Protein AF-A0A0N8QLZ0-F1 (afdb_monomer)

Solvent-accessible surface area (backbone atoms only — not comparable to full-atom values): 25576 Å² total; per-residue (Å²): 134,84,76,86,70,77,58,64,25,57,52,37,48,76,74,66,52,66,44,58,64,70,58,45,51,50,49,51,26,32,27,70,41,35,53,77,64,59,45,48,54,56,57,70,71,43,52,75,65,56,45,54,52,47,55,52,47,52,52,55,49,20,49,50,50,31,30,44,45,64,72,38,75,78,76,38,62,78,74,52,23,44,16,70,83,75,48,90,68,98,73,67,80,68,67,67,24,58,64,33,31,49,43,52,50,36,57,75,70,66,50,74,66,14,65,71,56,49,52,48,42,51,50,44,50,51,54,28,52,51,46,42,50,52,49,51,54,35,56,71,61,39,51,75,66,51,46,70,78,44,32,86,41,55,41,75,38,77,42,97,72,37,49,42,57,38,37,45,50,50,62,43,53,53,50,54,50,46,42,47,51,53,47,46,50,55,52,48,61,74,42,71,84,52,88,77,90,49,68,66,63,48,50,52,51,48,42,52,51,39,36,52,54,46,51,51,53,52,49,61,62,48,69,83,58,70,80,49,90,67,50,66,37,51,51,49,55,55,30,34,51,56,26,43,57,51,53,40,50,51,54,56,50,52,45,46,69,62,27,49,62,56,48,45,51,52,48,49,29,43,42,75,72,69,42,61,39,43,68,31,84,46,56,71,68,61,37,50,51,54,50,44,74,60,43,40,39,86,56,54,73,88,51,86,62,49,38,52,51,52,79,90,40,50,66,53,34,46,53,48,20,54,50,54,64,68,61,59,83,62,86,69,71,93,59,96,69,49,74,62,30,54,36,44,48,38,22,50,54,50,49,47,36,31,22,55,54,57,82,70,75,84,84,53,82,72,80,60,89,65,45,58,46,60,58,50,82,78,86,51,44,63,63,66,62,65,69,51,51,57,31,52,52,49,38,46,51,48,41,57,78,34,40,26,60,75,37,57,46,60,62,42,43,51,53,50,51,52,50,51,51,51,47,49,49,40,52,50,45,49,50,48,78,68,56,59,91,57,33,67,48,46,50,53,44,45,59,69,42,45,53,76,60,40,47,77,62,61,68,76,110

Foldseek 3Di:
DDDPPPQVLVVCVVVVDWADLVVLVVLLCQLLVHDPVSVVVVLVPDDPVRNVQQVVLSRLSRSLVSSLCVLPVCPDCQLSLGACNPDDDPPPPPPLALVLVLLVVCVVVVHQAAPVSVVSNVVLVSSQVSSLSSLVSLLVSWDPVCCVPQVQQSHWDDDPRTSHIAGNLLVLVVLLLVLLVLQLVVVCVVCVPPDPPDLLVVLLVSLVVSLVVSLVLLCVLCVPFDFDPTGSSQLSRLSSSLSSVVVNLSVLLVLCVQQLVLLLLVLVQCVVVVDFFQQLVDDLVVLLVVLLVQQQDPDTDPQPQFDGDDSVLQVLLLVVLVVLCPSDPDVDPPAPDDPSSSSSLLSSVQSSLLGNVDDFDVSSPQPDDDCRNVSHDCPGSNNDDPSVSSSSSSNSVLCRQLVRRPGRDSVSSVSVSVSVVSSSVSSSCSSCVSRSPGHSSSSVSSSVCSCVSVVVSVVVD

Mean predicted aligned error: 9.17 Å

pLDDT: mean 80.1, std 14.54, range [30.95, 97.25]

Structure (mmCIF, N/CA/C/O backbone):
data_AF-A0A0N8QLZ0-F1
#
_entry.id   AF-A0A0N8QLZ0-F1
#
loop_
_atom_site.group_PDB
_atom_site.id
_atom_site.type_symbol
_atom_site.label_atom_id
_atom_site.label_alt_id
_atom_site.label_comp_id
_atom_site.label_asym_id
_atom_site.label_entity_id
_atom_site.label_seq_id
_atom_site.pdbx_PDB_ins_code
_atom_site.Cartn_x
_atom_site.Cartn_y
_atom_site.Cartn_z
_atom_site.occupancy
_atom_site.B_iso_or_equiv
_atom_site.auth_seq_id
_atom_site.auth_comp_id
_atom_site.auth_asym_id
_atom_site.auth_atom_id
_atom_site.pdbx_PDB_model_num
ATOM 1 N N . MET A 1 1 ? 20.402 5.114 31.418 1.00 30.95 1 MET A N 1
ATOM 2 C CA . MET A 1 1 ? 20.083 6.365 32.129 1.00 30.95 1 MET A CA 1
ATOM 3 C C . MET A 1 1 ? 18.759 6.823 31.565 1.00 30.95 1 MET A C 1
ATOM 5 O O . MET A 1 1 ? 18.735 7.301 30.442 1.00 30.95 1 MET A O 1
ATOM 9 N N . GLU A 1 2 ? 17.670 6.519 32.267 1.00 33.88 2 GLU A N 1
ATOM 10 C CA . GLU A 1 2 ? 16.333 7.008 31.929 1.00 33.88 2 GLU A CA 1
ATOM 11 C C . GLU A 1 2 ? 16.275 8.480 32.340 1.00 33.88 2 GLU A C 1
ATOM 13 O O . GLU A 1 2 ? 16.304 8.802 33.528 1.00 33.88 2 GLU A O 1
ATOM 18 N N . GLU A 1 3 ? 16.287 9.384 31.364 1.00 37.25 3 GLU A N 1
ATOM 19 C CA . GLU A 1 3 ? 15.849 10.753 31.609 1.00 37.25 3 GLU A CA 1
ATOM 20 C C . GLU A 1 3 ? 14.355 10.698 31.938 1.00 37.25 3 GLU A C 1
ATOM 22 O O . GLU A 1 3 ? 13.544 10.296 31.105 1.00 37.25 3 GLU A O 1
ATOM 27 N N . ASN A 1 4 ? 14.008 11.091 33.167 1.00 38.47 4 ASN A N 1
ATOM 28 C CA . ASN A 1 4 ? 12.657 11.471 33.575 1.00 38.47 4 ASN A CA 1
ATOM 29 C C . ASN A 1 4 ? 12.226 12.669 32.714 1.00 38.47 4 ASN A C 1
ATOM 31 O O . ASN A 1 4 ? 12.375 13.830 33.096 1.00 38.47 4 ASN A O 1
ATOM 35 N N . MET A 1 5 ? 11.770 12.387 31.499 1.00 46.12 5 MET A N 1
ATOM 36 C CA . MET A 1 5 ? 11.190 13.377 30.614 1.00 46.12 5 MET A CA 1
ATOM 37 C C . MET A 1 5 ? 9.775 13.639 31.135 1.00 46.12 5 MET A C 1
ATOM 39 O O . MET A 1 5 ? 8.927 12.753 31.083 1.00 46.12 5 MET A O 1
ATOM 43 N N . ASN A 1 6 ? 9.549 14.819 31.716 1.00 62.66 6 ASN A N 1
ATOM 44 C CA . ASN A 1 6 ? 8.242 15.200 32.249 1.00 62.66 6 ASN A CA 1
ATOM 45 C C . ASN A 1 6 ? 7.188 15.113 31.132 1.00 62.66 6 ASN A C 1
ATOM 47 O O . ASN A 1 6 ? 7.396 15.679 30.052 1.00 62.66 6 ASN A O 1
ATOM 51 N N . ASP A 1 7 ? 6.099 14.374 31.359 1.00 81.69 7 ASP A N 1
ATOM 52 C CA . ASP A 1 7 ? 5.049 14.179 30.359 1.00 81.69 7 ASP A CA 1
ATOM 53 C C . ASP A 1 7 ? 4.218 15.459 30.237 1.00 81.69 7 ASP A C 1
ATOM 55 O O . ASP A 1 7 ? 3.250 15.680 30.962 1.00 81.69 7 ASP A O 1
ATOM 59 N N . LYS A 1 8 ? 4.607 16.311 29.286 1.00 82.69 8 LYS A N 1
ATOM 60 C CA . LYS A 1 8 ? 3.944 17.591 28.998 1.00 82.69 8 LYS A CA 1
ATOM 61 C C . LYS A 1 8 ? 2.459 17.449 28.666 1.00 82.69 8 LYS A C 1
ATOM 63 O O . LYS A 1 8 ? 1.714 18.417 28.810 1.00 82.69 8 LYS A O 1
ATOM 68 N N . GLY A 1 9 ? 2.033 16.285 28.177 1.00 82.44 9 GLY A N 1
ATOM 69 C CA . GLY A 1 9 ? 0.628 16.001 27.919 1.00 82.44 9 GLY A CA 1
ATOM 70 C C . GLY A 1 9 ? -0.143 15.835 29.215 1.00 82.44 9 GLY A C 1
ATOM 71 O O . GLY A 1 9 ? -1.183 16.470 29.390 1.00 82.44 9 GLY A O 1
ATOM 72 N N . GLN A 1 10 ? 0.414 15.055 30.140 1.00 85.88 10 GLN A N 1
ATOM 73 C CA . GLN A 1 10 ? -0.157 14.872 31.469 1.00 85.88 10 GLN A CA 1
ATOM 74 C C . GLN A 1 10 ? -0.162 16.180 32.270 1.00 85.88 10 GLN A C 1
ATOM 76 O O . GLN A 1 10 ? -1.192 16.536 32.831 1.00 85.88 10 GLN A O 1
ATOM 81 N N . GLU A 1 11 ? 0.927 16.957 32.230 1.00 87.25 11 GLU A N 1
ATOM 82 C CA . GLU A 1 11 ? 0.985 18.286 32.860 1.00 87.25 11 GLU A CA 1
ATOM 83 C C . GLU A 1 11 ? -0.162 19.192 32.388 1.00 87.25 11 GLU A C 1
ATOM 85 O O . GLU A 1 11 ? -0.809 19.862 33.190 1.00 87.25 11 GLU A O 1
ATOM 90 N N . ARG A 1 12 ? -0.467 19.194 31.083 1.00 85.44 12 ARG A N 1
ATOM 91 C CA . ARG A 1 12 ? -1.568 20.001 30.543 1.00 85.44 12 ARG A CA 1
ATOM 92 C C . ARG A 1 12 ? -2.939 19.537 31.002 1.00 85.44 12 ARG A C 1
ATOM 94 O O . ARG A 1 12 ? -3.814 20.382 31.194 1.00 85.44 12 ARG A O 1
ATOM 101 N N . LEU A 1 13 ? -3.142 18.231 31.141 1.00 87.81 13 LEU A N 1
ATOM 102 C CA . LEU A 1 13 ? -4.379 17.703 31.711 1.00 87.81 13 LEU A CA 1
ATOM 103 C C . LEU A 1 13 ? -4.525 18.131 33.173 1.00 87.81 13 LEU A C 1
ATOM 105 O O . LEU A 1 13 ? -5.597 18.593 33.560 1.00 87.81 13 LEU A O 1
ATOM 109 N N . ASP A 1 14 ? -3.441 18.065 33.944 1.00 88.00 14 ASP A N 1
ATOM 110 C CA . ASP A 1 14 ? -3.411 18.469 35.352 1.00 88.00 14 ASP A CA 1
ATOM 111 C C . ASP A 1 14 ? -3.658 19.985 35.519 1.00 88.00 14 ASP A C 1
ATOM 113 O O . ASP A 1 14 ? -4.310 20.419 36.470 1.00 88.00 14 ASP A O 1
ATOM 117 N N . GLU A 1 15 ? -3.216 20.798 34.553 1.00 87.44 15 GLU A N 1
ATOM 118 C CA . GLU A 1 15 ? -3.519 22.234 34.439 1.00 87.44 15 GLU A CA 1
ATOM 119 C C . GLU A 1 15 ? -4.960 22.530 33.958 1.00 87.44 15 GLU A C 1
ATOM 121 O O . GLU A 1 15 ? -5.374 23.691 33.891 1.00 87.44 15 GLU A O 1
ATOM 126 N N . GLY A 1 16 ? -5.746 21.500 33.627 1.00 83.25 16 GLY A N 1
ATOM 127 C CA . GLY A 1 16 ? -7.142 21.612 33.197 1.00 83.25 16 GLY A CA 1
ATOM 128 C C . GLY A 1 16 ? -7.333 21.943 31.713 1.00 83.25 16 GLY A C 1
ATOM 129 O O . GLY A 1 16 ? -8.437 22.318 31.302 1.00 83.25 16 GLY A O 1
ATOM 130 N N . PHE A 1 17 ? -6.292 21.824 30.883 1.00 84.88 17 PHE A N 1
ATOM 131 C CA . PHE A 1 17 ? -6.426 22.005 29.440 1.00 84.88 17 PHE A CA 1
ATOM 132 C C . PHE A 1 17 ? -7.094 20.790 28.793 1.00 84.88 17 PHE A C 1
ATOM 134 O O . PHE A 1 17 ? -6.655 19.654 28.936 1.00 84.88 17 PHE A O 1
ATOM 141 N N . LEU A 1 18 ? -8.122 21.050 27.985 1.00 85.12 18 LEU A N 1
ATOM 142 C CA . LEU A 1 18 ? -8.827 20.035 27.206 1.00 85.12 18 LEU A CA 1
ATOM 143 C C . LEU A 1 18 ? -8.917 20.437 25.736 1.00 85.12 18 LEU A C 1
ATOM 145 O O . LEU A 1 18 ? -9.176 21.598 25.396 1.00 85.12 18 LEU A O 1
ATOM 149 N N . ALA A 1 19 ? -8.728 19.463 24.847 1.00 80.81 19 ALA A N 1
ATOM 150 C CA . ALA A 1 19 ? -8.987 19.639 23.429 1.00 80.81 19 ALA A CA 1
ATOM 151 C C . ALA A 1 19 ? -10.445 20.071 23.201 1.00 80.81 19 ALA A C 1
ATOM 153 O O . ALA A 1 19 ? -11.361 19.672 23.918 1.00 80.81 19 ALA A O 1
ATOM 154 N N . ARG A 1 20 ? -10.688 20.892 22.172 1.00 84.12 20 ARG A N 1
ATOM 155 C CA . ARG A 1 20 ? -12.054 21.323 21.832 1.00 84.12 20 ARG A CA 1
ATOM 156 C C . ARG A 1 20 ? -12.889 20.120 21.398 1.00 84.12 20 ARG A C 1
ATOM 158 O O . ARG A 1 20 ? -12.479 19.404 20.484 1.00 84.12 20 ARG A O 1
ATOM 165 N N . ARG A 1 21 ? -14.088 19.975 21.972 1.00 85.81 21 ARG A N 1
ATOM 166 C CA . ARG A 1 21 ? -15.012 18.867 21.677 1.00 85.81 21 ARG A CA 1
ATOM 167 C C . ARG A 1 21 ? -15.271 18.701 20.179 1.00 85.81 21 ARG A C 1
ATOM 169 O O . ARG A 1 21 ? -15.162 17.592 19.678 1.00 85.81 21 ARG A O 1
ATOM 176 N N . ASP A 1 22 ? -15.498 19.791 19.447 1.00 85.88 22 ASP A N 1
ATOM 177 C CA . ASP A 1 22 ? -15.741 19.734 17.997 1.00 85.88 22 ASP A CA 1
ATOM 178 C C . ASP A 1 22 ? -14.578 19.110 17.213 1.00 85.88 22 ASP A C 1
ATOM 180 O O . ASP A 1 22 ? -14.805 18.376 16.256 1.00 85.88 22 ASP A O 1
ATOM 184 N N . ARG A 1 23 ? -13.327 19.352 17.635 1.00 82.94 23 ARG A N 1
ATOM 185 C CA . ARG A 1 23 ? -12.144 18.752 16.997 1.00 82.94 23 ARG A CA 1
ATOM 186 C C . ARG A 1 23 ? -12.020 17.268 17.324 1.00 82.94 23 ARG A C 1
ATOM 188 O O . ARG A 1 23 ? -11.665 16.488 16.449 1.00 82.94 23 ARG A O 1
ATOM 195 N N . ALA A 1 24 ? -12.327 16.880 18.560 1.00 87.12 24 ALA A N 1
ATOM 196 C CA . ALA A 1 24 ? -12.354 15.477 18.960 1.00 87.12 24 ALA A CA 1
ATOM 197 C C . ALA A 1 24 ? -13.446 14.708 18.196 1.00 87.12 24 ALA A C 1
ATOM 199 O O . ALA A 1 24 ? -13.185 13.636 17.662 1.00 87.12 24 ALA A O 1
ATOM 200 N N . LEU A 1 25 ? -14.639 15.293 18.056 1.00 89.69 25 LEU A N 1
ATOM 201 C CA . LEU A 1 25 ? -15.732 14.724 17.264 1.00 89.69 25 LEU A CA 1
ATOM 202 C C . LEU A 1 25 ? -15.373 14.610 15.782 1.00 89.69 25 LEU A C 1
ATOM 204 O O . LEU A 1 25 ? -15.618 13.567 15.183 1.00 89.69 25 LEU A O 1
ATOM 208 N N . GLN A 1 26 ? -14.753 15.643 15.206 1.00 86.94 26 GLN A N 1
ATOM 209 C CA . GLN A 1 26 ? -14.239 15.586 13.839 1.00 86.94 26 GLN A CA 1
ATOM 210 C C . GLN A 1 26 ? -13.210 14.458 13.680 1.00 86.94 26 GLN A C 1
ATOM 212 O O . GLN A 1 26 ? -13.296 13.684 12.738 1.00 86.94 26 GLN A O 1
ATOM 217 N N . SER A 1 27 ? -12.282 14.318 14.625 1.00 86.50 27 SER A N 1
ATOM 218 C CA . SER A 1 27 ? -11.284 13.244 14.628 1.00 86.50 27 SER A CA 1
ATOM 219 C C . SER A 1 27 ? -11.927 11.852 14.696 1.00 86.50 27 SER A C 1
ATOM 221 O O . SER A 1 27 ? -11.569 10.964 13.928 1.00 86.50 27 SER A O 1
ATOM 223 N N . ILE A 1 28 ? -12.933 11.661 15.556 1.00 90.81 28 ILE A N 1
ATOM 224 C CA . ILE A 1 28 ? -13.701 10.407 15.642 1.00 90.81 28 ILE A CA 1
ATOM 225 C C . ILE A 1 28 ? -14.379 10.096 14.303 1.00 90.81 28 ILE A C 1
ATOM 227 O O . ILE A 1 28 ? -14.259 8.982 13.797 1.00 90.81 28 ILE A O 1
ATOM 231 N N . GLN A 1 29 ? -15.064 11.082 13.718 1.00 90.00 29 GLN A N 1
ATOM 232 C CA . GLN A 1 29 ? -15.710 10.967 12.407 1.00 90.00 29 GLN A CA 1
ATOM 233 C C . GLN A 1 29 ? -14.703 10.575 11.324 1.00 90.00 29 GLN A C 1
ATOM 235 O O . GLN A 1 29 ? -14.935 9.644 10.554 1.00 90.00 29 GLN A O 1
ATOM 240 N N . GLU A 1 30 ? -13.548 11.237 11.321 1.00 86.62 30 GLU A N 1
ATOM 241 C CA . GLU A 1 30 ? -12.467 10.996 10.380 1.00 86.62 30 GLU A CA 1
ATOM 242 C C . GLU A 1 30 ? -11.894 9.581 10.491 1.00 86.62 30 GLU A C 1
ATOM 244 O O . GLU A 1 30 ? -11.731 8.915 9.472 1.00 86.62 30 GLU A O 1
ATOM 249 N N . ILE A 1 31 ? -11.631 9.088 11.703 1.00 87.81 31 ILE A N 1
ATOM 250 C CA . ILE A 1 31 ? -11.098 7.736 11.933 1.00 87.81 31 ILE A CA 1
ATOM 251 C C . ILE A 1 31 ? -12.133 6.668 11.567 1.00 87.81 31 ILE A C 1
ATOM 253 O O . ILE A 1 31 ? -11.809 5.687 10.899 1.00 87.81 31 ILE A O 1
ATOM 257 N N . LEU A 1 32 ? -13.388 6.848 11.979 1.00 89.75 32 LEU A N 1
ATOM 258 C CA . LEU A 1 32 ? -14.450 5.872 11.722 1.00 89.75 32 LEU A CA 1
ATOM 259 C C . LEU A 1 32 ? -14.971 5.926 10.274 1.00 89.75 32 LEU A C 1
ATOM 261 O O . LEU A 1 32 ? -15.675 5.015 9.832 1.00 89.75 32 LEU A O 1
ATOM 265 N N . GLY A 1 33 ? -14.608 6.963 9.515 1.00 87.56 33 GLY A N 1
ATOM 266 C CA . GLY A 1 33 ? -15.082 7.171 8.148 1.00 87.56 33 GLY A CA 1
ATOM 267 C C . GLY A 1 33 ? -16.573 7.461 8.096 1.00 87.56 33 GLY A C 1
ATOM 268 O O . GLY A 1 33 ? -17.276 6.911 7.247 1.00 87.56 33 GLY A O 1
ATOM 269 N N . LEU A 1 34 ? -17.038 8.275 9.041 1.00 89.12 34 LEU A N 1
ATOM 270 C CA . LEU A 1 34 ? -18.410 8.744 9.148 1.00 89.12 34 LEU A CA 1
ATOM 271 C C . LEU A 1 34 ? -18.442 10.206 8.713 1.00 89.12 34 LEU A C 1
ATOM 273 O O . LEU A 1 34 ? -17.704 11.030 9.249 1.00 89.12 34 LEU A O 1
ATOM 277 N N . ASP A 1 35 ? -19.306 10.541 7.759 1.00 88.25 35 ASP A N 1
ATOM 278 C CA . ASP A 1 35 ? -19.654 11.942 7.547 1.00 88.25 35 ASP A CA 1
ATOM 279 C C . ASP A 1 35 ? -20.556 12.452 8.689 1.00 88.25 35 ASP A C 1
ATOM 281 O O . ASP A 1 35 ? -20.936 11.711 9.603 1.00 88.25 35 ASP A O 1
ATOM 285 N N . LYS A 1 36 ? -20.898 13.745 8.661 1.00 87.50 36 LYS A N 1
ATOM 286 C CA . LYS A 1 36 ? -21.717 14.356 9.718 1.00 87.50 36 LYS A CA 1
ATOM 287 C C . LYS A 1 36 ? -23.089 13.694 9.865 1.00 87.50 36 LYS A C 1
ATOM 289 O O . LYS A 1 36 ? -23.561 13.578 10.992 1.00 87.50 36 LYS A O 1
ATOM 294 N N . GLN A 1 37 ? -23.715 13.287 8.759 1.00 91.38 37 GLN A N 1
ATOM 295 C CA . GLN A 1 37 ? -25.036 12.666 8.787 1.00 91.38 37 GLN A CA 1
ATOM 296 C C . GLN A 1 37 ? -24.934 11.233 9.305 1.00 91.38 37 GLN A C 1
ATOM 298 O O . GLN A 1 37 ? -25.636 10.885 10.241 1.00 91.38 37 GLN A O 1
ATOM 303 N N . ALA A 1 38 ? -23.990 10.444 8.790 1.00 90.25 38 ALA A N 1
ATOM 304 C CA . ALA A 1 38 ? -23.744 9.077 9.234 1.00 90.25 38 ALA A CA 1
ATOM 305 C C . ALA A 1 38 ? -23.359 9.007 10.719 1.00 90.25 38 ALA A C 1
ATOM 307 O O . ALA A 1 38 ? -23.742 8.073 11.422 1.00 90.25 38 ALA A O 1
ATOM 308 N N . TYR A 1 39 ? -22.613 10.000 11.216 1.00 91.50 39 TYR A N 1
ATOM 309 C CA . TYR A 1 39 ? -22.344 10.120 12.643 1.00 91.50 39 TYR A CA 1
ATOM 310 C C . TYR A 1 39 ? -23.632 10.401 13.413 1.00 91.50 39 TYR A C 1
ATOM 312 O O . TYR A 1 39 ? -23.888 9.719 14.394 1.00 91.50 39 TYR A O 1
ATOM 320 N N . GLN A 1 40 ? -24.462 11.348 12.967 1.00 92.81 40 GLN A N 1
ATOM 321 C CA . GLN A 1 40 ? -25.735 11.636 13.628 1.00 92.81 40 GLN A CA 1
ATOM 322 C C . GLN A 1 40 ? -26.670 10.417 13.639 1.00 92.81 40 GLN A C 1
ATOM 324 O O . GLN A 1 40 ? -27.182 10.074 14.698 1.00 92.81 40 GLN A O 1
ATOM 329 N N . ASP A 1 41 ? -26.795 9.704 12.521 1.00 92.56 41 ASP A N 1
ATOM 330 C CA . ASP A 1 41 ? -27.596 8.480 12.420 1.00 92.56 41 ASP A CA 1
ATOM 331 C C . ASP A 1 41 ? -27.090 7.396 13.389 1.00 92.56 41 ASP A C 1
ATOM 333 O O . ASP A 1 41 ? -27.881 6.695 14.022 1.00 92.56 41 ASP A O 1
ATOM 337 N N . TRP A 1 42 ? -25.765 7.275 13.552 1.00 91.06 42 TRP A N 1
ATOM 338 C CA . TRP A 1 42 ? -25.171 6.361 14.530 1.00 91.06 42 TRP A CA 1
ATOM 339 C C . TRP A 1 42 ? -25.554 6.732 15.964 1.00 91.06 42 TRP A C 1
ATOM 341 O O . TRP A 1 42 ? -25.849 5.850 16.768 1.00 91.06 42 TRP A O 1
ATOM 351 N N . LEU A 1 43 ? -25.575 8.027 16.282 1.00 92.00 43 LEU A N 1
ATOM 352 C CA . LEU A 1 43 ? -25.974 8.516 17.598 1.00 92.00 43 LEU A CA 1
ATOM 353 C C . LEU A 1 43 ? -27.471 8.335 17.860 1.00 92.00 43 LEU A C 1
ATOM 355 O O . LEU A 1 43 ? -27.846 7.974 18.972 1.00 92.00 43 LEU A O 1
ATOM 359 N N . ASP A 1 44 ? -28.306 8.569 16.850 1.00 92.31 44 ASP A N 1
ATOM 360 C CA . ASP A 1 44 ? -29.762 8.435 16.940 1.00 92.31 44 ASP A CA 1
ATOM 361 C C . ASP A 1 44 ? -30.194 6.967 17.078 1.00 92.31 44 ASP A C 1
ATOM 363 O O . ASP A 1 44 ? -31.256 6.674 17.626 1.00 92.31 44 ASP A O 1
ATOM 367 N N . GLY A 1 45 ? -29.351 6.035 16.621 1.00 89.19 45 GLY A N 1
ATOM 368 C CA . GLY A 1 45 ? -29.528 4.598 16.820 1.00 89.19 45 GLY A CA 1
ATOM 369 C C . GLY A 1 45 ? -29.170 4.090 18.222 1.00 89.19 45 GLY A C 1
ATOM 370 O O . GLY A 1 45 ? -29.461 2.933 18.521 1.00 89.19 45 GLY A O 1
ATOM 371 N N . MET A 1 46 ? -28.545 4.909 19.077 1.00 92.12 46 MET A N 1
ATOM 372 C CA . MET A 1 46 ? -28.175 4.519 20.443 1.00 92.12 46 MET A CA 1
ATOM 373 C C . MET A 1 46 ? -29.354 4.651 21.409 1.00 92.12 46 MET A C 1
ATOM 375 O O . MET A 1 46 ? -30.134 5.604 21.366 1.00 92.12 46 MET A O 1
ATOM 379 N N . THR A 1 47 ? -29.433 3.739 22.372 1.00 91.56 47 THR A N 1
ATOM 380 C CA . THR A 1 47 ? -30.278 3.915 23.558 1.00 91.56 47 THR A CA 1
ATOM 381 C C . THR A 1 47 ? -29.768 5.069 24.430 1.00 91.56 47 THR A C 1
ATOM 383 O O . THR A 1 47 ? -28.623 5.509 24.320 1.00 91.56 47 THR A O 1
ATOM 386 N N . SER A 1 48 ? -30.598 5.572 25.350 1.00 89.12 48 SER A N 1
ATOM 387 C CA . SER A 1 48 ? -30.192 6.661 26.254 1.00 89.12 48 SER A CA 1
ATOM 388 C C . SER A 1 48 ? -28.999 6.298 27.149 1.00 89.12 48 SER A C 1
ATOM 390 O O . SER A 1 48 ? -28.187 7.166 27.465 1.00 89.12 48 SER A O 1
ATOM 392 N N . GLU A 1 49 ? -28.879 5.029 27.540 1.00 87.94 49 GLU A N 1
ATOM 393 C CA . GLU A 1 49 ? -27.753 4.532 28.333 1.00 87.94 49 GLU A CA 1
ATOM 394 C C . GLU A 1 49 ? -26.465 4.506 27.501 1.00 87.94 49 GLU A C 1
ATOM 396 O O . GLU A 1 49 ? -25.476 5.128 27.885 1.00 87.94 49 GLU A O 1
ATOM 401 N N . GLU A 1 50 ? -26.509 3.909 26.306 1.00 87.62 50 GLU A N 1
ATOM 402 C CA . GLU A 1 50 ? -25.381 3.898 25.362 1.00 87.62 50 GLU A CA 1
ATOM 403 C C . GLU A 1 50 ? -24.938 5.313 24.991 1.00 87.62 50 GLU A C 1
ATOM 405 O O . GLU A 1 50 ? -23.742 5.593 24.912 1.00 87.62 50 GLU A O 1
ATOM 410 N N . ARG A 1 51 ? -25.897 6.229 24.826 1.00 89.19 51 ARG A N 1
ATOM 411 C CA . ARG A 1 51 ? -25.635 7.639 24.554 1.00 89.19 51 ARG A CA 1
ATOM 412 C C . ARG A 1 51 ? -24.857 8.300 25.688 1.00 89.19 51 ARG A C 1
ATOM 414 O O . ARG A 1 51 ? -23.881 9.001 25.426 1.00 89.19 51 ARG A O 1
ATOM 421 N N . SER A 1 52 ? -25.263 8.059 26.935 1.00 88.75 52 SER A N 1
ATOM 422 C CA . SER A 1 52 ? -24.569 8.602 28.105 1.00 88.75 52 SER A CA 1
ATOM 423 C C . SER A 1 52 ? -23.160 8.026 28.246 1.00 88.75 52 SER A C 1
ATOM 425 O O . SER A 1 52 ? -22.232 8.760 28.589 1.00 88.75 52 SER A O 1
ATOM 427 N N . THR A 1 53 ? -22.982 6.730 27.984 1.00 90.75 53 THR A N 1
ATOM 428 C CA . THR A 1 53 ? -21.659 6.095 27.995 1.00 90.75 53 THR A CA 1
ATOM 429 C C . THR A 1 53 ? -20.774 6.663 26.890 1.00 90.75 53 THR A C 1
ATOM 431 O O . THR A 1 53 ? -19.624 7.013 27.150 1.00 90.75 53 THR A O 1
ATOM 434 N N . HIS A 1 54 ? -21.313 6.831 25.681 1.00 92.00 54 HIS A N 1
ATOM 435 C CA . HIS A 1 54 ? -20.599 7.417 24.547 1.00 92.00 54 HIS A CA 1
ATOM 436 C C . HIS A 1 54 ? -20.141 8.849 24.834 1.00 92.00 54 HIS A C 1
ATOM 438 O O . HIS A 1 54 ? -18.994 9.187 24.566 1.00 92.00 54 HIS A O 1
ATOM 444 N N . ASP A 1 55 ? -20.987 9.692 25.432 1.00 92.38 55 ASP A N 1
ATOM 445 C CA . ASP A 1 55 ? -20.602 11.060 25.803 1.00 92.38 55 ASP A CA 1
ATOM 446 C C . ASP A 1 55 ? -19.445 11.091 26.816 1.00 92.38 55 ASP A C 1
ATOM 448 O O . ASP A 1 55 ? -18.540 11.923 26.698 1.00 92.38 55 ASP A O 1
ATOM 452 N N . HIS A 1 56 ? -19.430 10.162 27.777 1.00 93.69 56 HIS A N 1
ATOM 453 C CA . HIS A 1 56 ? -18.309 10.005 28.704 1.00 93.69 56 HIS A CA 1
ATOM 454 C C . HIS A 1 56 ? -17.034 9.526 27.988 1.00 93.69 56 HIS A C 1
ATOM 456 O O . HIS A 1 56 ? -15.945 10.045 28.230 1.00 93.69 56 HIS A O 1
ATOM 462 N N . GLU A 1 57 ? -17.161 8.575 27.063 1.00 95.44 57 GLU A N 1
ATOM 463 C CA . GLU A 1 57 ? -16.055 8.082 26.237 1.00 95.44 57 GLU A CA 1
ATOM 464 C C . GLU A 1 57 ? -15.475 9.161 25.312 1.00 95.44 57 GLU A C 1
ATOM 466 O O . GLU A 1 57 ? -14.258 9.247 25.167 1.00 95.44 57 GLU A O 1
ATOM 471 N N . VAL A 1 58 ? -16.313 10.040 24.755 1.00 94.81 58 VAL A N 1
ATOM 472 C CA . VAL A 1 58 ? -15.866 11.227 24.010 1.00 94.81 58 VAL A CA 1
ATOM 473 C C . VAL A 1 58 ? -15.068 12.166 24.916 1.00 94.81 58 VAL A C 1
ATOM 475 O O . VAL A 1 58 ? -14.054 12.704 24.477 1.00 94.81 58 VAL A O 1
ATOM 478 N N . GLY A 1 59 ? -15.485 12.342 26.175 1.00 93.69 59 GLY A N 1
ATOM 479 C CA . GLY A 1 59 ? -14.735 13.115 27.170 1.00 93.69 59 GLY A CA 1
ATOM 480 C C . GLY A 1 59 ? -13.320 12.571 27.388 1.00 93.69 59 GLY A C 1
ATOM 481 O O . GLY A 1 59 ? -12.355 13.322 27.270 1.00 93.69 59 GLY A O 1
ATOM 482 N N . ARG A 1 60 ? -13.183 11.254 27.584 1.00 93.88 60 ARG A N 1
ATOM 483 C CA . ARG A 1 60 ? -11.868 10.591 27.700 1.00 93.88 60 ARG A CA 1
ATOM 484 C C . ARG A 1 60 ? -11.039 10.736 26.422 1.00 93.88 60 ARG A C 1
ATOM 486 O O . ARG A 1 60 ? -9.845 11.025 26.468 1.00 93.88 60 ARG A O 1
ATOM 493 N N . TYR A 1 61 ? -11.667 10.635 25.254 1.00 93.44 61 TYR A N 1
ATOM 494 C CA . TYR A 1 61 ? -10.964 10.853 23.992 1.00 93.44 61 TYR A CA 1
ATOM 495 C C . TYR A 1 61 ? -10.456 12.301 23.835 1.00 93.44 61 TYR A C 1
ATOM 497 O O . TYR A 1 61 ? -9.386 12.519 23.268 1.00 93.44 61 TYR A O 1
ATOM 505 N N . MET A 1 62 ? -11.165 13.300 24.378 1.00 92.19 62 MET A N 1
ATOM 506 C CA . MET A 1 62 ? -10.681 14.688 24.406 1.00 92.19 62 MET A CA 1
ATOM 507 C C . MET A 1 62 ? -9.400 14.843 25.238 1.00 92.19 62 MET A C 1
ATOM 509 O O . MET A 1 62 ? -8.536 15.627 24.846 1.00 92.19 62 MET A O 1
ATOM 513 N N . GLU A 1 63 ? -9.252 14.098 26.338 1.00 92.38 63 GLU A N 1
ATOM 514 C CA . GLU A 1 63 ? -8.024 14.076 27.149 1.00 92.38 63 GLU A CA 1
ATOM 515 C C . GLU A 1 63 ? -6.844 13.529 26.335 1.00 92.38 63 GLU A C 1
ATOM 517 O O . GLU A 1 63 ? -5.790 14.161 26.250 1.00 92.38 63 GLU A O 1
ATOM 522 N N . LEU A 1 64 ? -7.059 12.419 25.624 1.00 91.12 64 LEU A N 1
ATOM 523 C CA . LEU A 1 64 ? -6.067 11.848 24.713 1.00 91.12 64 LEU A CA 1
ATOM 524 C C . LEU A 1 64 ? -5.685 12.836 23.606 1.00 91.12 64 LEU A C 1
ATOM 526 O O . LEU A 1 64 ? -4.502 13.019 23.324 1.00 91.12 64 LEU A O 1
ATOM 530 N N . CYS A 1 65 ? -6.656 13.526 23.000 1.00 87.81 65 CYS A N 1
ATOM 531 C CA . CYS A 1 65 ? -6.360 14.574 22.022 1.00 87.81 65 CYS A CA 1
ATOM 532 C C . CYS A 1 65 ? -5.487 15.695 22.613 1.00 87.81 65 CYS A C 1
ATOM 534 O O . CYS A 1 65 ? -4.659 16.251 21.890 1.00 87.81 65 CYS A O 1
ATOM 536 N N . THR A 1 66 ? -5.641 16.035 23.899 1.00 87.75 66 THR A N 1
ATOM 537 C CA . THR A 1 66 ? -4.764 17.000 24.581 1.00 87.75 66 THR A CA 1
ATOM 538 C C . THR A 1 66 ? -3.338 16.470 24.699 1.00 87.75 66 THR A C 1
ATOM 540 O O . THR A 1 66 ? -2.413 17.170 24.278 1.00 87.75 66 THR A O 1
ATOM 543 N N . ILE A 1 67 ? -3.164 15.245 25.214 1.00 87.69 67 ILE A N 1
ATOM 544 C CA . ILE A 1 67 ? -1.849 14.591 25.363 1.00 87.69 67 ILE A CA 1
ATOM 545 C C . ILE A 1 67 ? -1.127 14.571 24.020 1.00 87.69 67 ILE A C 1
ATOM 547 O O . ILE A 1 67 ? 0.038 14.945 23.872 1.00 87.69 67 ILE A O 1
ATOM 551 N N . MET A 1 68 ? -1.849 14.180 22.985 1.00 85.06 68 MET A N 1
ATOM 552 C CA . MET A 1 68 ? -1.233 14.021 21.691 1.00 85.06 68 MET A CA 1
ATOM 553 C C . MET A 1 68 ? -0.955 15.339 20.967 1.00 85.06 68 MET A C 1
ATOM 555 O O . MET A 1 68 ? -0.014 15.410 20.178 1.00 85.06 68 MET A O 1
ATOM 559 N N . TYR A 1 69 ? -1.716 16.401 21.248 1.00 79.75 69 TYR A N 1
ATOM 560 C CA . TYR A 1 69 ? -1.412 17.739 20.739 1.00 79.75 69 TYR A CA 1
ATOM 561 C C . TYR A 1 69 ? -0.067 18.260 21.266 1.00 79.75 69 TYR A C 1
ATOM 563 O O . TYR A 1 69 ? 0.628 18.995 20.561 1.00 79.75 69 TYR A O 1
ATOM 571 N N . THR A 1 70 ? 0.317 17.878 22.489 1.00 78.88 70 THR A N 1
ATOM 572 C CA . THR A 1 70 ? 1.637 18.210 23.043 1.00 78.88 70 THR A CA 1
ATOM 573 C C . THR A 1 70 ? 2.754 17.331 22.492 1.00 78.88 70 THR A C 1
ATOM 575 O O . THR A 1 70 ? 3.862 17.832 22.310 1.00 78.88 70 THR A O 1
ATOM 578 N N . GLU A 1 71 ? 2.458 16.068 22.177 1.00 76.81 71 GLU A N 1
ATOM 579 C CA . GLU A 1 71 ? 3.427 15.116 21.617 1.00 76.81 71 GLU A CA 1
ATOM 580 C C . GLU A 1 71 ? 3.745 15.419 20.145 1.00 76.81 71 GLU A C 1
ATOM 582 O O . GLU A 1 71 ? 4.898 15.408 19.716 1.00 76.81 71 GLU A O 1
ATOM 587 N N . HIS A 1 72 ? 2.721 15.739 19.349 1.00 72.62 72 HIS A N 1
ATOM 588 C CA . HIS A 1 72 ? 2.882 16.045 17.935 1.00 72.62 72 HIS A CA 1
ATOM 589 C C . HIS A 1 72 ? 1.875 17.111 17.485 1.00 72.62 72 HIS A C 1
ATOM 591 O O . HIS A 1 72 ? 0.743 16.815 17.102 1.00 72.62 72 HIS A O 1
ATOM 597 N N . ILE A 1 73 ? 2.322 18.375 17.472 1.00 63.03 73 ILE A N 1
ATOM 598 C CA . ILE A 1 73 ? 1.501 19.564 17.154 1.00 63.03 73 ILE A CA 1
ATOM 599 C C . ILE A 1 73 ? 0.762 19.414 15.819 1.00 63.03 73 ILE A C 1
ATOM 601 O O . ILE A 1 73 ? -0.395 19.814 15.683 1.00 63.03 73 ILE A O 1
ATOM 605 N N . GLN A 1 74 ? 1.425 18.822 14.822 1.00 60.19 74 GLN A N 1
ATOM 606 C CA . GLN A 1 74 ? 0.788 18.436 13.568 1.00 60.19 74 GLN A CA 1
ATOM 607 C C . GLN A 1 74 ? 0.090 17.090 13.757 1.00 60.19 74 GLN A C 1
ATOM 609 O O . GLN A 1 74 ? 0.531 16.066 13.235 1.00 60.19 74 GLN A O 1
ATOM 614 N N . TRP A 1 75 ? -0.997 17.106 14.524 1.00 57.16 75 TRP A N 1
ATOM 615 C CA . TRP A 1 75 ? -2.008 16.053 14.596 1.00 57.16 75 TRP A CA 1
ATOM 616 C C . TRP A 1 75 ? -2.716 15.975 13.234 1.00 57.16 75 TRP A C 1
ATOM 618 O O . TRP A 1 75 ? -3.833 16.445 13.036 1.00 57.16 75 TRP A O 1
ATOM 628 N N . SER A 1 76 ? -1.958 15.550 12.227 1.00 51.56 76 SER A N 1
ATOM 629 C CA . SER A 1 76 ? -2.373 15.491 10.834 1.00 51.56 76 SER A CA 1
ATOM 630 C C . SER A 1 76 ? -3.096 14.176 10.560 1.00 51.56 76 SER A C 1
ATOM 632 O O . SER A 1 76 ? -3.020 13.224 11.345 1.00 51.56 76 SER A O 1
ATOM 634 N N . SER A 1 77 ? -3.731 14.089 9.393 1.00 50.78 77 SER A N 1
ATOM 635 C CA . SER A 1 77 ? -4.336 12.858 8.875 1.00 50.78 77 SER A CA 1
ATOM 636 C C . SER A 1 77 ? -3.397 11.638 8.894 1.00 50.78 77 SER A C 1
ATOM 638 O O . SER A 1 77 ? -3.868 10.505 8.965 1.00 50.78 77 SER A O 1
ATOM 640 N N . GLN A 1 78 ? -2.074 11.856 8.911 1.00 49.41 78 GLN A N 1
ATOM 641 C CA . GLN A 1 78 ? -1.048 10.809 8.969 1.00 49.41 78 GLN A CA 1
ATOM 642 C C . GLN A 1 78 ? -1.000 10.058 10.307 1.00 49.41 78 GLN A C 1
ATOM 644 O O . GLN A 1 78 ? -0.715 8.861 10.322 1.00 49.41 78 GLN A O 1
ATOM 649 N N . LEU A 1 79 ? -1.278 10.743 11.423 1.00 51.41 79 LEU A N 1
ATOM 650 C CA . LEU A 1 79 ? -1.396 10.123 12.750 1.00 51.41 79 LEU A CA 1
ATOM 651 C C . LEU A 1 79 ? -2.804 9.574 12.975 1.00 51.41 79 LEU A C 1
ATOM 653 O O . LEU A 1 79 ? -2.964 8.504 13.555 1.00 51.41 79 LEU A O 1
ATOM 657 N N . LEU A 1 80 ? -3.804 10.296 12.466 1.00 56.59 80 LEU A N 1
ATOM 658 C CA . LEU A 1 80 ? -5.213 9.951 12.606 1.00 56.59 80 LEU A CA 1
ATOM 659 C C . LEU A 1 80 ? -5.594 8.705 11.817 1.00 56.59 80 LEU A C 1
ATOM 661 O O . LEU A 1 80 ? -6.481 7.975 12.235 1.00 56.59 80 LEU A O 1
ATOM 665 N N . LEU A 1 81 ? -4.912 8.422 10.703 1.00 66.44 81 LEU A N 1
ATOM 666 C CA . LEU A 1 81 ? -5.298 7.349 9.784 1.00 66.44 81 LEU A CA 1
ATOM 667 C C . LEU A 1 81 ? -6.747 7.549 9.381 1.00 66.44 81 LEU A C 1
ATOM 669 O O . LEU A 1 81 ? -7.574 6.653 9.529 1.00 66.44 81 LEU A O 1
ATOM 673 N N . THR A 1 82 ? -7.044 8.762 8.922 1.00 74.75 82 THR A N 1
ATOM 674 C CA . THR A 1 82 ? -8.357 9.134 8.415 1.00 74.75 82 THR A CA 1
ATOM 675 C C . THR A 1 82 ? -8.843 8.062 7.452 1.00 74.75 82 THR A C 1
ATOM 677 O O . THR A 1 82 ? -8.079 7.560 6.622 1.00 74.75 82 THR A O 1
ATOM 680 N N . ALA A 1 83 ? -10.103 7.680 7.572 1.00 74.75 83 ALA A N 1
ATOM 681 C CA . ALA A 1 83 ? -10.682 6.712 6.676 1.00 74.75 83 ALA A CA 1
ATOM 682 C C . ALA A 1 83 ? -10.699 7.293 5.244 1.00 74.75 83 ALA A C 1
ATOM 684 O O . ALA A 1 83 ? -10.963 8.487 5.056 1.00 74.75 83 ALA A O 1
ATOM 685 N N . PRO A 1 84 ? -10.410 6.487 4.213 1.00 70.81 84 PRO A N 1
ATOM 686 C CA . PRO A 1 84 ? -10.408 6.951 2.825 1.00 70.81 84 PRO A CA 1
ATOM 687 C C . PRO A 1 84 ? -11.745 7.544 2.366 1.00 70.81 84 PRO A C 1
ATOM 689 O O . PRO A 1 84 ? -11.780 8.336 1.433 1.00 70.81 84 PRO A O 1
ATOM 692 N N . GLU A 1 85 ? -12.847 7.197 3.029 1.00 72.88 85 GLU A N 1
ATOM 693 C CA . GLU A 1 85 ? -14.195 7.668 2.714 1.00 72.88 85 GLU A CA 1
ATOM 694 C C . GLU A 1 85 ? -14.379 9.178 2.938 1.00 72.88 85 GLU A C 1
ATOM 696 O O . GLU A 1 85 ? -15.237 9.790 2.309 1.00 72.88 85 GLU A O 1
ATOM 701 N N . VAL A 1 86 ? -13.568 9.787 3.807 1.00 69.44 86 VAL A N 1
ATOM 702 C CA . VAL A 1 86 ? -13.678 11.211 4.179 1.00 69.44 86 VAL A CA 1
ATOM 703 C C . VAL A 1 86 ? -12.433 12.023 3.819 1.00 69.44 86 VAL A C 1
ATOM 705 O O . VAL A 1 86 ? -12.405 13.239 3.990 1.00 69.44 86 VAL A O 1
ATOM 708 N N . SER A 1 87 ? -11.416 11.373 3.250 1.00 63.88 87 SER A N 1
ATOM 709 C CA . SER A 1 87 ? -10.221 12.022 2.718 1.00 63.88 87 SER A CA 1
ATOM 710 C C . SER A 1 87 ? -10.054 11.641 1.245 1.00 63.88 87 SER A C 1
ATOM 712 O O . SER A 1 87 ? -9.652 10.523 0.923 1.00 63.88 87 SER A O 1
ATOM 714 N N . SER A 1 88 ? -10.300 12.594 0.344 1.00 52.38 88 SER A N 1
ATOM 715 C CA . SER A 1 88 ? -9.911 12.459 -1.059 1.00 52.38 88 SER A CA 1
ATOM 716 C C . SER A 1 88 ? -8.471 12.937 -1.221 1.00 52.38 88 SER A C 1
ATOM 718 O O . SER A 1 88 ? -8.170 14.118 -1.061 1.00 52.38 88 SER A O 1
ATOM 720 N N . GLY A 1 89 ? -7.541 12.034 -1.527 1.00 50.56 89 GLY A N 1
ATOM 721 C CA . GLY A 1 89 ? -6.238 12.499 -1.982 1.00 50.56 89 GLY A CA 1
ATOM 722 C C . GLY A 1 89 ? -5.094 11.505 -1.930 1.00 50.56 89 GLY A C 1
ATOM 723 O O . GLY A 1 89 ? -4.755 10.952 -0.890 1.00 50.56 89 GLY A O 1
ATOM 724 N N . ASN A 1 90 ? -4.357 11.492 -3.038 1.00 46.09 90 ASN A N 1
ATOM 725 C CA . ASN A 1 90 ? -2.980 11.007 -3.159 1.00 46.09 90 ASN A CA 1
ATOM 726 C C . ASN A 1 90 ? -1.964 11.946 -2.459 1.00 46.09 90 ASN A C 1
ATOM 728 O O . ASN A 1 90 ? -0.756 11.828 -2.663 1.00 46.09 90 ASN A O 1
ATOM 732 N N . GLY A 1 91 ? -2.442 12.941 -1.699 1.00 46.19 91 GLY A N 1
ATOM 733 C CA . GLY A 1 91 ? -1.668 14.062 -1.155 1.00 46.19 91 GLY A CA 1
ATOM 734 C C . GLY A 1 91 ? -1.257 13.922 0.309 1.00 46.19 91 GLY A C 1
ATOM 735 O O . GLY A 1 91 ? -0.516 14.768 0.803 1.00 46.19 91 GLY A O 1
ATOM 736 N N . GLN A 1 92 ? -1.684 12.869 1.010 1.00 50.97 92 GLN A N 1
ATOM 737 C CA . GLN A 1 92 ? -1.137 12.596 2.335 1.00 50.97 92 GLN A CA 1
ATOM 738 C C . GLN A 1 92 ? 0.317 12.147 2.155 1.00 50.97 92 GLN A C 1
ATOM 740 O O . GLN A 1 92 ? 0.585 11.151 1.478 1.00 50.97 92 GLN A O 1
ATOM 745 N N . SER A 1 93 ? 1.271 12.919 2.689 1.00 48.41 93 SER A N 1
ATOM 746 C CA . SER A 1 93 ? 2.672 12.483 2.738 1.00 48.41 93 SER A CA 1
ATOM 747 C C . SER A 1 93 ? 2.686 11.139 3.475 1.00 48.41 93 SER A C 1
ATOM 749 O O . SER A 1 93 ? 2.240 11.031 4.611 1.00 48.41 93 SER A O 1
ATOM 751 N N . SER A 1 94 ? 3.039 10.064 2.785 1.00 50.84 94 SER A N 1
ATOM 752 C CA . SER A 1 94 ? 2.955 8.730 3.362 1.00 50.84 94 SER A CA 1
ATOM 753 C C . SER A 1 94 ? 4.377 8.189 3.463 1.00 50.84 94 SER A C 1
ATOM 755 O O . SER A 1 94 ? 4.873 7.400 2.669 1.00 50.84 94 SER A O 1
ATOM 757 N N . TYR A 1 95 ? 5.064 8.625 4.519 1.00 52.00 95 TYR A N 1
ATOM 758 C CA . TYR A 1 95 ? 6.150 7.830 5.097 1.00 52.00 95 TYR A CA 1
ATOM 759 C C . TYR A 1 95 ? 5.609 6.603 5.875 1.00 52.00 95 TYR A C 1
ATOM 761 O O . TYR A 1 95 ? 6.335 5.936 6.604 1.00 52.00 95 TYR A O 1
ATOM 769 N N . ILE A 1 96 ? 4.313 6.319 5.712 1.00 52.16 96 ILE A N 1
ATOM 770 C CA . ILE A 1 96 ? 3.472 5.377 6.456 1.00 52.16 96 ILE A CA 1
ATOM 771 C C . ILE A 1 96 ? 3.645 3.931 5.949 1.00 52.16 96 ILE A C 1
ATOM 773 O O . ILE A 1 96 ? 3.286 2.990 6.651 1.00 52.16 96 ILE A O 1
ATOM 777 N N . GLY A 1 97 ? 4.213 3.742 4.752 1.00 54.19 97 GLY A N 1
ATOM 778 C CA . GLY A 1 97 ? 4.309 2.444 4.076 1.00 54.19 97 GLY A CA 1
ATOM 779 C C . GLY A 1 97 ? 5.669 1.721 4.157 1.00 54.19 97 GLY A C 1
ATOM 780 O O . GLY A 1 97 ? 6.516 2.050 4.995 1.00 54.19 97 GLY A O 1
ATOM 781 N N . PRO A 1 98 ? 5.925 0.767 3.228 1.00 52.97 98 PRO A N 1
ATOM 782 C CA . PRO A 1 98 ? 7.166 -0.023 3.127 1.00 52.97 98 PRO A CA 1
ATOM 783 C C . PRO A 1 98 ? 8.450 0.816 3.099 1.00 52.97 98 PRO A C 1
ATOM 785 O O . PRO A 1 98 ? 9.532 0.318 3.385 1.00 52.97 98 PRO A O 1
ATOM 788 N N . LEU A 1 99 ? 8.321 2.098 2.754 1.00 63.16 99 LEU A N 1
ATOM 789 C CA . LEU A 1 99 ? 9.376 3.099 2.724 1.00 63.16 99 LEU A CA 1
ATOM 790 C C . LEU A 1 99 ? 10.073 3.278 4.081 1.00 63.16 99 LEU A C 1
ATOM 792 O O . LEU A 1 99 ? 11.299 3.319 4.137 1.00 63.16 99 LEU A O 1
ATOM 796 N N . GLY A 1 100 ? 9.307 3.363 5.173 1.00 64.62 100 GLY A N 1
ATOM 797 C CA . GLY A 1 100 ? 9.879 3.587 6.499 1.00 64.62 100 GLY A CA 1
ATOM 798 C C . GLY A 1 100 ? 10.584 2.354 7.052 1.00 64.62 100 GLY A C 1
ATOM 799 O O . GLY A 1 100 ? 11.690 2.471 7.577 1.00 64.62 100 GLY A O 1
ATOM 800 N N . LYS A 1 101 ? 10.006 1.160 6.852 1.00 64.12 101 LYS A N 1
ATOM 801 C CA . LYS A 1 101 ? 10.647 -0.098 7.255 1.00 64.12 101 LYS A CA 1
ATOM 802 C C . LYS A 1 101 ? 11.924 -0.321 6.452 1.00 64.12 101 LYS A C 1
ATOM 804 O O . LYS A 1 101 ? 12.949 -0.683 7.017 1.00 64.12 101 LYS A O 1
ATOM 809 N N . PHE A 1 102 ? 11.871 -0.035 5.154 1.00 68.12 102 PHE A N 1
ATOM 810 C CA . PHE A 1 102 ? 13.032 -0.083 4.277 1.00 68.12 102 PHE A CA 1
ATOM 811 C C . PHE A 1 102 ? 14.151 0.859 4.752 1.00 68.12 102 PHE A C 1
ATOM 813 O O . PHE A 1 102 ? 15.306 0.449 4.807 1.00 68.12 102 PHE A O 1
ATOM 820 N N . LEU A 1 103 ? 13.828 2.100 5.141 1.00 68.38 103 LEU A N 1
ATOM 821 C CA . LEU A 1 103 ? 14.813 3.047 5.683 1.00 68.38 103 LEU A CA 1
ATOM 822 C C . LEU A 1 103 ? 15.429 2.557 6.992 1.00 68.38 103 LEU A C 1
ATOM 824 O O . LEU A 1 103 ? 16.649 2.564 7.132 1.00 68.38 103 LEU A O 1
ATOM 828 N N . GLN A 1 104 ? 14.601 2.114 7.935 1.00 69.19 104 GLN A N 1
ATOM 829 C CA . GLN A 1 104 ? 15.070 1.612 9.227 1.00 69.19 104 GLN A CA 1
ATOM 830 C C . GLN A 1 104 ? 15.947 0.364 9.065 1.00 69.19 104 GLN A C 1
ATOM 832 O O . GLN A 1 104 ? 17.016 0.287 9.671 1.00 69.19 104 GLN A O 1
ATOM 837 N N . GLY A 1 105 ? 15.540 -0.578 8.206 1.00 71.69 105 GLY A N 1
ATOM 838 C CA . GLY A 1 105 ? 16.330 -1.759 7.858 1.00 71.69 105 GLY A CA 1
ATOM 839 C C . GLY A 1 105 ? 17.672 -1.382 7.235 1.00 71.69 105 GLY A C 1
ATOM 840 O O . GLY A 1 105 ? 18.717 -1.831 7.688 1.00 71.69 105 GLY A O 1
ATOM 841 N N . ALA A 1 106 ? 17.671 -0.456 6.280 1.00 70.56 106 ALA A N 1
ATOM 842 C CA . ALA A 1 106 ? 18.896 0.012 5.650 1.00 70.56 106 ALA A CA 1
ATOM 843 C C . ALA A 1 106 ? 19.861 0.725 6.611 1.00 70.56 106 ALA A C 1
ATOM 845 O O . ALA A 1 106 ? 21.073 0.543 6.495 1.00 70.56 106 ALA A O 1
ATOM 846 N N . ILE A 1 107 ? 19.352 1.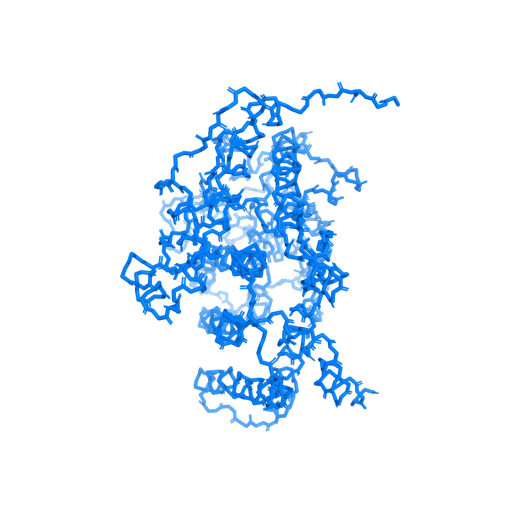511 7.569 1.00 73.94 107 ILE A N 1
ATOM 847 C CA . ILE A 1 107 ? 20.175 2.108 8.634 1.00 73.94 107 ILE A CA 1
ATOM 848 C C . ILE A 1 107 ? 20.801 1.006 9.490 1.00 73.94 107 ILE A C 1
ATOM 850 O O . ILE A 1 107 ? 22.005 1.043 9.743 1.00 73.94 107 ILE A O 1
ATOM 854 N N . LYS A 1 108 ? 19.998 0.018 9.905 1.00 77.25 108 LYS A N 1
ATOM 855 C CA . LYS A 1 108 ? 20.451 -1.122 10.712 1.00 77.25 108 LYS A CA 1
ATOM 856 C C . LYS A 1 108 ? 21.528 -1.942 9.997 1.00 77.25 108 LYS A C 1
ATOM 858 O O . LYS A 1 108 ? 22.502 -2.340 10.628 1.00 77.25 108 LYS A O 1
ATOM 863 N N . ASP A 1 109 ? 21.388 -2.122 8.688 1.00 75.31 109 ASP A N 1
ATOM 864 C CA . ASP A 1 109 ? 22.333 -2.853 7.839 1.00 75.31 109 ASP A CA 1
ATOM 865 C C . ASP A 1 109 ? 23.575 -2.024 7.458 1.00 75.31 109 ASP A C 1
ATOM 867 O O . ASP A 1 109 ? 24.404 -2.467 6.660 1.00 75.31 109 ASP A O 1
ATOM 871 N N . GLY A 1 110 ? 23.713 -0.799 7.981 1.00 72.06 110 GLY A N 1
ATOM 872 C CA . GLY A 1 110 ? 24.859 0.070 7.715 1.00 72.06 110 GLY A CA 1
ATOM 873 C C . GLY A 1 110 ? 24.935 0.567 6.270 1.00 72.06 110 GLY A C 1
ATOM 874 O O . GLY A 1 110 ? 26.017 0.926 5.797 1.00 72.06 110 GLY A O 1
ATOM 875 N N . LYS A 1 111 ? 23.810 0.593 5.541 1.00 72.25 111 LYS A N 1
ATOM 876 C CA . LYS A 1 111 ? 23.783 1.070 4.154 1.00 72.25 111 LYS A CA 1
ATOM 877 C C . LYS A 1 111 ? 24.185 2.553 4.102 1.00 72.25 111 LYS A C 1
ATOM 879 O O . LYS A 1 111 ? 23.803 3.335 4.980 1.00 72.25 111 LYS A O 1
ATOM 884 N N . PRO A 1 112 ? 24.932 2.981 3.066 1.00 66.81 112 PRO A N 1
ATOM 885 C CA . PRO A 1 112 ? 25.328 4.375 2.904 1.00 66.81 112 PRO A CA 1
ATOM 886 C C . PRO A 1 112 ? 24.106 5.217 2.514 1.00 66.81 112 PRO A C 1
ATOM 888 O O . PRO A 1 112 ? 23.786 5.368 1.338 1.00 66.81 112 PRO A O 1
ATOM 891 N N . LEU A 1 113 ? 23.398 5.725 3.523 1.00 63.91 113 LEU A N 1
ATOM 892 C CA . LEU A 1 113 ? 22.217 6.569 3.371 1.00 63.91 113 LEU A CA 1
ATOM 893 C C . LEU A 1 113 ? 22.563 8.050 3.434 1.00 63.91 113 LEU A C 1
ATOM 895 O O . LEU A 1 113 ? 23.359 8.480 4.274 1.00 63.91 113 LEU A O 1
ATOM 899 N N . ALA A 1 114 ? 21.872 8.811 2.591 1.00 62.19 114 ALA A N 1
ATOM 900 C CA . ALA A 1 114 ? 21.884 10.257 2.604 1.00 62.19 114 ALA A CA 1
ATOM 901 C C . ALA A 1 114 ? 21.489 10.865 3.946 1.00 62.19 114 ALA A C 1
ATOM 903 O O . ALA A 1 114 ? 20.583 10.335 4.588 1.00 62.19 114 ALA A O 1
ATOM 904 N N . GLN A 1 115 ? 22.046 12.028 4.307 1.00 66.56 115 GLN A N 1
ATOM 905 C CA . GLN A 1 115 ? 21.613 12.736 5.517 1.00 66.56 115 GLN A CA 1
ATOM 906 C C . GLN A 1 115 ? 20.108 13.009 5.506 1.00 66.56 115 GLN A C 1
ATOM 908 O O . GLN A 1 115 ? 19.432 12.693 6.467 1.00 66.56 115 GLN A O 1
ATOM 913 N N . HIS A 1 116 ? 19.541 13.447 4.386 1.00 61.88 116 HIS A N 1
ATOM 914 C CA . HIS A 1 116 ? 18.098 13.666 4.301 1.00 61.88 116 HIS A CA 1
ATOM 915 C C . HIS A 1 116 ? 17.245 12.397 4.410 1.00 61.88 116 HIS A C 1
ATOM 917 O O . HIS A 1 116 ? 16.095 12.466 4.830 1.00 61.88 116 HIS A O 1
ATOM 923 N N . LEU A 1 117 ? 17.780 11.236 4.012 1.00 65.19 117 LEU A N 1
ATOM 924 C CA . LEU A 1 117 ? 17.105 9.951 4.205 1.00 65.19 117 LEU A CA 1
ATOM 925 C C . LEU A 1 117 ? 17.206 9.497 5.662 1.00 65.19 117 LEU A C 1
ATOM 927 O O . LEU A 1 117 ? 16.279 8.864 6.156 1.00 65.19 117 LEU A O 1
ATOM 931 N N . ARG A 1 118 ? 18.298 9.847 6.354 1.00 69.25 118 ARG A N 1
ATOM 932 C CA . ARG A 1 118 ? 18.424 9.692 7.810 1.00 69.25 118 ARG A CA 1
ATOM 933 C C . ARG A 1 118 ? 17.460 10.630 8.532 1.00 69.25 118 ARG A C 1
ATOM 935 O O . ARG A 1 118 ? 16.700 10.154 9.358 1.00 69.25 118 ARG A O 1
ATOM 942 N N . ASP A 1 119 ? 17.379 11.897 8.131 1.00 69.12 119 ASP A N 1
ATOM 943 C CA . ASP A 1 119 ? 16.419 12.867 8.669 1.00 69.12 119 ASP A CA 1
ATOM 944 C C . ASP A 1 119 ? 14.972 12.400 8.436 1.00 69.12 119 ASP A C 1
ATOM 946 O O . ASP A 1 119 ? 14.131 12.505 9.326 1.00 69.12 119 ASP A O 1
ATOM 950 N N . ALA A 1 120 ? 14.671 11.839 7.259 1.00 68.62 120 ALA A N 1
ATOM 951 C CA . ALA A 1 120 ? 13.374 11.227 6.978 1.00 68.62 120 ALA A CA 1
ATOM 952 C C . ALA A 1 120 ? 13.122 10.001 7.871 1.00 68.62 120 ALA A C 1
ATOM 954 O O . ALA A 1 120 ? 12.025 9.850 8.403 1.00 68.62 120 ALA A O 1
ATOM 955 N N . ALA A 1 121 ? 14.121 9.142 8.086 1.00 71.31 121 ALA A N 1
ATOM 956 C CA . ALA A 1 121 ? 14.009 8.021 9.015 1.00 71.31 121 ALA A CA 1
ATOM 957 C C . ALA A 1 121 ? 13.795 8.486 10.467 1.00 71.31 121 ALA A C 1
ATOM 959 O O . ALA A 1 121 ? 12.995 7.887 11.185 1.00 71.31 121 ALA A O 1
ATOM 960 N N . ASP A 1 122 ? 14.429 9.583 10.881 1.00 73.56 122 ASP A N 1
ATOM 961 C CA . ASP A 1 122 ? 14.235 10.201 12.192 1.00 73.56 122 ASP A CA 1
ATOM 962 C C . ASP A 1 122 ? 12.827 10.792 12.326 1.00 73.56 122 ASP A C 1
ATOM 964 O O . ASP A 1 122 ? 12.182 10.635 13.362 1.00 73.56 122 ASP A O 1
ATOM 968 N N . GLN A 1 123 ? 12.303 11.430 11.274 1.00 73.38 123 GLN A N 1
ATOM 969 C CA . GLN A 1 123 ? 10.911 11.889 11.229 1.00 73.38 123 GLN A CA 1
ATOM 970 C C . GLN A 1 123 ? 9.930 10.717 11.345 1.00 73.38 123 GLN A C 1
ATOM 972 O O . GLN A 1 123 ? 8.975 10.795 12.114 1.00 73.38 123 GLN A O 1
ATOM 977 N N . ILE A 1 124 ? 10.191 9.608 10.649 1.00 72.50 124 ILE A N 1
ATOM 978 C CA . ILE A 1 124 ? 9.404 8.371 10.763 1.00 72.50 124 ILE A CA 1
ATOM 979 C C . ILE A 1 124 ? 9.473 7.817 12.181 1.00 72.50 124 ILE A C 1
ATOM 981 O O . ILE A 1 124 ? 8.451 7.437 12.737 1.00 72.50 124 ILE A O 1
ATOM 985 N N . SER A 1 125 ? 10.656 7.814 12.792 1.00 75.38 125 SER A N 1
ATOM 986 C CA . SER A 1 125 ? 10.845 7.368 14.172 1.00 75.38 125 SER A CA 1
ATOM 987 C C . SER A 1 125 ? 10.047 8.222 15.167 1.00 75.38 125 SER A C 1
ATOM 989 O O . SER A 1 125 ? 9.370 7.688 16.045 1.00 75.38 125 SER A O 1
ATOM 991 N N . LYS A 1 126 ? 10.023 9.549 14.988 1.00 77.06 126 LYS A N 1
ATOM 992 C CA . LYS A 1 126 ? 9.191 10.456 15.798 1.00 77.06 126 LYS A CA 1
ATOM 993 C C . LYS A 1 126 ? 7.696 10.195 15.602 1.00 77.06 126 LYS A C 1
ATOM 995 O O . LYS A 1 126 ? 6.961 10.091 16.581 1.00 77.06 126 LYS A O 1
ATOM 1000 N N . LEU A 1 127 ? 7.251 10.025 14.355 1.00 75.88 127 LEU A N 1
ATOM 1001 C CA . LEU A 1 127 ? 5.865 9.659 14.041 1.00 75.88 127 LEU A CA 1
ATOM 1002 C C . LEU A 1 127 ? 5.484 8.298 14.641 1.00 75.88 127 LEU A C 1
ATOM 1004 O O . LEU A 1 127 ? 4.369 8.134 15.133 1.00 75.88 127 LEU A O 1
ATOM 1008 N N . ASN A 1 128 ? 6.411 7.338 14.652 1.00 78.56 128 ASN A N 1
ATOM 1009 C CA . ASN A 1 128 ? 6.233 6.047 15.309 1.00 78.56 128 ASN A CA 1
ATOM 1010 C C . ASN A 1 128 ? 6.043 6.200 16.812 1.00 78.56 128 ASN A C 1
ATOM 1012 O O . ASN A 1 128 ? 5.125 5.591 17.355 1.00 78.56 128 ASN A O 1
ATOM 1016 N N . GLY A 1 129 ? 6.879 7.006 17.470 1.00 81.56 129 GLY A N 1
ATOM 1017 C CA . GLY A 1 129 ? 6.749 7.308 18.895 1.00 81.56 129 GLY A CA 1
ATOM 1018 C C . GLY A 1 129 ? 5.371 7.881 19.219 1.00 81.56 129 GLY A C 1
ATOM 1019 O O . GLY A 1 129 ? 4.640 7.306 20.025 1.00 81.56 129 GLY A O 1
ATOM 1020 N N . ALA A 1 130 ? 4.962 8.923 18.490 1.00 81.56 130 ALA A N 1
ATOM 1021 C CA . ALA A 1 130 ? 3.651 9.547 18.657 1.00 81.56 130 ALA A CA 1
ATOM 1022 C C . ALA A 1 130 ? 2.497 8.558 18.409 1.00 81.56 130 ALA A C 1
ATOM 1024 O O . ALA A 1 130 ? 1.547 8.483 19.185 1.00 81.56 130 ALA A O 1
ATOM 1025 N N . ARG A 1 131 ? 2.573 7.733 17.361 1.00 83.06 131 ARG A N 1
ATOM 1026 C CA . ARG A 1 131 ? 1.537 6.733 17.077 1.00 83.06 131 ARG A CA 1
ATOM 1027 C C . ARG A 1 131 ? 1.489 5.619 18.123 1.00 83.06 131 ARG A C 1
ATOM 1029 O O . ARG A 1 131 ? 0.405 5.145 18.450 1.00 83.06 131 ARG A O 1
ATOM 1036 N N . ARG A 1 132 ? 2.639 5.185 18.644 1.00 87.00 132 ARG A N 1
ATOM 1037 C CA . ARG A 1 132 ? 2.689 4.209 19.739 1.00 87.00 132 ARG A CA 1
ATOM 1038 C C . ARG A 1 132 ? 2.010 4.791 20.972 1.00 87.00 132 ARG A C 1
ATOM 1040 O O . ARG A 1 132 ? 1.130 4.136 21.516 1.00 87.00 132 ARG A O 1
ATOM 1047 N N . ARG A 1 133 ? 2.339 6.037 21.339 1.00 87.44 133 ARG A N 1
ATOM 1048 C CA . ARG A 1 133 ? 1.683 6.754 22.441 1.00 87.44 133 ARG A CA 1
ATOM 1049 C C . ARG A 1 133 ? 0.171 6.815 22.238 1.00 87.44 133 ARG A C 1
ATOM 1051 O O . ARG A 1 133 ? -0.560 6.409 23.126 1.00 87.44 133 ARG A O 1
ATOM 1058 N N . PHE A 1 134 ? -0.292 7.189 21.046 1.00 88.69 134 PHE A N 1
ATOM 1059 C CA . PHE A 1 134 ? -1.717 7.193 20.700 1.00 88.69 134 PHE A CA 1
ATOM 1060 C C . PHE A 1 134 ? -2.409 5.839 20.941 1.00 88.69 134 PHE A C 1
ATOM 1062 O O . PHE A 1 134 ? -3.492 5.796 21.518 1.00 88.69 134 PHE A O 1
ATOM 1069 N N . LEU A 1 135 ? -1.792 4.732 20.511 1.00 90.62 135 LEU A N 1
ATOM 1070 C CA . LEU A 1 135 ? -2.349 3.389 20.707 1.00 90.62 135 LEU A CA 1
ATOM 1071 C C . LEU A 1 135 ? -2.355 2.967 22.181 1.00 90.62 135 LEU A C 1
ATOM 1073 O O . LEU A 1 135 ? -3.313 2.331 22.612 1.00 90.62 135 LEU A O 1
ATOM 1077 N N . VAL A 1 136 ? -1.317 3.329 22.939 1.00 92.31 136 VAL A N 1
ATOM 1078 C CA . VAL A 1 136 ? -1.236 3.083 24.387 1.00 92.31 136 VAL A CA 1
ATOM 1079 C C . VAL A 1 136 ? -2.322 3.866 25.126 1.00 92.31 136 VAL A C 1
ATOM 1081 O O . VAL A 1 136 ? -3.071 3.273 25.893 1.00 92.31 136 VAL A O 1
ATOM 1084 N N . GLU A 1 137 ? -2.497 5.152 24.821 1.00 92.38 137 GLU A N 1
ATOM 1085 C CA . GLU A 1 137 ? -3.555 5.975 25.421 1.00 92.38 137 GLU A CA 1
ATOM 1086 C C . GLU A 1 137 ? -4.955 5.432 25.104 1.00 92.38 137 GLU A C 1
ATOM 1088 O O . GLU A 1 137 ? -5.806 5.334 25.986 1.00 92.38 137 GLU A O 1
ATOM 1093 N N . LEU A 1 138 ? -5.207 5.009 23.860 1.00 92.94 138 LEU A N 1
ATOM 1094 C CA . LEU A 1 138 ? -6.472 4.350 23.518 1.00 92.94 138 LEU A CA 1
ATOM 1095 C C . LEU A 1 138 ? -6.663 3.042 24.296 1.00 92.94 138 LEU A C 1
ATOM 1097 O O . LEU A 1 138 ? -7.759 2.774 24.789 1.00 92.94 138 LEU A O 1
ATOM 1101 N N . PHE A 1 139 ? -5.608 2.236 24.434 1.00 95.19 139 PHE A N 1
ATOM 1102 C CA . PHE A 1 139 ? -5.647 0.998 25.211 1.00 95.19 139 PHE A CA 1
ATOM 1103 C C . PHE A 1 139 ? -5.988 1.263 26.688 1.00 95.19 139 PHE A C 1
ATOM 1105 O O . PHE A 1 139 ? -6.777 0.531 27.303 1.00 95.19 139 PHE A O 1
ATOM 1112 N N . ASP A 1 140 ? -5.451 2.344 27.250 1.00 94.88 140 ASP A N 1
ATOM 1113 C CA . ASP A 1 140 ? -5.700 2.769 28.626 1.00 94.88 140 ASP A CA 1
ATOM 1114 C C . ASP A 1 140 ? -7.130 3.295 28.844 1.00 94.88 140 ASP A C 1
ATOM 1116 O O . ASP A 1 140 ? -7.660 3.212 29.958 1.00 94.88 140 ASP A O 1
ATOM 1120 N N . GLN A 1 141 ? -7.822 3.682 27.771 1.00 95.38 141 GLN A N 1
ATOM 1121 C CA . GLN A 1 141 ? -9.234 4.074 27.789 1.00 95.38 141 GLN A CA 1
ATOM 1122 C C . GLN A 1 141 ? -10.228 2.924 27.561 1.00 95.38 141 GLN A C 1
ATOM 1124 O O . GLN A 1 141 ? -11.436 3.127 27.735 1.00 95.38 141 GLN A O 1
ATOM 1129 N N . LEU A 1 142 ? -9.767 1.715 27.226 1.00 95.69 142 LEU A N 1
ATOM 1130 C CA . LEU A 1 142 ? -10.638 0.536 27.127 1.00 95.69 142 LEU A CA 1
ATOM 1131 C C . LEU A 1 142 ? -11.411 0.292 28.427 1.00 95.69 142 LEU A C 1
ATOM 1133 O O . LEU A 1 142 ? -10.919 0.565 29.528 1.00 95.69 142 LEU A O 1
ATOM 1137 N N . ARG A 1 143 ? -12.619 -0.266 28.310 1.00 94.69 143 ARG A N 1
ATOM 1138 C CA . ARG A 1 143 ? -13.383 -0.681 29.489 1.00 94.69 143 ARG A CA 1
ATOM 1139 C C . ARG A 1 143 ? -12.685 -1.864 30.186 1.00 94.69 143 ARG A C 1
ATOM 1141 O O . ARG A 1 143 ? -11.977 -2.635 29.526 1.00 94.69 143 ARG A O 1
ATOM 1148 N N . PRO A 1 144 ? -12.852 -2.046 31.510 1.00 94.69 144 PRO A N 1
ATOM 1149 C CA . PRO A 1 144 ? -12.156 -3.099 32.255 1.00 94.69 144 PRO A CA 1
ATOM 1150 C C . PRO A 1 144 ? -12.378 -4.518 31.710 1.00 94.69 144 PRO A C 1
ATOM 1152 O O . PRO A 1 144 ? -11.458 -5.336 31.713 1.00 94.69 144 PRO A O 1
ATOM 1155 N N . GLU A 1 145 ? -13.588 -4.818 31.248 1.00 94.62 145 GLU A N 1
ATOM 1156 C CA . GLU A 1 145 ? -13.957 -6.08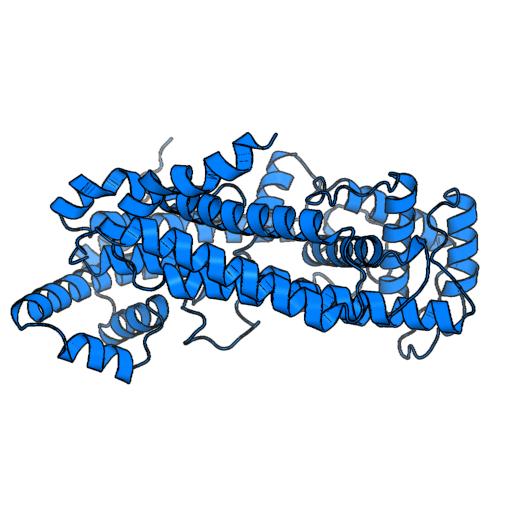1 30.611 1.00 94.62 145 GLU A CA 1
ATOM 1157 C C . GLU A 1 145 ? -13.280 -6.259 29.248 1.00 94.62 145 GLU A C 1
ATOM 1159 O O . GLU A 1 145 ? -12.726 -7.321 28.976 1.00 94.62 145 GLU A O 1
ATOM 1164 N N . GLU A 1 146 ? -13.198 -5.204 28.435 1.00 95.56 146 GLU A N 1
ATOM 1165 C CA . GLU A 1 146 ? -12.536 -5.261 27.129 1.00 95.56 146 GLU A CA 1
ATOM 1166 C C . GLU A 1 146 ? -11.038 -5.522 27.281 1.00 95.56 146 GLU A C 1
ATOM 1168 O O . GLU A 1 146 ? -10.465 -6.370 26.593 1.00 95.56 146 GLU A O 1
ATOM 1173 N N . ARG A 1 147 ? -10.399 -4.830 28.232 1.00 94.88 147 ARG A N 1
ATOM 1174 C CA . ARG A 1 147 ? -8.980 -5.033 28.537 1.00 94.88 147 ARG A CA 1
ATOM 1175 C C . ARG A 1 147 ? -8.715 -6.452 29.035 1.00 94.88 147 ARG A C 1
ATOM 1177 O O . ARG A 1 147 ? -7.697 -7.038 28.675 1.00 94.88 147 ARG A O 1
ATOM 1184 N N . ARG A 1 148 ? -9.619 -7.014 29.839 1.00 95.06 148 ARG A N 1
ATOM 1185 C CA . ARG A 1 148 ? -9.503 -8.385 30.350 1.00 95.06 148 ARG A CA 1
ATOM 1186 C C . ARG A 1 148 ? -9.655 -9.425 29.242 1.00 95.06 148 ARG A C 1
ATOM 1188 O O . ARG A 1 148 ? -8.859 -10.356 29.179 1.00 95.06 148 ARG A O 1
ATOM 1195 N N . ASP A 1 149 ? -10.642 -9.254 28.369 1.00 94.00 149 ASP A N 1
ATOM 1196 C CA . ASP A 1 149 ? -11.046 -10.294 27.420 1.00 94.00 149 ASP A CA 1
ATOM 1197 C C . ASP A 1 149 ? -10.316 -10.214 26.071 1.00 94.00 149 ASP A C 1
ATOM 1199 O O . ASP A 1 149 ? -10.187 -11.235 25.377 1.00 94.00 149 ASP A O 1
ATOM 1203 N N . TYR A 1 150 ? -9.838 -9.020 25.702 1.00 95.12 150 TYR A N 1
ATOM 1204 C CA . TYR A 1 150 ? -9.219 -8.718 24.406 1.00 95.12 150 TYR A CA 1
ATOM 1205 C C . TYR A 1 150 ? -7.872 -8.000 24.515 1.00 95.12 150 TYR A C 1
ATOM 1207 O O . TYR A 1 150 ? -7.223 -7.792 23.489 1.00 95.12 150 TYR A O 1
ATOM 1215 N N . GLY A 1 151 ? -7.413 -7.643 25.719 1.00 92.56 151 GLY A N 1
ATOM 1216 C CA . GLY A 1 151 ? -6.202 -6.840 25.902 1.00 92.56 151 GLY A CA 1
ATOM 1217 C C . GLY A 1 151 ? -4.982 -7.415 25.184 1.00 92.56 151 GLY A C 1
ATOM 1218 O O . GLY A 1 151 ? -4.259 -6.690 24.511 1.00 92.56 151 GLY A O 1
ATOM 1219 N N . ASP A 1 152 ? -4.791 -8.732 25.214 1.00 91.56 152 ASP A N 1
ATOM 1220 C CA . ASP A 1 152 ? -3.664 -9.381 24.534 1.00 91.56 152 ASP A CA 1
ATOM 1221 C C . ASP A 1 152 ? -3.686 -9.263 23.005 1.00 91.56 152 ASP A C 1
ATOM 1223 O O . ASP A 1 152 ? -2.638 -9.416 22.385 1.00 91.56 152 ASP A O 1
ATOM 1227 N N . LEU A 1 153 ? -4.840 -8.968 22.405 1.00 91.31 153 LEU A N 1
ATOM 1228 C CA . LEU A 1 153 ? -5.009 -8.722 20.970 1.00 91.31 153 LEU A CA 1
ATOM 1229 C C . LEU A 1 153 ? -4.907 -7.226 20.623 1.00 91.31 153 LEU A C 1
ATOM 1231 O O . LEU A 1 153 ? -4.551 -6.871 19.500 1.00 91.31 153 LEU A O 1
ATOM 1235 N N . LEU A 1 154 ? -5.209 -6.356 21.587 1.00 92.19 154 LEU A N 1
ATOM 1236 C CA . LEU A 1 154 ? -5.255 -4.902 21.416 1.00 92.19 154 LEU A CA 1
ATOM 1237 C C . LEU A 1 154 ? -3.972 -4.183 21.833 1.00 92.19 154 LEU A C 1
ATOM 1239 O O . LEU A 1 154 ? -3.806 -3.018 21.488 1.00 92.19 154 LEU A O 1
ATOM 1243 N N . ARG A 1 155 ? -3.062 -4.851 22.550 1.00 89.25 155 ARG A N 1
ATOM 1244 C CA . ARG A 1 155 ? -1.749 -4.279 22.879 1.00 89.25 155 ARG A CA 1
ATOM 1245 C C . ARG A 1 155 ? -1.015 -3.840 21.621 1.00 89.25 155 ARG A C 1
ATOM 1247 O O . ARG A 1 155 ? -1.092 -4.511 20.586 1.00 89.25 155 ARG A O 1
ATOM 1254 N N . ASP A 1 156 ? -0.274 -2.749 21.753 1.00 87.12 156 ASP A N 1
ATOM 1255 C CA . ASP A 1 156 ? 0.581 -2.260 20.693 1.00 87.12 156 ASP A CA 1
ATOM 1256 C C . ASP A 1 156 ? 1.695 -3.273 20.363 1.00 87.12 156 ASP A C 1
ATOM 1258 O O . ASP A 1 156 ? 2.127 -4.091 21.182 1.00 87.12 156 ASP A O 1
ATOM 1262 N N . CYS A 1 157 ? 2.124 -3.266 19.109 1.00 82.81 157 CYS A N 1
ATOM 1263 C CA . CYS A 1 157 ? 3.167 -4.110 18.558 1.00 82.81 157 CYS A CA 1
ATOM 1264 C C . CYS A 1 157 ? 3.819 -3.424 17.351 1.00 82.81 157 CYS A C 1
ATOM 1266 O O . CYS A 1 157 ? 3.292 -2.466 16.782 1.00 82.81 157 CYS A O 1
ATOM 1268 N N . GLU A 1 158 ? 4.972 -3.928 16.925 1.00 75.19 158 GLU A N 1
ATOM 1269 C CA . GLU A 1 158 ? 5.555 -3.568 15.632 1.00 75.19 158 GLU A CA 1
ATOM 1270 C C . GLU A 1 158 ? 5.031 -4.524 14.564 1.00 75.19 158 GLU A C 1
ATOM 1272 O O . GLU A 1 158 ? 5.003 -5.736 14.767 1.00 75.19 158 GLU A O 1
ATOM 1277 N N . ALA A 1 159 ? 4.574 -3.983 13.435 1.00 65.06 159 ALA A N 1
ATOM 1278 C CA . ALA A 1 159 ? 4.074 -4.812 12.348 1.00 65.06 159 ALA A CA 1
ATOM 1279 C C . ALA A 1 159 ? 5.232 -5.449 11.566 1.00 65.06 159 ALA A C 1
ATOM 1281 O O . ALA A 1 159 ? 6.173 -4.751 11.186 1.00 65.06 159 ALA A O 1
ATOM 1282 N N . MET A 1 160 ? 5.067 -6.735 11.225 1.00 59.88 160 MET A N 1
ATOM 1283 C CA . MET A 1 160 ? 5.834 -7.526 10.250 1.00 59.88 160 MET A CA 1
ATOM 1284 C C . MET A 1 160 ? 6.635 -6.686 9.251 1.00 59.88 160 MET A C 1
ATOM 1286 O O . MET A 1 160 ? 7.865 -6.707 9.196 1.00 59.88 160 MET A O 1
ATOM 1290 N N . LEU A 1 161 ? 5.898 -5.968 8.406 1.00 56.16 161 LEU A N 1
ATOM 1291 C CA . LEU A 1 161 ? 6.375 -5.413 7.141 1.00 56.16 161 LEU A CA 1
ATOM 1292 C C . LEU A 1 161 ? 6.252 -3.892 7.036 1.00 56.16 161 LEU A C 1
ATOM 1294 O O . LEU A 1 161 ? 6.477 -3.334 5.964 1.00 56.16 161 LEU A O 1
ATOM 1298 N N . SER A 1 162 ? 5.958 -3.203 8.135 1.00 63.06 162 SER A N 1
ATOM 1299 C CA . SER A 1 162 ? 5.712 -1.767 8.093 1.00 63.06 162 SER A CA 1
ATOM 1300 C C . SER A 1 162 ? 6.416 -1.025 9.221 1.00 63.06 162 SER A C 1
ATOM 1302 O O . SER A 1 162 ? 6.696 -1.580 10.278 1.00 63.06 162 SER A O 1
ATOM 1304 N N . ALA A 1 163 ? 6.744 0.238 8.955 1.00 60.19 163 ALA A N 1
ATOM 1305 C CA . ALA A 1 163 ? 7.527 1.067 9.863 1.00 60.19 163 ALA A CA 1
ATOM 1306 C C . ALA A 1 163 ? 6.741 1.448 11.116 1.00 60.19 163 ALA A C 1
ATOM 1308 O O . ALA A 1 163 ? 7.343 1.817 12.113 1.00 60.19 163 ALA A O 1
ATOM 1309 N N . LEU A 1 164 ? 5.407 1.417 11.050 1.00 70.44 164 LEU A N 1
ATOM 1310 C CA . LEU A 1 164 ? 4.557 1.995 12.082 1.00 70.44 164 LEU A CA 1
ATOM 1311 C C . LEU A 1 164 ? 4.171 0.970 13.168 1.00 70.44 164 LEU A C 1
ATOM 1313 O O . LEU A 1 164 ? 3.971 -0.214 12.872 1.00 70.44 164 LEU A O 1
ATOM 1317 N N . PRO A 1 165 ? 3.955 1.395 14.420 1.00 75.38 165 PRO A N 1
ATOM 1318 C CA . PRO A 1 165 ? 3.333 0.543 15.431 1.00 75.38 165 PRO A CA 1
ATOM 1319 C C . PRO A 1 165 ? 1.857 0.266 15.095 1.00 75.38 165 PRO A C 1
ATOM 1321 O O . PRO A 1 165 ? 1.150 1.115 14.536 1.00 75.38 165 PRO A O 1
ATOM 1324 N N . ASN A 1 166 ? 1.392 -0.943 15.395 1.00 84.44 166 ASN A N 1
ATOM 1325 C CA . ASN A 1 166 ? -0.010 -1.353 15.306 1.00 84.44 166 ASN A CA 1
ATOM 1326 C C . ASN A 1 166 ? -0.474 -2.026 16.591 1.00 84.44 166 ASN A C 1
ATOM 1328 O O . ASN A 1 166 ? 0.261 -2.039 17.561 1.00 84.44 166 ASN A O 1
ATOM 1332 N N . ILE A 1 167 ? -1.675 -2.590 16.578 1.00 90.56 167 ILE A N 1
ATOM 1333 C CA . ILE A 1 167 ? -2.152 -3.543 17.578 1.00 90.56 167 ILE A CA 1
ATOM 1334 C C . ILE A 1 167 ? -1.916 -4.981 17.099 1.00 90.56 167 ILE A C 1
ATOM 1336 O O . ILE A 1 167 ? -1.888 -5.235 15.892 1.00 90.56 167 ILE A O 1
ATOM 1340 N N . LYS A 1 168 ? -1.806 -5.940 18.024 1.00 90.31 168 LYS A N 1
ATOM 1341 C CA . LYS A 1 168 ? -1.542 -7.360 17.704 1.00 90.31 168 LYS A CA 1
ATOM 1342 C C . LYS A 1 168 ? -2.582 -8.025 16.793 1.00 90.31 168 LYS A C 1
ATOM 1344 O O . LYS A 1 168 ? -2.262 -9.000 16.116 1.00 90.31 168 LYS A O 1
ATOM 1349 N N . LEU A 1 169 ? -3.810 -7.504 16.711 1.00 90.12 169 LEU A N 1
ATOM 1350 C CA . LEU A 1 169 ? -4.797 -7.950 15.714 1.00 90.12 169 LEU A CA 1
ATOM 1351 C C . LEU A 1 169 ? -4.324 -7.784 14.263 1.00 90.12 169 LEU A C 1
ATOM 1353 O O . LEU A 1 169 ? -4.865 -8.451 13.379 1.00 90.12 169 LEU A O 1
ATOM 1357 N N . TRP A 1 170 ? -3.298 -6.971 14.009 1.00 87.31 170 TRP A N 1
ATOM 1358 C CA . TRP A 1 170 ? -2.695 -6.840 12.688 1.00 87.31 170 TRP A CA 1
ATOM 1359 C C . TRP A 1 170 ? -2.251 -8.186 12.110 1.00 87.31 170 TRP A C 1
ATOM 1361 O O . TRP A 1 170 ? -2.526 -8.461 10.945 1.00 87.31 170 TRP A O 1
ATOM 1371 N N . ASP A 1 171 ? -1.682 -9.070 12.932 1.00 85.31 171 ASP A N 1
ATOM 1372 C CA . ASP A 1 171 ? -1.269 -10.412 12.502 1.00 85.31 171 ASP A CA 1
ATOM 1373 C C . ASP A 1 171 ? -2.456 -11.224 11.967 1.00 85.31 171 ASP A C 1
ATOM 1375 O O . ASP A 1 171 ? -2.324 -12.044 11.059 1.00 85.31 171 ASP A O 1
ATOM 1379 N N . THR A 1 172 ? -3.648 -11.003 12.526 1.00 87.12 172 THR A N 1
ATOM 1380 C CA . THR A 1 172 ? -4.874 -11.663 12.064 1.00 87.12 172 THR A CA 1
ATOM 1381 C C . THR A 1 172 ? -5.301 -11.118 10.710 1.00 87.12 172 THR A C 1
ATOM 1383 O O . THR A 1 172 ? -5.663 -11.897 9.828 1.00 87.12 172 THR A O 1
ATOM 1386 N N . LEU A 1 173 ? -5.209 -9.800 10.518 1.00 86.62 173 LEU A N 1
ATOM 1387 C CA . LEU A 1 173 ? -5.464 -9.158 9.233 1.00 86.62 173 LEU A CA 1
ATOM 1388 C C . LEU A 1 173 ? -4.483 -9.670 8.164 1.00 86.62 173 LEU A C 1
ATOM 1390 O O . LEU A 1 173 ? -4.924 -10.085 7.093 1.00 86.62 173 LEU A O 1
ATOM 1394 N N . GLU A 1 174 ? -3.181 -9.733 8.462 1.00 83.81 174 GLU A N 1
ATOM 1395 C CA . GLU A 1 174 ? -2.167 -10.284 7.550 1.00 83.81 174 GLU A CA 1
ATOM 1396 C C . GLU A 1 174 ? -2.446 -11.747 7.189 1.00 83.81 174 GLU A C 1
ATOM 1398 O O . GLU A 1 174 ? -2.384 -12.115 6.017 1.00 83.81 174 GLU A O 1
ATOM 1403 N N . ARG A 1 175 ? -2.823 -12.587 8.163 1.00 84.88 175 ARG A N 1
ATOM 1404 C CA . ARG A 1 175 ? -3.206 -13.985 7.898 1.00 84.88 175 ARG A CA 1
ATOM 1405 C C . ARG A 1 175 ? -4.434 -14.085 6.999 1.00 84.88 175 ARG A C 1
ATOM 1407 O O . ARG A 1 175 ? -4.458 -14.921 6.103 1.00 84.88 175 ARG A O 1
ATOM 1414 N N . LEU A 1 176 ? -5.443 -13.242 7.205 1.00 84.81 176 LEU A N 1
ATOM 1415 C CA . LEU A 1 176 ? -6.645 -13.216 6.366 1.00 84.81 176 LEU A CA 1
ATOM 1416 C C . LEU A 1 176 ? -6.342 -12.737 4.941 1.00 84.81 176 LEU A C 1
ATOM 1418 O O . LEU A 1 176 ? -6.906 -13.268 3.984 1.00 84.81 176 LEU A O 1
ATOM 1422 N N . ASP A 1 177 ? -5.427 -11.782 4.784 1.00 85.56 177 ASP A N 1
ATOM 1423 C CA . ASP A 1 177 ? -4.916 -11.378 3.475 1.00 85.56 177 ASP A CA 1
ATOM 1424 C C . ASP A 1 177 ? -4.113 -12.500 2.793 1.00 85.56 177 ASP A C 1
ATOM 1426 O O . ASP A 1 177 ? -4.271 -12.735 1.594 1.00 85.56 177 ASP A O 1
ATOM 1430 N N . LEU A 1 178 ? -3.301 -13.248 3.546 1.00 83.50 178 LEU A N 1
ATOM 1431 C CA . LEU A 1 178 ? -2.604 -14.432 3.034 1.00 83.50 178 LEU A CA 1
ATOM 1432 C C . LEU A 1 178 ? -3.584 -15.508 2.552 1.00 83.50 178 LEU A C 1
ATOM 1434 O O . LEU A 1 178 ? -3.392 -16.040 1.465 1.00 83.50 178 LEU A O 1
ATOM 1438 N N . CYS A 1 179 ? -4.678 -15.769 3.275 1.00 81.94 179 CYS A N 1
ATOM 1439 C CA . CYS A 1 179 ? -5.742 -16.660 2.792 1.00 81.94 179 CYS A CA 1
ATOM 1440 C C . CY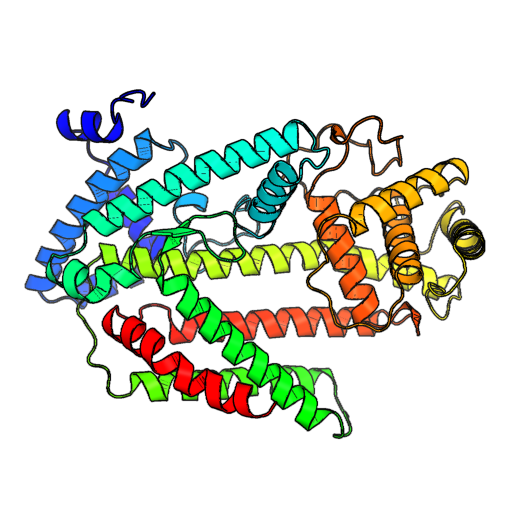S A 1 179 ? -6.288 -16.216 1.432 1.00 81.94 179 CYS A C 1
ATOM 1442 O O . CYS A 1 179 ? -6.555 -17.032 0.551 1.00 81.94 179 CYS A O 1
ATOM 1444 N N . TRP A 1 180 ? -6.498 -14.909 1.261 1.00 87.69 180 TRP A N 1
ATOM 1445 C CA . TRP A 1 180 ? -6.977 -14.366 -0.003 1.00 87.69 180 TRP A CA 1
ATOM 1446 C C . TRP A 1 180 ? -5.951 -14.621 -1.120 1.00 87.69 180 TRP A C 1
ATOM 1448 O O . TRP A 1 180 ? -6.333 -15.076 -2.198 1.00 87.69 180 TRP A O 1
ATOM 1458 N N . LYS A 1 181 ? -4.655 -14.397 -0.851 1.00 85.00 181 LYS A N 1
ATOM 1459 C CA . LYS A 1 181 ? -3.554 -14.655 -1.799 1.00 85.00 181 LYS A CA 1
ATOM 1460 C C . LYS A 1 181 ? -3.446 -16.128 -2.187 1.00 85.00 181 LYS A C 1
ATOM 1462 O O . LYS A 1 181 ? -3.439 -16.414 -3.377 1.00 85.00 181 LYS A O 1
ATOM 1467 N N . PHE A 1 182 ? -3.457 -17.046 -1.221 1.00 83.56 182 PHE A N 1
ATOM 1468 C CA . PHE A 1 182 ? -3.401 -18.482 -1.510 1.00 83.56 182 PHE A CA 1
ATOM 1469 C C . PHE A 1 182 ? -4.587 -18.936 -2.359 1.00 83.56 182 PHE A C 1
ATOM 1471 O O . PHE A 1 182 ? -4.411 -19.654 -3.333 1.00 83.56 182 PHE A O 1
ATOM 1478 N N . ARG A 1 183 ? -5.802 -18.443 -2.085 1.00 84.88 183 ARG A N 1
ATOM 1479 C CA . ARG A 1 183 ? -6.956 -18.708 -2.966 1.00 84.88 183 ARG A CA 1
ATOM 1480 C C . ARG A 1 183 ? -6.773 -18.172 -4.377 1.00 84.88 183 ARG A C 1
ATOM 1482 O O . ARG A 1 183 ? -7.287 -18.764 -5.321 1.00 84.88 183 ARG A O 1
ATOM 1489 N N . TYR A 1 184 ? -6.145 -17.011 -4.516 1.00 87.31 184 TYR A N 1
ATOM 1490 C CA . TYR A 1 184 ? -5.852 -16.449 -5.826 1.00 87.31 184 TYR A CA 1
ATOM 1491 C C . TYR A 1 184 ? -4.859 -17.331 -6.590 1.00 87.31 184 TYR A C 1
ATOM 1493 O O . TYR A 1 184 ? -5.087 -17.595 -7.767 1.00 87.31 184 TYR A O 1
ATOM 1501 N N . GLU A 1 185 ? -3.825 -17.838 -5.919 1.00 83.75 185 GLU A N 1
ATOM 1502 C CA . GLU A 1 185 ? -2.851 -18.785 -6.478 1.00 83.75 185 GLU A CA 1
ATOM 1503 C C . GLU A 1 185 ? -3.497 -20.122 -6.862 1.00 83.75 185 GLU A C 1
ATOM 1505 O O . GLU A 1 185 ? -3.403 -20.505 -8.023 1.00 83.75 185 GLU A O 1
ATOM 1510 N N . GLU A 1 186 ? -4.276 -20.749 -5.976 1.00 81.31 186 GLU A N 1
ATOM 1511 C CA . GLU A 1 186 ? -5.027 -21.981 -6.278 1.00 81.31 186 GLU A CA 1
ATOM 1512 C C . GLU A 1 186 ? -5.915 -21.827 -7.523 1.00 81.31 186 GLU A C 1
ATOM 1514 O O . GLU A 1 186 ? -6.003 -22.714 -8.371 1.00 81.31 186 GLU A O 1
ATOM 1519 N N . ILE A 1 187 ? -6.621 -20.695 -7.644 1.00 83.31 187 ILE A N 1
ATOM 1520 C CA . ILE A 1 187 ? -7.461 -20.452 -8.818 1.00 83.31 187 ILE A CA 1
ATOM 1521 C C . ILE A 1 187 ? -6.602 -20.209 -10.066 1.00 83.31 187 ILE A C 1
ATOM 1523 O O . ILE A 1 187 ? -7.012 -20.639 -11.140 1.00 83.31 187 ILE A O 1
ATOM 1527 N N . ASN A 1 188 ? -5.435 -19.566 -9.956 1.00 82.88 188 ASN A N 1
ATOM 1528 C CA . ASN A 1 188 ? -4.518 -19.431 -11.092 1.00 82.88 188 ASN A CA 1
ATOM 1529 C C . ASN A 1 188 ? -4.045 -20.801 -11.595 1.00 82.88 188 ASN A C 1
ATOM 1531 O O . ASN A 1 188 ? -4.103 -21.035 -12.797 1.00 82.88 188 ASN A O 1
ATOM 1535 N N . GLU A 1 189 ? -3.637 -21.701 -10.698 1.00 81.88 189 GLU A N 1
ATOM 1536 C CA . GLU A 1 189 ? -3.183 -23.057 -11.048 1.00 81.88 189 GLU A CA 1
ATOM 1537 C C . GLU A 1 189 ? -4.291 -23.860 -11.739 1.00 81.88 189 GLU A C 1
ATOM 1539 O O . GLU A 1 189 ? -4.092 -24.431 -12.808 1.00 81.88 189 GLU A O 1
ATOM 1544 N N . LEU A 1 190 ? -5.515 -23.822 -11.197 1.00 79.50 190 LEU A N 1
ATOM 1545 C CA . LEU A 1 190 ? -6.675 -24.476 -11.818 1.00 79.50 190 LEU A CA 1
ATOM 1546 C C . LEU A 1 190 ? -6.991 -23.946 -13.224 1.00 79.50 190 LEU A C 1
ATOM 1548 O O . LEU A 1 190 ? -7.668 -24.620 -14.003 1.00 79.50 190 LEU A O 1
ATOM 1552 N N . MET A 1 191 ? -6.550 -22.729 -13.535 1.00 78.81 191 MET A N 1
ATOM 1553 C CA . MET A 1 191 ? -6.803 -22.064 -14.807 1.00 78.81 191 MET A CA 1
ATOM 1554 C C . MET A 1 191 ? -5.642 -22.182 -15.795 1.00 78.81 191 MET A C 1
ATOM 1556 O O . MET A 1 191 ? -5.833 -21.853 -16.962 1.00 78.81 191 MET A O 1
ATOM 1560 N N . GLU A 1 192 ? -4.480 -22.695 -15.385 1.00 78.12 192 GLU A N 1
ATOM 1561 C CA . GLU A 1 192 ? -3.272 -22.757 -16.218 1.00 78.12 192 GLU A CA 1
ATOM 1562 C C . GLU A 1 192 ? -3.485 -23.539 -17.527 1.00 78.12 192 GLU A C 1
ATOM 1564 O O . GLU A 1 192 ? -2.899 -23.226 -18.563 1.00 78.12 192 GLU A O 1
ATOM 1569 N N . HIS A 1 193 ? -4.380 -24.528 -17.509 1.00 75.56 193 HIS A N 1
ATOM 1570 C CA . HIS A 1 193 ? -4.693 -25.372 -18.667 1.00 75.56 193 HIS A CA 1
ATOM 1571 C C . HIS A 1 193 ? -5.989 -24.984 -19.392 1.00 75.56 193 HIS A C 1
ATOM 1573 O O . HIS A 1 193 ? -6.390 -25.660 -20.343 1.00 75.56 193 HIS A O 1
ATOM 1579 N N . VAL A 1 194 ? -6.670 -23.922 -18.955 1.00 76.06 194 VAL A N 1
ATOM 1580 C CA . VAL A 1 194 ? -7.921 -23.468 -19.567 1.00 76.06 194 VAL A CA 1
ATOM 1581 C C . VAL A 1 194 ? -7.596 -22.481 -20.693 1.00 76.06 194 VAL A C 1
ATOM 1583 O O . VAL A 1 194 ? -6.908 -21.490 -20.453 1.00 76.06 194 VAL A O 1
ATOM 1586 N N . PRO A 1 195 ? -8.079 -22.703 -21.932 1.00 75.00 195 PRO A N 1
ATOM 1587 C CA . PRO A 1 195 ? -7.869 -21.754 -23.018 1.00 75.00 195 PRO A CA 1
ATOM 1588 C C . PRO A 1 195 ? -8.441 -20.374 -22.681 1.00 75.00 195 PRO A C 1
ATOM 1590 O O . PRO A 1 195 ? -9.643 -20.225 -22.451 1.00 75.00 195 PRO A O 1
ATOM 1593 N N . VAL A 1 196 ? -7.575 -19.362 -22.694 1.00 75.12 196 VAL A N 1
ATOM 1594 C CA . VAL A 1 196 ? -7.957 -17.981 -22.395 1.00 75.12 196 VAL A CA 1
ATOM 1595 C C . VAL A 1 196 ? -8.419 -17.281 -23.670 1.00 75.12 196 VAL A C 1
ATOM 1597 O O . VAL A 1 196 ? -7.602 -16.911 -24.515 1.00 75.12 196 VAL A O 1
ATOM 1600 N N . PHE A 1 197 ? -9.730 -17.086 -23.805 1.00 73.38 197 PHE A N 1
ATOM 1601 C CA . PHE A 1 197 ? -10.320 -16.351 -24.932 1.00 73.38 197 PHE A CA 1
ATOM 1602 C C . PHE A 1 197 ? -10.299 -14.831 -24.716 1.00 73.38 197 PHE A C 1
ATOM 1604 O O . PHE A 1 197 ? -10.062 -14.082 -25.659 1.00 73.38 197 PHE A O 1
ATOM 1611 N N . ASP A 1 198 ? -10.502 -14.381 -23.473 1.00 81.44 198 ASP A N 1
ATOM 1612 C CA . ASP A 1 198 ? -10.425 -12.975 -23.065 1.00 81.44 198 ASP A CA 1
ATOM 1613 C C . ASP A 1 198 ? -9.705 -12.870 -21.714 1.00 81.44 198 ASP A C 1
ATOM 1615 O O . ASP A 1 198 ? -10.268 -13.161 -20.656 1.00 81.44 198 ASP A O 1
ATOM 1619 N N . ARG A 1 199 ? -8.441 -12.433 -21.760 1.00 75.12 199 ARG A N 1
ATOM 1620 C CA . ARG A 1 199 ? -7.573 -12.306 -20.578 1.00 75.12 199 ARG A CA 1
ATOM 1621 C C . ARG A 1 199 ? -8.108 -11.308 -19.557 1.00 75.12 199 ARG A C 1
ATOM 1623 O O . ARG A 1 199 ? -7.911 -11.505 -18.361 1.00 75.12 199 ARG A O 1
ATOM 1630 N N . MET A 1 200 ? -8.769 -10.242 -20.006 1.00 76.62 200 MET A N 1
ATOM 1631 C CA . MET A 1 200 ? -9.269 -9.197 -19.114 1.00 76.62 200 MET A CA 1
ATOM 1632 C C . MET A 1 200 ? -10.543 -9.640 -18.404 1.00 76.62 200 MET A C 1
ATOM 1634 O O . MET A 1 200 ? -10.664 -9.462 -17.190 1.00 76.62 200 MET A O 1
ATOM 1638 N N . ALA A 1 201 ? -11.487 -10.227 -19.143 1.00 82.56 201 ALA A N 1
ATOM 1639 C CA . ALA A 1 201 ? -12.706 -10.771 -18.554 1.00 82.56 201 ALA A CA 1
ATOM 1640 C C . ALA A 1 201 ? -12.384 -11.896 -17.563 1.00 82.56 201 ALA A C 1
ATOM 1642 O O . ALA A 1 201 ? -12.948 -11.946 -16.468 1.00 82.56 201 ALA A O 1
ATOM 1643 N N . GLU A 1 202 ? -11.428 -12.753 -17.918 1.00 84.25 202 GLU A N 1
ATOM 1644 C CA . GLU A 1 202 ? -10.952 -13.825 -17.059 1.00 84.25 202 GLU A CA 1
ATOM 1645 C C . GLU A 1 202 ? -10.313 -13.299 -15.766 1.00 84.25 202 GLU A C 1
ATOM 1647 O O . GLU A 1 202 ? -10.675 -13.761 -14.681 1.00 84.25 202 GLU A O 1
ATOM 1652 N N . ALA A 1 203 ? -9.414 -12.312 -15.854 1.00 82.50 203 ALA A N 1
ATOM 1653 C CA . ALA A 1 203 ? -8.785 -11.706 -14.681 1.00 82.50 203 ALA A CA 1
ATOM 1654 C C . ALA A 1 203 ? -9.828 -11.102 -13.723 1.00 82.50 203 ALA A C 1
ATOM 1656 O O . ALA A 1 203 ? -9.817 -11.400 -12.528 1.00 82.50 203 ALA A O 1
ATOM 1657 N N . LYS A 1 204 ? -10.795 -10.336 -14.248 1.00 84.44 204 LYS A N 1
ATOM 1658 C CA . LYS A 1 204 ? -11.893 -9.761 -13.448 1.00 84.44 204 LYS A CA 1
ATOM 1659 C C . LYS A 1 204 ? -12.746 -10.836 -12.781 1.00 84.44 204 LYS A C 1
ATOM 1661 O O . LYS A 1 204 ? -13.017 -10.770 -11.581 1.00 84.44 204 LYS A O 1
ATOM 1666 N N . TRP A 1 205 ? -13.153 -11.855 -13.542 1.00 87.69 205 TRP A N 1
ATOM 1667 C CA . TRP A 1 205 ? -13.913 -12.982 -13.002 1.00 87.69 205 TRP A CA 1
ATOM 1668 C C . TRP A 1 205 ? -13.145 -13.678 -11.877 1.00 87.69 205 TRP A C 1
ATOM 1670 O O . TRP A 1 205 ? -13.722 -13.992 -10.833 1.00 87.69 205 TRP A O 1
ATOM 1680 N N . ARG A 1 206 ? -11.833 -13.866 -12.056 1.00 88.00 206 ARG A N 1
ATOM 1681 C CA . ARG A 1 206 ? -10.946 -14.473 -11.066 1.00 88.00 206 ARG A CA 1
ATOM 1682 C C . ARG A 1 206 ? -10.913 -13.665 -9.773 1.00 88.00 206 ARG A C 1
ATOM 1684 O O . ARG A 1 206 ? -11.173 -14.226 -8.708 1.00 88.00 206 ARG A O 1
ATOM 1691 N N . HIS A 1 207 ? -10.654 -12.359 -9.851 1.00 89.88 207 HIS A N 1
ATOM 1692 C CA . HIS A 1 207 ? -10.604 -11.485 -8.675 1.00 89.88 207 HIS A CA 1
ATOM 1693 C C . HIS A 1 207 ? -11.927 -11.486 -7.898 1.00 89.88 207 HIS A C 1
ATOM 1695 O O . HIS A 1 207 ? -11.932 -11.654 -6.672 1.00 89.88 207 HIS A O 1
ATOM 1701 N N . GLN A 1 208 ? -13.053 -11.392 -8.610 1.00 89.75 208 GLN A N 1
ATOM 1702 C CA . GLN A 1 208 ? -14.386 -11.472 -8.018 1.00 89.75 208 GLN A CA 1
ATOM 1703 C C . GLN A 1 208 ? -14.619 -12.833 -7.346 1.00 89.75 208 GLN A C 1
ATOM 1705 O O . GLN A 1 208 ? -15.041 -12.899 -6.191 1.00 89.75 208 GLN A O 1
ATOM 1710 N N . ARG A 1 209 ? -14.276 -13.936 -8.022 1.00 88.69 209 ARG A N 1
ATOM 1711 C CA . ARG A 1 209 ? -14.462 -15.301 -7.511 1.00 88.69 209 ARG A CA 1
ATOM 1712 C C . ARG A 1 209 ? -13.661 -15.562 -6.236 1.00 88.69 209 ARG A C 1
ATOM 1714 O O . ARG A 1 209 ? -14.200 -16.173 -5.308 1.00 88.69 209 ARG A O 1
ATOM 1721 N N . VAL A 1 210 ? -12.403 -15.119 -6.181 1.00 89.94 210 VAL A N 1
ATOM 1722 C CA . VAL A 1 210 ? -11.565 -15.199 -4.970 1.00 89.94 210 VAL A CA 1
ATOM 1723 C C . VAL A 1 210 ? -12.206 -14.404 -3.839 1.00 89.94 210 VAL A C 1
ATOM 1725 O O . VAL A 1 210 ? -12.342 -14.911 -2.725 1.00 89.94 210 VAL A O 1
ATOM 1728 N N . THR A 1 211 ? -12.650 -13.184 -4.136 1.00 89.62 211 THR A N 1
ATOM 1729 C CA . THR A 1 211 ? -13.277 -12.284 -3.163 1.00 89.62 211 THR A CA 1
ATOM 1730 C C . THR A 1 211 ? -14.551 -12.887 -2.580 1.00 89.62 211 THR A C 1
ATOM 1732 O O . THR A 1 211 ? -14.693 -12.951 -1.361 1.00 89.62 211 THR A O 1
ATOM 1735 N N . ASP A 1 212 ? -15.433 -13.441 -3.411 1.00 89.69 212 ASP A N 1
ATOM 1736 C CA . ASP A 1 212 ? -16.676 -14.075 -2.964 1.00 89.69 212 ASP A CA 1
ATOM 1737 C C . ASP A 1 212 ? -16.436 -15.319 -2.109 1.00 89.69 212 ASP A C 1
ATOM 1739 O O . ASP A 1 212 ? -17.074 -15.501 -1.065 1.00 89.69 212 ASP A O 1
ATOM 1743 N N . LYS A 1 213 ? -15.490 -16.178 -2.514 1.00 87.25 213 LYS A N 1
ATOM 1744 C CA . LYS A 1 213 ? -15.089 -17.338 -1.705 1.00 87.25 213 LYS A CA 1
ATOM 1745 C C . LYS A 1 213 ? -14.521 -16.894 -0.357 1.00 87.25 213 LYS A C 1
ATOM 1747 O O . LYS A 1 213 ? -14.847 -17.501 0.666 1.00 87.25 213 LYS A O 1
ATOM 1752 N N . SER A 1 214 ? -13.726 -15.827 -0.343 1.00 88.81 214 SER A N 1
ATOM 1753 C CA . SER A 1 214 ? -13.152 -15.274 0.883 1.00 88.81 214 SER A CA 1
ATOM 1754 C C . SER A 1 214 ? -14.188 -14.661 1.809 1.00 88.81 214 SER A C 1
ATOM 1756 O O . SER A 1 214 ? -14.207 -15.005 2.991 1.00 88.81 214 SER A O 1
ATOM 1758 N N . ASN A 1 215 ? -15.132 -13.896 1.267 1.00 89.69 215 ASN A N 1
ATOM 1759 C CA . ASN A 1 215 ? -16.295 -13.396 1.998 1.00 89.69 215 ASN A CA 1
ATOM 1760 C C . ASN A 1 215 ? -17.085 -14.544 2.637 1.00 89.69 215 ASN A C 1
ATOM 1762 O O . ASN A 1 215 ? -17.439 -14.492 3.813 1.00 89.69 215 ASN A O 1
ATOM 1766 N N . LYS A 1 216 ? -17.348 -15.616 1.880 1.00 88.75 216 LYS A N 1
ATOM 1767 C CA . LYS A 1 216 ? -18.096 -16.775 2.385 1.00 88.75 216 LYS A CA 1
ATOM 1768 C C . LYS A 1 216 ? -17.379 -17.455 3.553 1.00 88.75 216 LYS A C 1
ATOM 1770 O O . LYS A 1 216 ? -18.032 -17.852 4.514 1.00 88.75 216 LYS A O 1
ATOM 1775 N N . ALA A 1 217 ? -16.056 -17.578 3.479 1.00 86.56 217 ALA A N 1
ATOM 1776 C CA . ALA A 1 217 ? -15.257 -18.179 4.540 1.00 86.56 217 ALA A CA 1
ATOM 1777 C C . ALA A 1 217 ? -15.263 -17.333 5.823 1.00 86.56 217 ALA A C 1
ATOM 1779 O O . ALA A 1 217 ? -15.461 -17.878 6.906 1.00 86.56 217 ALA A O 1
ATOM 1780 N N . VAL A 1 218 ? -15.126 -16.010 5.698 1.00 89.38 218 VAL A N 1
ATOM 1781 C CA . VAL A 1 218 ? -15.229 -15.086 6.836 1.00 89.38 218 VAL A CA 1
ATOM 1782 C C . VAL A 1 218 ? -16.615 -15.167 7.475 1.00 89.38 218 VAL A C 1
ATOM 1784 O O . VAL A 1 218 ? -16.722 -15.409 8.675 1.00 89.38 218 VAL A O 1
ATOM 1787 N N . ARG A 1 219 ? -17.688 -15.080 6.677 1.00 90.00 219 ARG A N 1
ATOM 1788 C CA . ARG A 1 219 ? -19.069 -15.215 7.179 1.00 90.00 219 ARG A CA 1
ATOM 1789 C C . ARG A 1 219 ? -19.308 -16.541 7.893 1.00 90.00 219 ARG A C 1
ATOM 1791 O O . ARG A 1 219 ? -20.068 -16.582 8.849 1.00 90.00 219 ARG A O 1
ATOM 1798 N N . HIS A 1 220 ? -18.679 -17.623 7.437 1.00 89.62 220 HIS A N 1
ATOM 1799 C CA . HIS A 1 220 ? -18.794 -18.918 8.100 1.00 89.62 220 HIS A CA 1
ATOM 1800 C C . HIS A 1 220 ? -18.183 -18.905 9.508 1.00 89.62 220 HIS A C 1
ATOM 1802 O O . HIS A 1 220 ? -18.801 -19.443 10.420 1.00 89.62 220 HIS A O 1
ATOM 1808 N N . ILE A 1 221 ? -17.026 -18.258 9.700 1.00 89.56 221 ILE A N 1
ATOM 1809 C CA . ILE A 1 221 ? -16.432 -18.073 11.035 1.00 89.56 221 ILE A CA 1
ATOM 1810 C C . ILE A 1 221 ? -17.342 -17.213 11.917 1.00 89.56 221 ILE A C 1
ATOM 1812 O O . ILE A 1 221 ? -17.536 -17.528 13.087 1.00 89.56 221 ILE A O 1
ATOM 1816 N N . LEU A 1 222 ? -17.900 -16.140 11.354 1.00 91.69 222 LEU A N 1
ATOM 1817 C CA . LEU A 1 222 ? -18.670 -15.152 12.108 1.00 91.69 222 LEU A CA 1
ATOM 1818 C C . LEU A 1 222 ? -20.125 -15.559 12.387 1.00 91.69 222 LEU A C 1
ATOM 1820 O O . LEU A 1 222 ? -20.781 -14.911 13.194 1.00 91.69 222 LEU A O 1
ATOM 1824 N N . LYS A 1 223 ? -20.636 -16.624 11.752 1.00 88.75 223 LYS A N 1
ATOM 1825 C CA . LYS A 1 223 ? -22.062 -17.002 11.754 1.00 88.75 223 LYS A CA 1
ATOM 1826 C C . LYS A 1 223 ? -22.685 -17.114 13.151 1.00 88.75 223 LYS A C 1
ATOM 1828 O O . LYS A 1 223 ? -23.863 -16.814 13.309 1.00 88.75 223 LYS A O 1
ATOM 1833 N N . GLU A 1 224 ? -21.922 -17.595 14.124 1.00 88.25 224 GLU A N 1
ATOM 1834 C CA . GLU A 1 224 ? -22.401 -17.889 15.484 1.00 88.25 224 GLU A CA 1
ATOM 1835 C C . GLU A 1 224 ? -21.792 -16.948 16.534 1.00 88.25 224 GLU A C 1
ATOM 1837 O O . GLU A 1 224 ? -21.905 -17.190 17.733 1.00 88.25 224 GLU A O 1
ATOM 1842 N N . VAL A 1 225 ? -21.125 -15.876 16.096 1.00 92.38 225 VAL A N 1
ATOM 1843 C CA . VAL A 1 225 ? -20.501 -14.915 17.004 1.00 92.38 225 VAL A CA 1
ATOM 1844 C C . VAL A 1 225 ? -21.554 -13.935 17.501 1.00 92.38 225 VAL A C 1
ATOM 1846 O O . VAL A 1 225 ? -22.198 -13.250 16.711 1.00 92.38 225 VAL A O 1
ATOM 1849 N N . ILE A 1 226 ? -21.704 -13.856 18.820 1.00 91.62 226 ILE A N 1
ATOM 1850 C CA . ILE A 1 226 ? -22.502 -12.816 19.469 1.00 91.62 226 ILE A CA 1
ATOM 1851 C C . ILE A 1 226 ? -21.669 -11.536 19.481 1.00 91.62 226 ILE A C 1
ATOM 1853 O O . ILE A 1 226 ? -20.569 -11.530 20.032 1.00 91.62 226 ILE A O 1
ATOM 1857 N N . GLU A 1 227 ? -22.191 -10.479 18.864 1.00 90.62 227 GLU A N 1
ATOM 1858 C CA . GLU A 1 227 ? -21.507 -9.191 18.757 1.00 90.62 227 GLU A CA 1
ATOM 1859 C C . GLU A 1 227 ? -21.367 -8.514 20.125 1.00 90.62 227 GLU A C 1
ATOM 1861 O O . GLU A 1 227 ? -22.297 -8.489 20.932 1.00 90.62 227 GLU A O 1
ATOM 1866 N N . SER A 1 228 ? -20.184 -7.957 20.381 1.00 89.06 228 SER A N 1
ATOM 1867 C CA . SER A 1 228 ? -19.887 -7.206 21.598 1.00 89.06 228 SER A CA 1
ATOM 1868 C C . SER A 1 228 ? -20.247 -5.730 21.425 1.00 89.06 228 SER A C 1
ATOM 1870 O O . SER A 1 228 ? -20.078 -5.159 20.348 1.00 89.06 228 S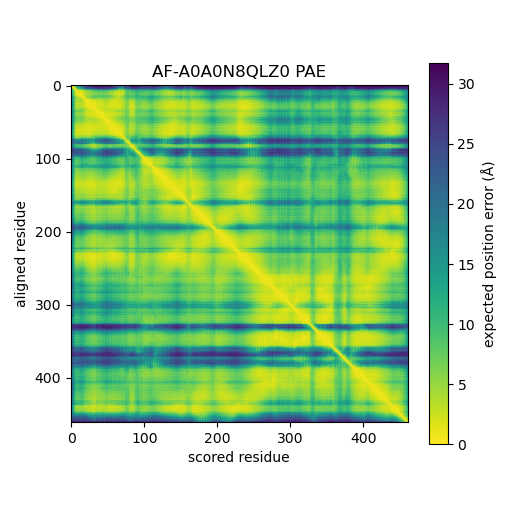ER A O 1
ATOM 1872 N N . SER A 1 229 ? -20.721 -5.094 22.501 1.00 89.81 229 SER A N 1
ATOM 1873 C CA . SER A 1 229 ? -20.918 -3.640 22.533 1.00 89.81 229 SER A CA 1
ATOM 1874 C C . SER A 1 229 ? -19.602 -2.946 22.874 1.00 89.81 229 SER A C 1
ATOM 1876 O O . SER A 1 229 ? -19.297 -2.680 24.038 1.00 89.81 229 SER A O 1
ATOM 1878 N N . ASP A 1 230 ? -18.806 -2.699 21.840 1.00 93.62 230 ASP A N 1
ATOM 1879 C CA . ASP A 1 230 ? -17.469 -2.130 21.984 1.00 93.62 230 ASP A CA 1
ATOM 1880 C C . ASP A 1 230 ? -17.503 -0.633 22.333 1.00 93.62 230 ASP A C 1
ATOM 1882 O O . ASP A 1 230 ? -18.305 0.143 21.789 1.00 93.62 230 ASP A O 1
ATOM 1886 N N . SER A 1 231 ? -16.572 -0.220 23.189 1.00 94.75 231 SER A N 1
ATOM 1887 C CA . SER A 1 231 ? -16.282 1.170 23.521 1.00 94.75 231 SER A CA 1
ATOM 1888 C C . SER A 1 231 ? -15.769 1.954 22.317 1.00 94.75 231 SER A C 1
ATOM 1890 O O . SER A 1 231 ? -15.240 1.405 21.343 1.00 94.75 231 SER A O 1
ATOM 1892 N N . LEU A 1 232 ? -15.879 3.280 22.392 1.00 94.88 232 LEU A N 1
ATOM 1893 C CA . LEU A 1 232 ? -15.285 4.179 21.410 1.00 94.88 232 LEU A CA 1
ATOM 1894 C C . LEU A 1 232 ? -13.781 3.919 21.242 1.00 94.88 232 LEU A C 1
ATOM 1896 O O . LEU A 1 232 ? -13.300 3.879 20.113 1.00 94.88 232 LEU A O 1
ATOM 1900 N N . ALA A 1 233 ? -13.049 3.692 22.337 1.00 94.88 233 ALA A N 1
ATOM 1901 C CA . ALA A 1 233 ? -11.615 3.417 22.292 1.00 94.88 233 ALA A CA 1
ATOM 1902 C C . ALA A 1 233 ? -11.309 2.160 21.462 1.00 94.88 233 ALA A C 1
ATOM 1904 O O . ALA A 1 233 ? -10.499 2.217 20.535 1.00 94.88 233 ALA A O 1
ATOM 1905 N N . ALA A 1 234 ? -12.023 1.059 21.715 1.00 95.19 234 ALA A N 1
ATOM 1906 C CA . ALA A 1 234 ? -11.894 -0.171 20.939 1.00 95.19 234 ALA A CA 1
ATOM 1907 C C . ALA A 1 234 ? -12.207 0.050 19.450 1.00 95.19 234 ALA A C 1
ATOM 1909 O O . ALA A 1 234 ? -11.417 -0.335 18.584 1.00 95.19 234 ALA A O 1
ATOM 1910 N N . LYS A 1 235 ? -13.314 0.737 19.141 1.00 93.81 235 LYS A N 1
ATOM 1911 C CA . LYS A 1 235 ? -13.709 1.063 17.759 1.00 93.81 235 LYS A CA 1
ATOM 1912 C C . LYS A 1 235 ? -12.640 1.878 17.033 1.00 93.81 235 LYS A C 1
ATOM 1914 O O . LYS A 1 235 ? -12.316 1.569 15.887 1.00 93.81 235 LYS A O 1
ATOM 1919 N N . LEU A 1 236 ? -12.061 2.878 17.698 1.00 92.50 236 LEU A N 1
ATOM 1920 C CA . LEU A 1 236 ? -10.987 3.700 17.140 1.00 92.50 236 LEU A CA 1
ATOM 1921 C C . LEU A 1 236 ? -9.710 2.883 16.908 1.00 92.50 236 LEU A C 1
ATOM 1923 O O . LEU A 1 236 ? -9.134 2.988 15.830 1.00 92.50 236 LEU A O 1
ATOM 1927 N N . MET A 1 237 ? -9.300 2.016 17.843 1.00 92.38 237 MET A N 1
ATOM 1928 C CA . MET A 1 237 ? -8.127 1.143 17.659 1.00 92.38 237 MET A CA 1
ATOM 1929 C C . MET A 1 237 ? -8.285 0.220 16.443 1.00 92.38 237 MET A C 1
ATOM 1931 O O . MET A 1 237 ? -7.382 0.128 15.604 1.00 92.38 237 MET A O 1
ATOM 1935 N N . LEU A 1 238 ? -9.446 -0.430 16.312 1.00 92.31 238 LEU A N 1
ATOM 1936 C CA . LEU A 1 238 ? -9.756 -1.309 15.182 1.00 92.31 238 LEU A CA 1
ATOM 1937 C C . LEU A 1 238 ? -9.797 -0.538 13.855 1.00 92.31 238 LEU A C 1
ATOM 1939 O O . LEU A 1 238 ? -9.195 -0.967 12.867 1.00 92.31 238 LEU A O 1
ATOM 1943 N N . ALA A 1 239 ? -10.459 0.621 13.828 1.00 90.00 239 ALA A N 1
ATOM 1944 C CA . ALA A 1 239 ? -10.540 1.464 12.640 1.00 90.00 239 ALA A CA 1
ATOM 1945 C C . ALA A 1 239 ? -9.159 1.985 12.218 1.00 90.00 239 ALA A C 1
ATOM 1947 O O . ALA A 1 239 ? -8.793 1.869 11.050 1.00 90.00 239 ALA A O 1
ATOM 1948 N N . SER A 1 240 ? -8.342 2.464 13.159 1.00 87.12 240 SER A N 1
ATOM 1949 C CA . SER A 1 240 ? -6.960 2.883 12.909 1.00 87.12 240 SER A CA 1
ATOM 1950 C C . SER A 1 240 ? -6.113 1.755 12.306 1.00 87.12 240 SER A C 1
ATOM 1952 O O . SER A 1 240 ? -5.350 1.991 11.363 1.00 87.12 240 SER A O 1
ATOM 1954 N N . MET A 1 241 ? -6.260 0.516 12.786 1.00 87.75 241 MET A N 1
ATOM 1955 C CA . MET A 1 241 ? -5.586 -0.650 12.206 1.00 87.75 241 MET A CA 1
ATOM 1956 C C . MET A 1 241 ? -5.998 -0.873 10.739 1.00 87.75 241 MET A C 1
ATOM 1958 O O . MET A 1 241 ? -5.134 -0.971 9.865 1.00 87.75 241 MET A O 1
ATOM 1962 N N . VAL A 1 242 ? -7.302 -0.905 10.447 1.00 86.81 242 VAL A N 1
ATOM 1963 C CA . VAL A 1 242 ? -7.836 -1.135 9.087 1.00 86.81 242 VAL A CA 1
ATOM 1964 C C . VAL A 1 242 ? -7.525 0.033 8.139 1.00 86.81 242 VAL A C 1
ATOM 1966 O O . VAL A 1 242 ? -7.230 -0.171 6.957 1.00 86.81 242 VAL A O 1
ATOM 1969 N N . ASN A 1 243 ? -7.555 1.270 8.633 1.00 83.19 243 ASN A N 1
ATOM 1970 C CA . ASN A 1 243 ? -7.210 2.459 7.859 1.00 83.19 243 ASN A CA 1
ATOM 1971 C C . ASN A 1 243 ? -5.735 2.475 7.489 1.00 83.19 243 ASN A C 1
ATOM 1973 O O . ASN A 1 243 ? -5.416 2.723 6.329 1.00 83.19 243 ASN A O 1
ATOM 1977 N N . ARG A 1 244 ? -4.838 2.121 8.414 1.00 80.69 244 ARG A N 1
ATOM 1978 C CA . ARG A 1 244 ? -3.422 1.946 8.077 1.00 80.69 244 ARG A CA 1
ATOM 1979 C C . ARG A 1 244 ? -3.231 0.961 6.931 1.00 80.69 244 ARG A C 1
ATOM 1981 O O . ARG A 1 244 ? -2.534 1.299 5.981 1.00 80.69 244 ARG A O 1
ATOM 1988 N N . TYR A 1 245 ? -3.849 -0.218 7.014 1.00 80.31 245 TYR A N 1
ATOM 1989 C CA . TYR A 1 245 ? -3.730 -1.226 5.960 1.00 80.31 245 TYR A CA 1
ATOM 1990 C C . TYR A 1 245 ? -4.125 -0.656 4.594 1.00 80.31 245 TYR A C 1
ATOM 1992 O O . TYR A 1 245 ? -3.425 -0.837 3.605 1.00 80.31 245 TYR A O 1
ATOM 2000 N N . HIS A 1 246 ? -5.213 0.113 4.547 1.00 79.88 246 HIS A N 1
ATOM 2001 C CA . HIS A 1 246 ? -5.644 0.774 3.322 1.00 79.88 246 HIS A CA 1
ATOM 2002 C C . HIS A 1 246 ? -4.620 1.781 2.780 1.00 79.88 246 HIS A C 1
ATOM 2004 O O . HIS A 1 246 ? -4.302 1.757 1.591 1.00 79.88 246 HIS A O 1
ATOM 2010 N N . TRP A 1 247 ? -4.079 2.644 3.641 1.00 76.56 247 TRP A N 1
ATOM 2011 C CA . TRP A 1 247 ? -3.087 3.642 3.239 1.00 76.56 247 TRP A CA 1
ATOM 2012 C C . TRP A 1 247 ? -1.799 3.009 2.703 1.00 76.56 247 TRP A C 1
ATOM 2014 O O . TRP A 1 247 ? -1.233 3.506 1.730 1.00 76.56 247 TRP A O 1
ATOM 2024 N N . GLU A 1 248 ? -1.369 1.880 3.272 1.00 75.56 248 GLU A N 1
ATOM 2025 C CA . GLU A 1 248 ? -0.225 1.118 2.760 1.00 75.56 248 GLU A CA 1
ATOM 2026 C C . GLU A 1 248 ? -0.469 0.608 1.326 1.00 75.56 248 GLU A C 1
ATOM 2028 O O . GLU A 1 248 ? 0.442 0.648 0.496 1.00 75.56 248 GLU A O 1
ATOM 2033 N N . PHE A 1 249 ? -1.700 0.201 0.992 1.00 75.81 249 PHE A N 1
ATOM 2034 C CA . PHE A 1 249 ? -2.072 -0.204 -0.370 1.00 75.81 249 PHE A CA 1
ATOM 2035 C C . PHE A 1 249 ? -2.128 0.962 -1.355 1.00 75.81 249 PHE A C 1
ATOM 2037 O O . PHE A 1 249 ? -1.650 0.820 -2.484 1.00 75.81 249 PHE A O 1
ATOM 2044 N N . LEU A 1 250 ? -2.685 2.104 -0.946 1.00 75.56 250 LEU A N 1
ATOM 2045 C CA . LEU A 1 250 ? -2.743 3.295 -1.798 1.00 75.56 250 LEU A CA 1
ATOM 2046 C C . LEU A 1 250 ? -1.345 3.805 -2.160 1.00 75.56 250 LEU A C 1
ATOM 2048 O O . LEU A 1 250 ? -1.117 4.243 -3.286 1.00 75.56 250 LEU A O 1
ATOM 2052 N N . GLU A 1 251 ? -0.382 3.707 -1.242 1.00 73.00 251 GLU A N 1
ATOM 2053 C CA . GLU A 1 251 ? 1.000 4.093 -1.527 1.00 73.00 251 GLU A CA 1
ATOM 2054 C C . GLU A 1 251 ? 1.626 3.197 -2.613 1.00 73.00 251 GLU A C 1
ATOM 2056 O O . GLU A 1 251 ? 2.322 3.697 -3.500 1.00 73.00 251 GLU A O 1
ATOM 2061 N N . LEU A 1 252 ? 1.329 1.890 -2.609 1.00 73.44 252 LEU A N 1
ATOM 2062 C CA . LEU A 1 252 ? 1.762 0.971 -3.669 1.00 73.44 252 LEU A CA 1
ATOM 2063 C C . LEU A 1 252 ? 1.125 1.302 -5.024 1.00 73.44 252 LEU A C 1
ATOM 2065 O O . LEU A 1 252 ? 1.812 1.261 -6.047 1.00 73.44 252 LEU A O 1
ATOM 2069 N N . GLU A 1 253 ? -0.169 1.626 -5.043 1.00 76.00 253 GLU A N 1
ATOM 2070 C CA . GLU A 1 253 ? -0.872 2.032 -6.264 1.00 76.00 253 GLU A CA 1
ATOM 2071 C C . GLU A 1 253 ? -0.283 3.313 -6.852 1.00 76.00 253 GLU A C 1
ATOM 2073 O O . GLU A 1 253 ? 0.020 3.377 -8.041 1.00 76.00 253 GLU A O 1
ATOM 2078 N N . ARG A 1 254 ? -0.012 4.300 -6.004 1.00 75.94 254 ARG A N 1
ATOM 2079 C CA . ARG A 1 254 ? 0.585 5.566 -6.416 1.00 75.94 254 ARG A CA 1
ATOM 2080 C C . ARG A 1 254 ? 1.954 5.384 -7.077 1.00 75.94 254 ARG A C 1
ATOM 2082 O O . ARG A 1 254 ? 2.244 6.053 -8.066 1.00 75.94 254 ARG A O 1
ATOM 2089 N N . PHE A 1 255 ? 2.803 4.484 -6.573 1.00 74.50 255 PHE A N 1
ATOM 2090 C CA . PHE A 1 255 ? 4.077 4.175 -7.238 1.00 74.50 255 PHE A CA 1
ATOM 2091 C C . PHE A 1 255 ? 3.874 3.556 -8.624 1.00 74.50 255 PHE A C 1
ATOM 2093 O O . PHE A 1 255 ? 4.645 3.849 -9.538 1.00 74.50 255 PHE A O 1
ATOM 2100 N N . GLU A 1 256 ? 2.848 2.721 -8.798 1.00 78.19 256 GLU A N 1
ATOM 2101 C CA . GLU A 1 256 ? 2.497 2.156 -10.102 1.00 78.19 256 GLU A CA 1
ATOM 2102 C C . GLU A 1 256 ? 2.006 3.232 -11.079 1.00 78.19 256 GLU A C 1
ATOM 2104 O O . GLU A 1 256 ? 2.478 3.269 -12.216 1.00 78.19 256 GLU A O 1
ATOM 2109 N N . ASP A 1 257 ? 1.159 4.153 -10.618 1.00 79.50 257 ASP A N 1
ATOM 2110 C CA . ASP A 1 257 ? 0.622 5.258 -11.422 1.00 79.50 257 ASP A CA 1
ATOM 2111 C C . ASP A 1 257 ? 1.708 6.195 -11.962 1.00 79.50 257 ASP A C 1
ATOM 2113 O O . ASP A 1 257 ? 1.550 6.780 -13.032 1.00 79.50 257 ASP A O 1
ATOM 2117 N N . ILE A 1 258 ? 2.830 6.323 -11.249 1.00 76.94 258 ILE A N 1
ATOM 2118 C CA . ILE A 1 258 ? 3.984 7.111 -11.699 1.00 76.94 258 ILE A CA 1
ATOM 2119 C C . ILE A 1 258 ? 4.887 6.265 -12.617 1.00 76.94 258 ILE A C 1
ATOM 2121 O O . ILE A 1 258 ? 5.345 6.748 -13.653 1.00 76.94 258 ILE A O 1
ATOM 2125 N N . ALA A 1 259 ? 5.147 5.001 -12.265 1.00 82.06 259 ALA A N 1
ATOM 2126 C CA . ALA A 1 259 ? 6.103 4.128 -12.956 1.00 82.06 259 ALA A CA 1
ATOM 2127 C C . ALA A 1 259 ? 5.636 3.631 -14.330 1.00 82.06 259 ALA A C 1
ATOM 2129 O O . ALA A 1 259 ? 6.434 3.571 -15.273 1.00 82.06 259 ALA A O 1
ATOM 2130 N N . VAL A 1 260 ? 4.360 3.262 -14.454 1.00 88.38 260 VAL A N 1
ATOM 2131 C CA . VAL A 1 260 ? 3.825 2.590 -15.646 1.00 88.38 260 VAL A CA 1
ATOM 2132 C C . VAL A 1 260 ? 3.736 3.511 -16.864 1.00 88.38 260 VAL A C 1
ATOM 2134 O O . VAL A 1 260 ? 4.159 3.082 -17.939 1.00 88.38 260 VAL A O 1
ATOM 2137 N N . PRO A 1 261 ? 3.258 4.769 -16.763 1.00 89.06 261 PRO A N 1
ATOM 2138 C CA . PRO A 1 261 ? 3.215 5.661 -17.922 1.00 89.06 261 PRO A CA 1
ATOM 2139 C C . PRO A 1 261 ? 4.595 5.906 -18.537 1.00 89.06 261 PRO A C 1
ATOM 2141 O O . PRO A 1 261 ? 4.729 5.894 -19.759 1.00 89.06 261 PRO A O 1
ATOM 2144 N N . SER A 1 262 ? 5.622 6.075 -17.699 1.00 87.69 262 SER A N 1
ATOM 2145 C CA . SER A 1 262 ? 7.018 6.184 -18.137 1.00 87.69 262 SER A CA 1
ATOM 2146 C C . SER A 1 262 ? 7.476 4.931 -18.888 1.00 87.69 262 SER A C 1
ATOM 2148 O O . SER A 1 262 ? 7.964 5.025 -20.015 1.00 87.69 262 SER A O 1
ATOM 2150 N N . LEU A 1 263 ? 7.243 3.752 -18.303 1.00 91.06 263 LEU A N 1
ATOM 2151 C CA . LEU A 1 263 ? 7.617 2.474 -18.905 1.00 91.06 263 LEU A CA 1
ATOM 2152 C C . LEU A 1 263 ? 6.918 2.252 -20.257 1.00 91.06 263 LEU A C 1
ATOM 2154 O O . LEU A 1 263 ? 7.542 1.795 -21.211 1.00 91.06 263 LEU A O 1
ATOM 2158 N N . LEU A 1 264 ? 5.638 2.616 -20.374 1.00 93.38 264 LEU A N 1
ATOM 2159 C CA . LEU A 1 264 ? 4.897 2.524 -21.634 1.00 93.38 264 LEU A CA 1
ATOM 2160 C C . LEU A 1 264 ? 5.515 3.386 -22.739 1.00 93.38 264 LEU A C 1
ATOM 2162 O O . LEU A 1 264 ? 5.535 2.954 -23.891 1.00 93.38 264 LEU A O 1
ATOM 2166 N N . ARG A 1 265 ? 6.015 4.584 -22.412 1.00 92.44 265 ARG A N 1
ATOM 2167 C CA . ARG A 1 265 ? 6.709 5.438 -23.387 1.00 92.44 265 ARG A CA 1
ATOM 2168 C C . ARG A 1 265 ? 8.026 4.810 -23.846 1.00 92.44 265 ARG A C 1
ATOM 2170 O O . ARG A 1 265 ? 8.256 4.748 -25.052 1.00 92.44 265 ARG A O 1
ATOM 2177 N N . LEU A 1 266 ? 8.815 4.252 -22.922 1.00 93.19 266 LEU A N 1
ATOM 2178 C CA . LEU A 1 266 ? 10.034 3.504 -23.253 1.00 93.19 266 LEU A CA 1
ATOM 2179 C C . LEU A 1 266 ? 9.736 2.347 -24.217 1.00 93.19 266 LEU A C 1
ATOM 2181 O O . LEU A 1 266 ? 10.342 2.261 -25.283 1.00 93.19 266 LEU A O 1
ATOM 2185 N N . ILE A 1 267 ? 8.779 1.480 -23.871 1.00 94.69 267 ILE A N 1
ATOM 2186 C CA . ILE A 1 267 ? 8.455 0.298 -24.683 1.00 94.69 267 ILE A CA 1
ATOM 2187 C C . ILE A 1 267 ? 7.929 0.691 -26.064 1.00 94.69 267 ILE A C 1
ATOM 2189 O O . ILE A 1 267 ? 8.358 0.114 -27.063 1.00 94.69 267 ILE A O 1
ATOM 2193 N N . ARG A 1 268 ? 7.044 1.692 -26.154 1.00 94.19 268 ARG A N 1
ATOM 2194 C CA . ARG A 1 268 ? 6.559 2.188 -27.452 1.00 94.19 268 ARG A CA 1
ATOM 2195 C C . ARG A 1 268 ? 7.690 2.749 -28.299 1.00 94.19 268 ARG A C 1
ATOM 2197 O O . ARG A 1 268 ? 7.741 2.453 -29.485 1.00 94.19 268 ARG A O 1
ATOM 2204 N N . GLY A 1 269 ? 8.597 3.521 -27.705 1.00 93.06 269 GLY A N 1
ATOM 2205 C CA . GLY A 1 269 ? 9.735 4.070 -28.433 1.00 93.06 269 GLY A CA 1
ATOM 2206 C C . GLY A 1 269 ? 10.693 2.984 -28.933 1.00 93.06 269 GLY A C 1
ATOM 2207 O O . GLY A 1 269 ? 11.089 3.027 -30.094 1.00 93.06 269 GLY A O 1
ATOM 2208 N N . LEU A 1 270 ? 10.989 1.962 -28.119 1.00 94.50 270 LEU A N 1
ATOM 2209 C CA . LEU A 1 270 ? 11.814 0.821 -28.541 1.00 94.50 270 LEU A CA 1
ATOM 2210 C C . LEU A 1 270 ? 11.157 0.032 -29.681 1.00 94.50 270 LEU A C 1
ATOM 2212 O O . LEU A 1 270 ? 11.834 -0.326 -30.645 1.00 94.50 270 LEU A O 1
ATOM 2216 N N . HIS A 1 271 ? 9.845 -0.196 -29.592 1.00 92.50 271 HIS A N 1
ATOM 2217 C CA . HIS A 1 271 ? 9.071 -0.863 -30.637 1.00 92.50 271 HIS A CA 1
ATOM 2218 C C . HIS A 1 271 ? 9.063 -0.050 -31.942 1.00 92.50 271 HIS A C 1
ATOM 2220 O O . HIS A 1 271 ? 9.334 -0.593 -33.010 1.00 92.50 271 HIS A O 1
ATOM 2226 N N . SER A 1 272 ? 8.848 1.268 -31.868 1.00 91.50 272 SER A N 1
ATOM 2227 C CA . SER A 1 272 ? 8.931 2.172 -33.026 1.00 91.50 272 SER A CA 1
ATOM 2228 C C . SER A 1 272 ? 10.335 2.243 -33.635 1.00 91.50 272 SER A C 1
ATOM 2230 O O . SER A 1 272 ? 10.464 2.469 -34.835 1.00 91.50 272 SER A O 1
ATOM 2232 N N . ALA A 1 273 ? 11.382 2.017 -32.837 1.00 90.00 273 ALA A N 1
ATOM 2233 C CA . ALA A 1 273 ? 12.762 1.888 -33.309 1.00 90.00 273 ALA A CA 1
ATOM 2234 C C . ALA A 1 273 ? 13.064 0.521 -33.964 1.00 90.00 273 ALA A C 1
ATOM 2236 O O . ALA A 1 273 ? 14.192 0.280 -34.380 1.00 90.00 273 ALA A O 1
ATOM 2237 N N . GLY A 1 274 ? 12.073 -0.372 -34.071 1.00 91.44 274 GLY A N 1
ATOM 2238 C CA . GLY A 1 274 ? 12.200 -1.672 -34.732 1.00 91.44 274 GLY A CA 1
ATOM 2239 C C . GLY A 1 274 ? 12.622 -2.821 -33.813 1.00 91.44 274 GLY A C 1
ATOM 2240 O O . GLY A 1 274 ? 12.921 -3.908 -34.306 1.00 91.44 274 GLY A O 1
ATOM 2241 N N . ASN A 1 275 ? 12.640 -2.625 -32.490 1.00 93.81 275 ASN A N 1
ATOM 2242 C CA . ASN A 1 275 ? 12.961 -3.708 -31.561 1.00 93.81 275 ASN A CA 1
ATOM 2243 C C . ASN A 1 275 ? 11.763 -4.638 -31.361 1.00 93.81 275 ASN A C 1
ATOM 2245 O O . ASN A 1 275 ? 10.654 -4.194 -31.071 1.00 93.81 275 ASN A O 1
ATOM 2249 N N . GLY A 1 276 ? 12.014 -5.946 -31.437 1.00 92.62 276 GLY A N 1
ATOM 2250 C CA . GLY A 1 276 ? 11.021 -6.969 -31.104 1.00 92.62 276 GLY A CA 1
ATOM 2251 C C . GLY A 1 276 ? 10.976 -7.336 -29.618 1.00 92.62 276 GLY A C 1
ATOM 2252 O O . GLY A 1 276 ? 9.961 -7.841 -29.155 1.00 92.62 276 GLY A O 1
ATOM 2253 N N . ARG A 1 277 ? 12.055 -7.095 -28.859 1.00 94.81 277 ARG A N 1
ATOM 2254 C CA . ARG A 1 277 ? 12.189 -7.409 -27.420 1.00 94.81 277 ARG A CA 1
ATOM 2255 C C . ARG A 1 277 ? 13.274 -6.548 -26.768 1.00 94.81 277 ARG A C 1
ATOM 2257 O O . ARG A 1 277 ? 14.108 -5.992 -27.480 1.00 94.81 277 ARG A O 1
ATOM 2264 N N . VAL A 1 278 ? 13.312 -6.491 -25.435 1.00 95.00 278 VAL A N 1
ATOM 2265 C CA . VAL A 1 278 ? 14.508 -6.029 -24.703 1.00 95.00 278 VAL A CA 1
ATOM 2266 C C . VAL A 1 278 ? 15.521 -7.181 -24.639 1.00 95.00 278 VAL A C 1
ATOM 2268 O O . VAL A 1 278 ? 15.193 -8.214 -24.054 1.00 95.00 278 VAL A O 1
ATOM 2271 N N . PRO A 1 279 ? 16.741 -7.050 -25.188 1.00 95.00 279 PRO A N 1
ATOM 2272 C CA . PRO A 1 279 ? 17.713 -8.141 -25.230 1.00 95.00 279 PRO A CA 1
ATOM 2273 C C . PRO A 1 279 ? 18.487 -8.275 -23.907 1.00 95.00 279 PRO A C 1
ATOM 2275 O O . PRO A 1 279 ? 19.710 -8.189 -23.870 1.00 95.00 279 PRO A O 1
ATOM 2278 N N . ALA A 1 280 ? 17.765 -8.425 -22.794 1.00 92.44 280 ALA A N 1
ATOM 2279 C CA . ALA A 1 280 ? 18.330 -8.434 -21.442 1.00 92.44 280 ALA A CA 1
ATOM 2280 C C . ALA A 1 280 ? 19.307 -9.597 -21.184 1.00 92.44 280 ALA A C 1
ATOM 2282 O O . ALA A 1 280 ? 20.150 -9.495 -20.297 1.00 92.44 280 ALA A O 1
ATOM 2283 N N . ASP A 1 281 ? 19.206 -10.664 -21.974 1.00 92.62 281 ASP A N 1
ATOM 2284 C CA . ASP A 1 281 ? 20.044 -11.867 -21.974 1.00 92.62 281 ASP A CA 1
ATOM 2285 C C . ASP A 1 281 ? 21.475 -11.623 -22.475 1.00 92.62 281 ASP A C 1
ATOM 2287 O O . ASP A 1 281 ? 22.362 -12.444 -22.241 1.00 92.62 281 ASP A O 1
ATOM 2291 N N . LEU A 1 282 ? 21.727 -10.497 -23.149 1.00 95.19 282 LEU A N 1
ATOM 2292 C CA . LEU A 1 282 ? 23.064 -10.154 -23.620 1.00 95.19 282 LEU A CA 1
ATOM 2293 C C . LEU A 1 282 ? 24.059 -9.995 -22.460 1.00 95.19 282 LEU A C 1
ATOM 2295 O O . LEU A 1 282 ? 23.738 -9.533 -21.360 1.00 95.19 282 LEU A O 1
ATOM 2299 N N . HIS A 1 283 ? 25.324 -10.312 -22.737 1.00 94.00 283 HIS A N 1
ATOM 2300 C CA . HIS A 1 283 ? 26.418 -9.929 -21.850 1.00 94.00 283 HIS A CA 1
ATOM 2301 C C . HIS A 1 283 ? 26.480 -8.402 -21.695 1.00 94.00 283 HIS A C 1
ATOM 2303 O O . HIS A 1 2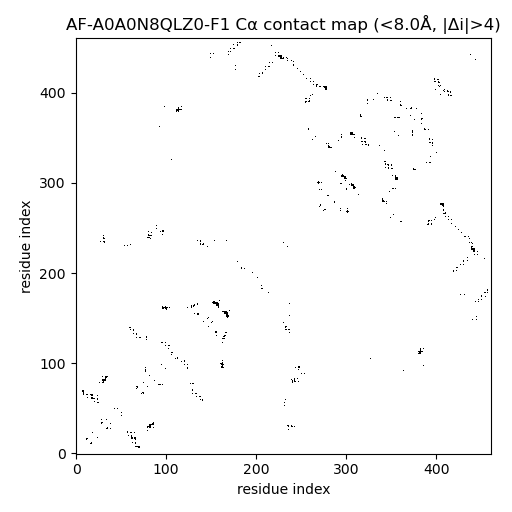83 ? 26.158 -7.665 -22.628 1.00 94.00 283 HIS A O 1
ATOM 2309 N N . GLU A 1 284 ? 26.916 -7.936 -20.520 1.00 93.31 284 GLU A N 1
ATOM 2310 C CA . GLU A 1 284 ? 26.874 -6.521 -20.118 1.00 93.31 284 GLU A CA 1
ATOM 2311 C C . GLU A 1 284 ? 27.438 -5.564 -21.189 1.00 93.31 284 GLU A C 1
ATOM 2313 O O . GLU A 1 284 ? 26.834 -4.532 -21.472 1.00 93.31 284 GLU A O 1
ATOM 2318 N N . GLU A 1 285 ? 28.568 -5.906 -21.818 1.00 94.75 285 GLU A N 1
ATOM 2319 C CA . GLU A 1 285 ? 29.196 -5.100 -22.880 1.00 94.75 285 GLU A CA 1
ATOM 2320 C C . GLU A 1 285 ? 28.321 -4.997 -24.135 1.00 94.75 285 GLU A C 1
ATOM 2322 O O . GLU A 1 285 ? 28.040 -3.897 -24.602 1.00 94.75 285 GLU A O 1
ATOM 2327 N N . ALA A 1 286 ? 27.788 -6.118 -24.620 1.00 96.69 286 ALA A N 1
ATOM 2328 C CA . ALA A 1 286 ? 26.895 -6.121 -25.776 1.00 96.69 286 ALA A CA 1
ATOM 2329 C C . ALA A 1 286 ? 25.579 -5.374 -25.489 1.00 96.69 286 ALA A C 1
ATOM 2331 O O . ALA A 1 286 ? 25.050 -4.682 -26.358 1.00 96.69 286 ALA A O 1
ATOM 2332 N N . PHE A 1 287 ? 25.059 -5.461 -24.259 1.00 97.25 287 PHE A N 1
ATOM 2333 C CA . PHE A 1 287 ? 23.877 -4.692 -23.865 1.00 97.25 287 PHE A CA 1
ATOM 2334 C C . PHE A 1 287 ? 24.168 -3.189 -23.754 1.00 97.25 287 PHE A C 1
ATOM 2336 O O . PHE A 1 287 ? 23.317 -2.367 -24.090 1.00 97.25 287 PHE A O 1
ATOM 2343 N N . ARG A 1 288 ? 25.368 -2.806 -23.293 1.00 96.94 288 ARG A N 1
ATOM 2344 C CA . ARG A 1 288 ? 25.827 -1.405 -23.276 1.00 96.94 288 ARG A CA 1
ATOM 2345 C C . ARG A 1 288 ? 25.833 -0.814 -24.679 1.00 96.94 288 ARG A C 1
ATOM 2347 O O . ARG A 1 288 ? 25.306 0.284 -24.848 1.00 96.94 288 ARG A O 1
ATOM 2354 N N . ASP A 1 289 ? 26.380 -1.542 -25.645 1.00 96.88 289 ASP A N 1
ATOM 2355 C CA . ASP A 1 289 ? 26.424 -1.112 -27.042 1.00 96.88 289 ASP A CA 1
ATOM 2356 C C . ASP A 1 289 ? 25.009 -0.991 -27.617 1.00 96.88 289 ASP A C 1
ATOM 2358 O O . ASP A 1 289 ? 24.633 0.077 -28.100 1.00 96.88 289 ASP A O 1
ATOM 2362 N N . TRP A 1 290 ? 24.166 -2.012 -27.421 1.00 97.25 290 TRP A N 1
ATOM 2363 C CA . TRP A 1 290 ? 22.760 -1.964 -27.835 1.00 97.25 290 TRP A CA 1
ATOM 2364 C C . TRP A 1 290 ? 22.015 -0.761 -27.233 1.00 97.25 290 TRP A C 1
ATOM 2366 O O . TRP A 1 290 ? 21.280 -0.059 -27.927 1.00 97.25 290 TRP A O 1
ATOM 2376 N N . MET A 1 291 ? 22.213 -0.473 -25.947 1.00 96.25 291 MET A N 1
ATOM 2377 C CA . MET A 1 291 ? 21.580 0.667 -25.282 1.00 96.25 291 MET A CA 1
ATOM 2378 C C . MET A 1 291 ? 22.090 2.010 -25.828 1.00 96.25 291 MET A C 1
ATOM 2380 O O . MET A 1 291 ? 21.309 2.956 -25.956 1.00 96.25 291 MET A O 1
ATOM 2384 N N . MET A 1 292 ? 23.378 2.111 -26.170 1.00 96.31 292 MET A N 1
ATOM 2385 C CA . MET A 1 292 ? 23.943 3.304 -26.804 1.00 96.31 292 MET A CA 1
ATOM 2386 C C . MET A 1 292 ? 23.372 3.531 -28.200 1.00 96.31 292 MET A C 1
ATOM 2388 O O . MET A 1 292 ? 22.998 4.664 -28.503 1.00 96.31 292 MET A O 1
ATOM 2392 N N . ASP A 1 293 ? 23.235 2.484 -29.009 1.00 94.94 293 ASP A N 1
ATOM 2393 C CA . ASP A 1 293 ? 22.675 2.580 -30.361 1.00 94.94 293 ASP A CA 1
ATOM 2394 C C . ASP A 1 293 ? 21.258 3.168 -30.360 1.00 94.94 293 ASP A C 1
ATOM 2396 O O . ASP A 1 293 ? 20.890 3.931 -31.252 1.00 94.94 293 ASP A O 1
ATOM 2400 N N . HIS A 1 294 ? 20.478 2.882 -29.315 1.00 93.62 294 HIS A N 1
ATOM 2401 C CA . HIS A 1 294 ? 19.097 3.345 -29.205 1.00 93.62 294 HIS A CA 1
ATOM 2402 C C . HIS A 1 294 ? 18.953 4.689 -28.490 1.00 93.62 294 HIS A C 1
ATOM 2404 O O . HIS A 1 294 ? 18.120 5.503 -28.884 1.00 93.62 294 HIS A O 1
ATOM 2410 N N . LEU A 1 295 ? 19.730 4.942 -27.431 1.00 94.62 295 LEU A N 1
ATOM 2411 C CA . LEU A 1 295 ? 19.498 6.091 -26.548 1.00 94.62 295 LEU A CA 1
ATOM 2412 C C . LEU A 1 295 ? 20.464 7.267 -26.775 1.00 94.62 295 LEU A C 1
ATOM 2414 O O . LEU A 1 295 ? 20.286 8.326 -26.171 1.00 94.62 295 LEU A O 1
ATOM 2418 N N . SER A 1 296 ? 21.485 7.125 -27.628 1.00 94.25 296 SER A N 1
ATOM 2419 C CA . SER A 1 296 ? 22.463 8.195 -27.911 1.00 94.25 296 SER A CA 1
ATOM 2420 C C . SER A 1 296 ? 22.049 9.168 -29.021 1.00 94.25 296 SER A C 1
ATOM 2422 O O . SER A 1 296 ? 22.716 10.183 -29.235 1.00 94.25 296 SER A O 1
ATOM 2424 N N . GLY A 1 297 ? 20.942 8.889 -29.712 1.00 90.38 297 GLY A N 1
ATOM 2425 C CA . GLY A 1 297 ? 20.395 9.759 -30.748 1.00 90.38 297 GLY A CA 1
ATOM 2426 C C . GLY A 1 297 ? 19.877 11.102 -30.205 1.00 90.38 297 GLY A C 1
ATOM 2427 O O . GLY A 1 297 ? 19.616 11.234 -29.005 1.00 90.38 297 GLY A O 1
ATOM 2428 N N . PRO A 1 298 ? 19.699 12.115 -31.077 1.00 88.31 298 PRO A N 1
ATOM 2429 C CA . PRO A 1 298 ? 19.193 13.437 -30.695 1.00 88.31 298 PRO A CA 1
ATOM 2430 C C . PRO A 1 298 ? 17.716 13.431 -30.276 1.00 88.31 298 PRO A C 1
ATOM 2432 O O . PRO A 1 298 ? 17.270 14.378 -29.631 1.00 88.31 298 PRO A O 1
ATOM 2435 N N . THR A 1 299 ? 16.970 12.382 -30.624 1.00 88.06 299 THR A N 1
ATOM 2436 C CA . THR A 1 299 ? 15.565 12.157 -30.270 1.00 88.06 299 THR A CA 1
ATOM 2437 C C . THR A 1 299 ? 15.307 10.660 -30.096 1.00 88.06 299 THR A C 1
ATOM 2439 O O . THR A 1 299 ? 16.080 9.831 -30.579 1.00 88.06 299 THR A O 1
ATOM 2442 N N . PHE A 1 300 ? 14.205 10.313 -29.430 1.00 89.62 300 PHE A N 1
ATOM 2443 C CA . PHE A 1 300 ? 13.729 8.937 -29.313 1.00 89.62 300 PHE A CA 1
ATOM 2444 C C . PHE A 1 300 ? 12.201 8.916 -29.278 1.00 89.62 300 PHE A C 1
ATOM 2446 O O . PHE A 1 300 ? 11.586 9.480 -28.372 1.00 89.62 300 PHE A O 1
ATOM 2453 N N . GLY A 1 301 ? 11.581 8.284 -30.277 1.00 83.69 301 GLY A N 1
ATOM 2454 C CA . GLY A 1 301 ? 10.124 8.276 -30.420 1.00 83.69 301 GLY A CA 1
ATOM 2455 C C . GLY A 1 301 ? 9.527 9.690 -30.398 1.00 83.69 301 GLY A C 1
ATOM 2456 O O . GLY A 1 301 ? 9.975 10.571 -31.129 1.00 83.69 301 GLY A O 1
ATOM 2457 N N . GLU A 1 302 ? 8.526 9.897 -29.541 1.00 82.94 302 GLU A N 1
ATOM 2458 C CA . GLU A 1 302 ? 7.788 11.163 -29.383 1.00 82.94 302 GLU A CA 1
ATOM 2459 C C . GLU A 1 302 ? 8.300 12.030 -28.210 1.00 82.94 302 GLU A C 1
ATOM 2461 O O . GLU A 1 302 ? 7.651 12.995 -27.813 1.00 82.94 302 GLU A O 1
ATOM 2466 N N . GLU A 1 303 ? 9.452 11.704 -27.614 1.00 86.25 303 GLU A N 1
ATOM 2467 C CA . GLU A 1 303 ? 9.939 12.392 -26.412 1.00 86.25 303 GLU A CA 1
ATOM 2468 C C . GLU A 1 303 ? 10.432 13.822 -26.702 1.00 86.25 303 GLU A C 1
ATOM 2470 O O . GLU A 1 303 ? 11.433 14.040 -27.387 1.00 86.25 303 GLU A O 1
ATOM 2475 N N . HIS A 1 304 ? 9.761 14.821 -26.117 1.00 80.62 304 HIS A N 1
ATOM 2476 C CA . HIS A 1 304 ? 10.073 16.243 -26.323 1.00 80.62 304 HIS A CA 1
ATOM 2477 C C . HIS A 1 304 ? 11.214 16.776 -25.442 1.00 80.62 304 HIS A C 1
ATOM 2479 O O . HIS A 1 304 ? 11.879 17.744 -25.805 1.00 80.62 304 HIS A O 1
ATOM 2485 N N . ALA A 1 305 ? 11.448 16.168 -24.275 1.00 80.75 305 ALA A N 1
ATOM 2486 C CA . ALA A 1 305 ? 12.468 16.591 -23.310 1.00 80.75 305 ALA A CA 1
ATOM 2487 C C . ALA A 1 305 ? 13.737 15.721 -23.376 1.00 80.75 305 ALA A C 1
ATOM 2489 O O . ALA A 1 305 ? 14.399 15.505 -22.357 1.00 80.75 305 ALA A O 1
ATOM 2490 N N . TRP A 1 306 ? 14.059 15.212 -24.569 1.00 89.38 306 TRP A N 1
ATOM 2491 C CA . TRP A 1 306 ? 15.084 14.196 -24.768 1.00 89.38 306 TRP A CA 1
ATOM 2492 C C . TRP A 1 306 ? 16.506 14.698 -24.504 1.00 89.38 306 TRP A C 1
ATOM 2494 O O . TRP A 1 306 ? 16.934 15.757 -24.970 1.00 89.38 306 TRP A O 1
ATOM 2504 N N . ARG A 1 307 ? 17.268 13.883 -23.779 1.00 91.00 307 ARG A N 1
ATOM 2505 C CA . ARG A 1 307 ? 18.696 14.037 -23.549 1.00 91.00 307 ARG A CA 1
ATOM 2506 C C . ARG A 1 307 ? 19.429 12.799 -24.073 1.00 91.00 307 ARG A C 1
ATOM 2508 O O . ARG A 1 307 ? 19.266 11.726 -23.495 1.00 91.00 307 ARG A O 1
ATOM 2515 N N . PRO A 1 308 ? 20.307 12.950 -25.076 1.00 91.38 308 PRO A N 1
ATOM 2516 C CA . PRO A 1 308 ? 21.099 11.839 -25.587 1.00 91.38 308 PRO A CA 1
ATOM 2517 C C . PRO A 1 308 ? 21.964 11.189 -24.503 1.00 91.38 308 PRO A C 1
ATOM 2519 O O . PRO A 1 308 ? 22.686 11.884 -23.774 1.00 91.38 308 PRO A O 1
ATOM 2522 N N . LEU A 1 309 ? 21.920 9.860 -24.415 1.00 92.88 309 LEU A N 1
ATOM 2523 C CA . LEU A 1 309 ? 22.829 9.083 -23.581 1.00 92.88 309 LEU A CA 1
ATOM 2524 C C . LEU A 1 309 ? 24.260 9.217 -24.111 1.00 92.88 309 LEU A C 1
ATOM 2526 O O . LEU A 1 309 ? 24.511 9.159 -25.313 1.00 92.88 309 LEU A O 1
ATOM 2530 N N . LYS A 1 310 ? 25.221 9.385 -23.202 1.00 90.88 310 LYS A N 1
ATOM 2531 C CA . LYS A 1 310 ? 26.649 9.461 -23.538 1.00 90.88 310 LYS A CA 1
ATOM 2532 C C . LYS A 1 310 ? 27.372 8.257 -22.959 1.00 90.88 310 LYS A C 1
ATOM 2534 O O . LYS A 1 310 ? 27.101 7.878 -21.821 1.00 90.88 310 LYS A O 1
ATOM 2539 N N . SER A 1 311 ? 28.356 7.735 -23.687 1.00 89.19 311 SER A N 1
ATOM 2540 C CA . SER A 1 311 ? 29.159 6.572 -23.274 1.00 89.19 311 SER A CA 1
ATOM 2541 C C . SER A 1 311 ? 29.785 6.746 -21.886 1.00 89.19 311 SER A C 1
ATOM 2543 O O . SER A 1 311 ? 29.771 5.826 -21.071 1.00 89.19 311 SER A O 1
ATOM 2545 N N . VAL A 1 312 ? 30.228 7.967 -21.563 1.00 85.56 312 VAL A N 1
ATOM 2546 C CA . VAL A 1 312 ? 30.780 8.340 -20.246 1.00 85.56 312 VAL A CA 1
ATOM 2547 C C . VAL A 1 312 ? 29.820 8.091 -19.075 1.00 85.56 312 VAL A C 1
ATOM 2549 O O . VAL A 1 312 ? 30.252 8.036 -17.925 1.00 85.56 312 VAL A O 1
ATOM 2552 N N . HIS A 1 313 ? 28.519 7.948 -19.336 1.00 87.38 313 HIS A N 1
ATOM 2553 C CA . HIS A 1 313 ? 27.508 7.715 -18.312 1.00 87.38 313 HIS A CA 1
ATOM 2554 C C . HIS A 1 313 ? 27.221 6.230 -18.050 1.00 87.38 313 HIS A C 1
ATOM 2556 O O . HIS A 1 313 ? 26.687 5.913 -16.988 1.00 87.38 313 HIS A O 1
ATOM 2562 N N . LEU A 1 314 ? 27.613 5.313 -18.941 1.00 89.50 314 LEU A N 1
ATOM 2563 C CA . LEU A 1 314 ? 27.264 3.889 -18.843 1.00 89.50 314 LEU A CA 1
ATOM 2564 C C . LEU A 1 314 ? 27.769 3.234 -17.555 1.00 89.50 314 LEU A C 1
ATOM 2566 O O . LEU A 1 314 ? 27.013 2.554 -16.868 1.00 89.50 314 LEU A O 1
ATOM 2570 N N . ASN A 1 315 ? 29.020 3.495 -17.169 1.00 87.50 315 ASN A N 1
ATOM 2571 C CA . ASN A 1 315 ? 29.575 2.952 -15.923 1.00 87.50 315 ASN A CA 1
ATOM 2572 C C . ASN A 1 315 ? 28.757 3.378 -14.698 1.00 87.50 315 ASN A C 1
ATOM 2574 O O . ASN A 1 315 ? 28.557 2.588 -13.779 1.00 87.50 315 ASN A O 1
ATOM 2578 N N . ARG A 1 316 ? 28.236 4.609 -14.707 1.00 84.00 316 ARG A N 1
ATOM 2579 C CA . ARG A 1 316 ? 27.404 5.134 -13.618 1.00 84.00 316 ARG A CA 1
ATOM 2580 C C . ARG A 1 316 ? 26.015 4.511 -13.619 1.00 84.00 316 ARG A C 1
ATOM 2582 O O . ARG A 1 316 ? 25.522 4.177 -12.549 1.00 84.00 316 ARG A O 1
ATOM 2589 N N . VAL A 1 317 ? 25.416 4.319 -14.796 1.00 88.12 317 VAL A N 1
ATOM 2590 C CA . VAL A 1 317 ? 24.138 3.603 -14.947 1.00 88.12 317 VAL A CA 1
ATOM 2591 C C . VAL A 1 317 ? 24.240 2.209 -14.332 1.00 88.12 317 VAL A C 1
ATOM 2593 O O . VAL A 1 317 ? 23.420 1.846 -13.495 1.00 88.12 317 VAL A O 1
ATOM 2596 N N . TYR A 1 318 ? 25.285 1.458 -14.671 1.00 89.12 318 TYR A N 1
ATOM 2597 C CA . TYR A 1 318 ? 25.463 0.098 -14.168 1.00 89.12 318 TYR A CA 1
ATOM 2598 C C . TYR A 1 318 ? 25.838 0.024 -12.689 1.00 89.12 318 TYR A C 1
ATOM 2600 O O . TYR A 1 318 ? 25.334 -0.842 -11.977 1.00 89.12 318 TYR A O 1
ATOM 2608 N N . ALA A 1 319 ? 26.663 0.948 -12.191 1.00 82.50 319 ALA A N 1
ATOM 2609 C CA . ALA A 1 319 ? 26.922 1.053 -10.757 1.00 82.50 319 ALA A CA 1
ATOM 2610 C C . ALA A 1 319 ? 25.626 1.332 -9.975 1.00 82.50 319 ALA A C 1
ATOM 2612 O O . ALA A 1 319 ? 25.376 0.703 -8.948 1.00 82.50 319 ALA A O 1
ATOM 2613 N N . GLN A 1 320 ? 24.766 2.218 -10.492 1.00 81.00 320 GLN A N 1
ATOM 2614 C CA . GLN A 1 320 ? 23.451 2.487 -9.909 1.00 81.00 320 GLN A CA 1
ATOM 2615 C C . GLN A 1 320 ? 22.513 1.282 -9.994 1.00 81.00 320 GLN A C 1
ATOM 2617 O O . GLN A 1 320 ? 21.826 1.004 -9.018 1.00 81.00 320 GLN A O 1
ATOM 2622 N N . ALA A 1 321 ? 22.501 0.551 -11.110 1.00 85.94 321 ALA A N 1
ATOM 2623 C CA . ALA A 1 321 ? 21.685 -0.651 -11.268 1.00 85.94 321 ALA A CA 1
ATOM 2624 C C . ALA A 1 321 ? 22.062 -1.721 -10.232 1.00 85.94 321 ALA A C 1
ATOM 2626 O O . ALA A 1 321 ? 21.204 -2.182 -9.482 1.00 85.94 321 ALA A O 1
ATOM 2627 N N . LYS A 1 322 ? 23.361 -2.038 -10.115 1.00 84.06 322 LYS A N 1
ATOM 2628 C CA . LYS A 1 322 ? 23.887 -2.966 -9.096 1.00 84.06 322 LYS A CA 1
ATOM 2629 C C . LYS A 1 322 ? 23.529 -2.508 -7.689 1.00 84.06 322 LYS A C 1
ATOM 2631 O O . LYS A 1 322 ? 23.088 -3.303 -6.865 1.00 84.06 322 LYS A O 1
ATOM 2636 N N . TRP A 1 323 ? 23.680 -1.211 -7.425 1.00 78.38 323 TRP A N 1
ATOM 2637 C CA . TRP A 1 323 ? 23.303 -0.638 -6.144 1.00 78.38 323 TRP A CA 1
ATOM 2638 C C . TRP A 1 323 ? 21.810 -0.845 -5.873 1.00 78.38 323 TRP A C 1
ATOM 2640 O O . TRP A 1 323 ? 21.510 -1.471 -4.867 1.00 78.38 323 TRP A O 1
ATOM 2650 N N . ILE A 1 324 ? 20.894 -0.442 -6.766 1.00 77.44 324 ILE A N 1
ATOM 2651 C CA . ILE A 1 324 ? 19.431 -0.617 -6.619 1.00 77.44 324 ILE A CA 1
ATOM 2652 C C . ILE A 1 324 ? 19.049 -2.083 -6.389 1.00 77.44 324 ILE A C 1
ATOM 2654 O O . ILE A 1 324 ? 18.222 -2.360 -5.522 1.00 77.44 324 ILE A O 1
ATOM 2658 N N . LEU A 1 325 ? 19.660 -3.017 -7.120 1.00 79.62 325 LEU A N 1
ATOM 2659 C CA . LEU A 1 325 ? 19.417 -4.453 -6.954 1.00 79.62 325 LEU A CA 1
ATOM 2660 C C . LEU A 1 325 ? 19.939 -5.004 -5.616 1.00 79.62 325 LEU A C 1
ATOM 2662 O O . LEU A 1 325 ? 19.424 -6.004 -5.128 1.00 79.62 325 LEU A O 1
ATOM 2666 N N . SER A 1 326 ? 20.912 -4.338 -4.985 1.00 74.75 326 SER A N 1
ATOM 2667 C CA . SER A 1 326 ? 21.423 -4.702 -3.654 1.00 74.75 326 SER A CA 1
ATOM 2668 C C . SER A 1 326 ? 20.537 -4.243 -2.481 1.00 74.75 326 SER A C 1
ATOM 2670 O O . SER A 1 326 ? 20.824 -4.578 -1.323 1.00 74.75 326 SER A O 1
ATOM 2672 N N . TRP A 1 327 ? 19.500 -3.436 -2.742 1.00 65.31 327 TRP A N 1
ATOM 2673 C CA . TRP A 1 327 ? 18.582 -2.910 -1.726 1.00 65.31 327 TRP A CA 1
ATOM 2674 C C . TRP A 1 327 ? 17.376 -3.812 -1.527 1.00 65.31 327 TRP A C 1
ATOM 2676 O O . TRP A 1 327 ? 16.354 -3.612 -2.184 1.00 65.31 327 TRP A O 1
ATOM 2686 N N . GLU A 1 328 ? 17.512 -4.734 -0.566 1.00 57.84 328 GLU A N 1
ATOM 2687 C CA . GLU A 1 328 ? 16.576 -5.829 -0.296 1.00 57.84 328 GLU A CA 1
ATOM 2688 C C . GLU A 1 328 ? 16.285 -6.659 -1.555 1.00 57.84 328 GLU A C 1
ATOM 2690 O O . GLU A 1 328 ? 16.156 -6.177 -2.679 1.00 57.84 328 GLU A O 1
ATOM 2695 N N . ARG A 1 329 ? 16.160 -7.970 -1.377 1.00 48.16 329 ARG A N 1
ATOM 2696 C CA . ARG A 1 329 ? 15.527 -8.778 -2.407 1.00 48.16 329 ARG A CA 1
ATOM 2697 C C . ARG A 1 329 ? 14.100 -8.249 -2.512 1.00 48.16 329 ARG A C 1
ATOM 2699 O O . ARG A 1 329 ? 13.315 -8.479 -1.600 1.00 48.16 329 ARG A O 1
ATOM 2706 N N . ILE A 1 330 ? 13.812 -7.475 -3.564 1.00 46.31 330 ILE A N 1
ATOM 2707 C CA . ILE A 1 330 ? 12.459 -7.216 -4.074 1.00 46.31 330 ILE A CA 1
ATOM 2708 C C . ILE A 1 330 ? 11.640 -8.462 -3.753 1.00 46.31 330 ILE A C 1
ATOM 2710 O O . ILE A 1 330 ? 12.164 -9.529 -4.058 1.00 46.31 330 ILE A O 1
ATOM 2714 N N . ASP A 1 331 ? 10.454 -8.349 -3.135 1.00 40.41 331 ASP A N 1
ATOM 2715 C CA . ASP A 1 331 ? 9.514 -9.473 -2.979 1.00 40.41 331 ASP A CA 1
ATOM 2716 C C . ASP A 1 331 ? 9.541 -10.276 -4.279 1.00 40.41 331 ASP A C 1
ATOM 2718 O O . ASP A 1 331 ? 8.990 -9.825 -5.292 1.00 40.41 331 ASP A O 1
ATOM 2722 N N . PHE A 1 332 ? 10.330 -11.357 -4.309 1.00 44.09 332 PHE A N 1
ATOM 2723 C CA . PHE A 1 332 ? 10.764 -11.883 -5.589 1.00 44.09 332 PHE A CA 1
ATOM 2724 C C . PHE A 1 332 ? 9.518 -12.508 -6.173 1.00 44.09 332 PHE A C 1
ATOM 2726 O O . PHE A 1 332 ? 8.964 -13.471 -5.648 1.00 44.09 332 PHE A O 1
ATOM 2733 N N . VAL A 1 333 ? 9.078 -11.926 -7.283 1.00 45.69 333 VAL A N 1
ATOM 2734 C CA . VAL A 1 333 ? 8.428 -12.696 -8.325 1.00 45.69 333 VAL A CA 1
ATOM 2735 C C . VAL A 1 333 ? 9.367 -13.873 -8.547 1.00 45.69 333 VAL A C 1
ATOM 2737 O O . VAL A 1 333 ? 10.517 -13.651 -8.926 1.00 45.69 333 VAL A O 1
ATOM 2740 N N . ALA A 1 334 ? 8.935 -15.093 -8.235 1.00 48.09 334 ALA A N 1
ATOM 2741 C CA . ALA A 1 334 ? 9.615 -16.268 -8.748 1.00 48.09 334 ALA A CA 1
ATOM 2742 C C . ALA A 1 334 ? 9.634 -16.100 -10.273 1.00 48.09 334 ALA A C 1
ATOM 2744 O O . ALA A 1 334 ? 8.600 -16.178 -10.932 1.00 48.09 334 ALA A O 1
ATOM 2745 N N . HIS A 1 335 ? 10.779 -15.693 -10.805 1.00 61.03 335 HIS A N 1
ATOM 2746 C CA . HIS A 1 335 ? 10.986 -15.424 -12.214 1.00 61.03 335 HIS A CA 1
ATOM 2747 C C . HIS A 1 335 ? 12.340 -16.015 -12.562 1.00 61.03 335 HIS A C 1
ATOM 2749 O O . HIS A 1 335 ? 13.311 -15.804 -11.841 1.00 61.03 335 HIS A O 1
ATOM 2755 N N . GLU A 1 336 ? 12.414 -16.726 -13.678 1.00 68.44 336 GLU A N 1
ATOM 2756 C CA . GLU A 1 336 ? 13.611 -17.454 -14.119 1.00 68.44 336 GLU A CA 1
ATOM 2757 C C . GLU A 1 336 ? 14.755 -16.531 -14.589 1.00 68.44 336 GLU A C 1
ATOM 2759 O O . GLU A 1 336 ? 15.740 -17.001 -15.147 1.00 68.44 336 GLU A O 1
ATOM 2764 N N . ALA A 1 337 ? 14.635 -15.214 -14.372 1.00 78.94 337 ALA A N 1
ATOM 2765 C CA . ALA A 1 337 ? 15.612 -14.239 -14.839 1.00 78.94 337 ALA A CA 1
ATOM 2766 C C . ALA A 1 337 ? 16.876 -14.278 -13.972 1.00 78.94 337 ALA A C 1
ATOM 2768 O O . ALA A 1 337 ? 16.825 -14.236 -12.741 1.00 78.94 337 ALA A O 1
ATOM 2769 N N . THR A 1 338 ? 18.021 -14.309 -14.637 1.00 84.38 338 THR A N 1
ATOM 2770 C CA . THR A 1 338 ? 19.352 -14.259 -14.038 1.00 84.38 338 THR A CA 1
ATOM 2771 C C . THR A 1 338 ? 19.665 -12.875 -13.467 1.00 84.38 338 THR A C 1
ATOM 2773 O O . THR A 1 338 ? 19.101 -11.858 -13.873 1.00 84.38 338 THR A O 1
ATOM 2776 N N . GLU A 1 339 ? 20.634 -12.800 -12.551 1.00 84.44 339 GLU A N 1
ATOM 2777 C CA . GLU A 1 339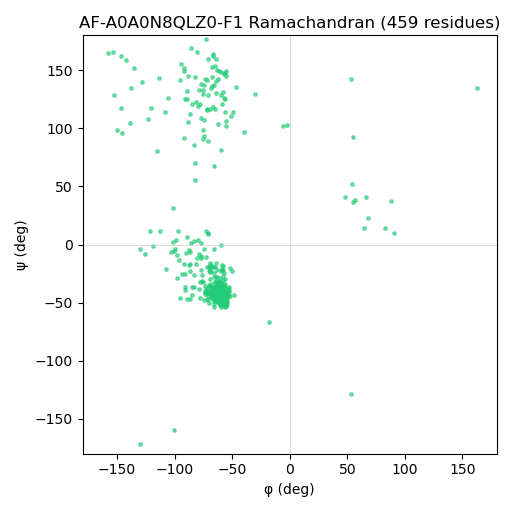 ? 21.097 -11.522 -11.986 1.00 84.44 339 GLU A CA 1
ATOM 2778 C C . GLU A 1 339 ? 21.586 -10.542 -13.071 1.00 84.44 339 GLU A C 1
ATOM 2780 O O . GLU A 1 339 ? 21.322 -9.342 -12.986 1.00 84.44 339 GLU A O 1
ATOM 2785 N N . ASN A 1 340 ? 22.220 -11.055 -14.132 1.00 87.62 340 ASN A N 1
ATOM 2786 C CA . ASN A 1 340 ? 22.669 -10.254 -15.272 1.00 87.62 340 ASN A CA 1
ATOM 2787 C C . ASN A 1 340 ? 21.490 -9.633 -16.043 1.00 87.62 340 ASN A C 1
ATOM 2789 O O . ASN A 1 340 ? 21.509 -8.441 -16.346 1.00 87.62 340 ASN A O 1
ATOM 2793 N N . GLU A 1 341 ? 20.432 -10.405 -16.304 1.00 88.75 341 GLU A N 1
ATOM 2794 C CA . GLU A 1 341 ? 19.224 -9.898 -16.969 1.00 88.75 341 GLU A CA 1
ATOM 2795 C C . GLU A 1 341 ? 18.532 -8.817 -16.136 1.00 88.75 341 GLU A C 1
ATOM 2797 O O . GLU A 1 341 ? 18.151 -7.767 -16.660 1.00 88.75 341 GLU A O 1
ATOM 2802 N N . LEU A 1 342 ? 18.425 -9.030 -14.820 1.00 88.50 342 LEU A N 1
ATOM 2803 C CA . LEU A 1 342 ? 17.872 -8.037 -13.896 1.00 88.50 342 LEU A CA 1
ATOM 2804 C C . LEU A 1 342 ? 18.683 -6.736 -13.921 1.00 88.50 342 LEU A C 1
ATOM 2806 O O . LEU A 1 342 ? 18.108 -5.643 -13.942 1.00 88.50 342 LEU A O 1
ATOM 2810 N N . GLN A 1 343 ? 20.012 -6.846 -13.950 1.00 90.75 343 GLN A N 1
ATOM 2811 C CA . GLN A 1 343 ? 20.924 -5.708 -14.024 1.00 90.75 343 GLN A CA 1
ATOM 2812 C C . GLN A 1 343 ? 20.765 -4.931 -15.333 1.00 90.75 343 GLN A C 1
ATOM 2814 O O . GLN A 1 343 ? 20.649 -3.706 -15.284 1.00 90.75 343 GLN A O 1
ATOM 2819 N N . ASN A 1 344 ? 20.707 -5.615 -16.477 1.00 94.44 344 ASN A N 1
ATOM 2820 C CA . ASN A 1 344 ? 20.525 -4.992 -17.790 1.00 94.44 344 ASN A CA 1
ATOM 2821 C C . ASN A 1 344 ? 19.184 -4.249 -17.888 1.00 94.44 344 ASN A C 1
ATOM 2823 O O . ASN A 1 344 ? 19.133 -3.097 -18.323 1.00 94.44 344 ASN A O 1
ATOM 2827 N N . ILE A 1 345 ? 18.098 -4.856 -17.402 1.00 91.94 345 ILE A N 1
ATOM 2828 C CA . ILE A 1 345 ? 16.781 -4.206 -17.377 1.00 91.94 345 ILE A CA 1
ATOM 2829 C C . ILE A 1 345 ? 16.790 -2.981 -16.453 1.00 91.94 345 ILE A C 1
ATOM 2831 O O . ILE A 1 345 ? 16.272 -1.919 -16.806 1.00 91.94 345 ILE A O 1
ATOM 2835 N N . CYS A 1 346 ? 17.393 -3.099 -15.268 1.00 90.31 346 CYS A N 1
ATOM 2836 C CA . CYS A 1 346 ? 17.503 -1.977 -14.341 1.00 90.31 346 CYS A CA 1
ATOM 2837 C C . CYS A 1 346 ? 18.351 -0.833 -14.931 1.00 90.31 346 CYS A C 1
ATOM 2839 O O . CYS A 1 346 ? 17.973 0.335 -14.823 1.00 90.31 346 CYS A O 1
ATOM 2841 N N . ALA A 1 347 ? 19.449 -1.159 -15.620 1.00 92.69 347 ALA A N 1
ATOM 2842 C CA . ALA A 1 347 ? 20.284 -0.198 -16.334 1.00 92.69 347 ALA A CA 1
ATOM 2843 C C . ALA A 1 347 ? 19.502 0.540 -17.434 1.00 92.69 347 ALA A C 1
ATOM 2845 O O . ALA A 1 347 ? 19.593 1.765 -17.524 1.00 92.69 347 ALA A O 1
ATOM 2846 N N . LEU A 1 348 ? 18.681 -0.174 -18.210 1.00 95.00 348 LEU A N 1
ATOM 2847 C CA . LEU A 1 348 ? 17.817 0.424 -19.228 1.00 95.00 348 LEU A CA 1
ATOM 2848 C C . LEU A 1 348 ? 16.832 1.436 -18.622 1.00 95.00 348 LEU A C 1
ATOM 2850 O O . LEU A 1 348 ? 16.735 2.558 -19.118 1.00 95.00 348 LEU A O 1
ATOM 2854 N N . ASN A 1 349 ? 16.145 1.087 -17.529 1.00 90.62 349 ASN A N 1
ATOM 2855 C CA . ASN A 1 349 ? 15.207 2.005 -16.868 1.00 90.62 349 ASN A CA 1
ATOM 2856 C C . ASN A 1 349 ? 15.915 3.259 -16.317 1.00 90.62 349 ASN A C 1
ATOM 2858 O O . ASN A 1 349 ? 15.395 4.372 -16.406 1.00 90.62 349 ASN A O 1
ATOM 2862 N N . LEU A 1 350 ? 17.134 3.107 -15.792 1.00 88.94 350 LEU A N 1
ATOM 2863 C CA . LEU A 1 350 ? 17.945 4.228 -15.310 1.00 88.94 350 LEU A CA 1
ATOM 2864 C C . LEU A 1 350 ? 18.414 5.149 -16.442 1.00 88.94 350 LEU A C 1
ATOM 2866 O O . LEU A 1 350 ? 18.365 6.375 -16.296 1.00 88.94 350 LEU A O 1
ATOM 2870 N N . ALA A 1 351 ? 18.868 4.574 -17.558 1.00 91.75 351 ALA A N 1
ATOM 2871 C CA . ALA A 1 351 ? 19.245 5.328 -18.747 1.00 91.75 351 ALA A CA 1
ATOM 2872 C C . ALA A 1 351 ? 18.034 6.067 -19.329 1.00 91.75 351 ALA A C 1
ATOM 2874 O O . ALA A 1 351 ? 18.127 7.257 -19.624 1.00 91.75 351 ALA A O 1
ATOM 2875 N N . TRP A 1 352 ? 16.880 5.401 -19.387 1.00 91.44 352 TRP A N 1
ATOM 2876 C CA . TRP A 1 352 ? 15.616 6.004 -19.789 1.00 91.44 352 TRP A CA 1
ATOM 2877 C C . TRP A 1 352 ? 15.264 7.227 -18.937 1.00 91.44 352 TRP A C 1
ATOM 2879 O O . TRP A 1 352 ? 15.082 8.311 -19.488 1.00 91.44 352 TRP A O 1
ATOM 2889 N N . SER A 1 353 ? 15.257 7.104 -17.605 1.00 86.88 353 SER A N 1
ATOM 2890 C CA . SER A 1 353 ? 14.955 8.237 -16.719 1.00 86.88 353 SER A CA 1
ATOM 2891 C C . SER A 1 353 ? 15.949 9.401 -16.866 1.00 86.88 353 SER A C 1
ATOM 2893 O O . SER A 1 353 ? 15.564 10.561 -16.701 1.00 86.88 353 SER A O 1
ATOM 2895 N N . TYR A 1 354 ? 17.221 9.131 -17.193 1.00 87.00 354 TYR A N 1
ATOM 2896 C CA . TYR A 1 354 ? 18.191 10.181 -17.542 1.00 87.00 354 TYR A CA 1
ATOM 2897 C C . TYR A 1 354 ? 17.824 10.885 -18.850 1.00 87.00 354 TYR A C 1
ATOM 2899 O O . TYR A 1 354 ? 17.844 12.120 -18.912 1.00 87.00 354 TYR A O 1
ATOM 2907 N N . CYS A 1 355 ? 17.500 10.106 -19.882 1.00 88.75 355 CYS A N 1
ATOM 2908 C CA . CYS A 1 355 ? 17.204 10.614 -21.212 1.00 88.75 355 CYS A CA 1
ATOM 2909 C C . CYS A 1 355 ? 15.910 11.432 -21.248 1.00 88.75 355 CYS A C 1
ATOM 2911 O O . CYS A 1 355 ? 15.864 12.467 -21.901 1.00 88.75 355 CYS A O 1
ATOM 2913 N N . THR A 1 356 ? 14.882 11.038 -20.501 1.00 86.62 356 THR A N 1
ATOM 2914 C CA . THR A 1 356 ? 13.595 11.755 -20.440 1.00 86.62 356 THR A CA 1
ATOM 2915 C C . THR A 1 356 ? 13.546 12.861 -19.393 1.00 86.62 356 THR A C 1
ATOM 2917 O O . THR A 1 356 ? 12.567 13.601 -19.307 1.00 86.62 356 THR A O 1
ATOM 2920 N N . ARG A 1 357 ? 14.606 12.996 -18.589 1.00 79.69 357 ARG A N 1
ATOM 2921 C CA . ARG A 1 357 ? 14.691 13.955 -17.481 1.00 79.69 357 ARG A CA 1
ATOM 2922 C C . ARG A 1 357 ? 13.553 13.784 -16.468 1.00 79.69 357 ARG A C 1
ATOM 2924 O O . ARG A 1 357 ? 13.027 14.768 -15.947 1.00 79.69 357 ARG A O 1
ATOM 2931 N N . GLU A 1 358 ? 13.174 12.536 -16.208 1.00 76.00 358 GLU A N 1
ATOM 2932 C CA . GLU A 1 358 ? 12.039 12.197 -15.355 1.00 76.00 358 GLU A CA 1
ATOM 2933 C C . GLU A 1 358 ? 12.158 12.803 -13.958 1.00 76.00 358 GLU A C 1
ATOM 2935 O O . GLU A 1 358 ? 13.131 12.576 -13.239 1.00 76.00 358 GLU A O 1
ATOM 2940 N N . LYS A 1 359 ? 11.127 13.554 -13.560 1.00 66.56 359 LYS A N 1
ATOM 2941 C CA . LYS A 1 359 ? 10.923 13.936 -12.165 1.00 66.56 359 LYS A CA 1
ATOM 2942 C C . LYS A 1 359 ? 10.176 12.807 -11.468 1.00 66.56 359 LYS A C 1
ATOM 2944 O O . LYS A 1 359 ? 9.077 12.441 -11.880 1.00 66.56 359 LYS A O 1
ATOM 2949 N N . HIS A 1 360 ? 10.782 12.251 -10.429 1.00 63.03 360 HIS A N 1
ATOM 2950 C CA . HIS A 1 360 ? 10.146 11.251 -9.577 1.00 63.03 360 HIS A CA 1
ATOM 2951 C C . HIS A 1 360 ? 9.456 11.968 -8.401 1.00 63.03 360 HIS A C 1
ATOM 2953 O O . HIS A 1 360 ? 9.875 13.058 -8.042 1.00 63.03 360 HIS A O 1
ATOM 2959 N N . ASP A 1 361 ? 8.382 11.386 -7.856 1.00 56.22 361 ASP A N 1
ATOM 2960 C CA . ASP A 1 361 ? 7.531 11.899 -6.759 1.00 56.22 361 ASP A CA 1
ATOM 2961 C C . ASP A 1 361 ? 7.926 13.242 -6.095 1.00 56.22 361 ASP A C 1
ATOM 2963 O O . ASP A 1 361 ? 8.769 13.287 -5.202 1.00 56.22 361 ASP A O 1
ATOM 2967 N N . ILE A 1 362 ? 7.205 14.307 -6.457 1.00 46.78 362 ILE A N 1
ATOM 2968 C CA . ILE A 1 362 ? 7.414 15.708 -6.040 1.00 46.78 362 ILE A CA 1
ATOM 2969 C C . ILE A 1 362 ? 7.186 16.002 -4.544 1.00 46.78 362 ILE A C 1
ATOM 2971 O O . ILE A 1 362 ? 7.328 17.146 -4.116 1.00 46.78 362 ILE A O 1
ATOM 2975 N N . ARG A 1 363 ? 6.740 15.016 -3.754 1.00 50.75 363 ARG A N 1
ATOM 2976 C CA . ARG A 1 363 ? 6.329 15.214 -2.349 1.00 50.75 363 ARG A CA 1
ATOM 2977 C C . ARG A 1 363 ? 7.475 15.092 -1.345 1.00 50.75 363 ARG A C 1
ATOM 2979 O O . ARG A 1 363 ? 7.327 15.545 -0.213 1.00 50.75 363 ARG A O 1
ATOM 2986 N N . ILE A 1 364 ? 8.601 14.495 -1.732 1.00 47.38 364 ILE A N 1
ATOM 2987 C CA . ILE A 1 364 ? 9.845 14.594 -0.963 1.00 47.38 364 ILE A CA 1
ATOM 2988 C C . ILE A 1 364 ? 10.578 15.803 -1.524 1.00 47.38 364 ILE A C 1
ATOM 2990 O O . ILE A 1 364 ? 10.758 15.878 -2.736 1.00 47.38 364 ILE A O 1
ATOM 2994 N N . ALA A 1 365 ? 10.947 16.757 -0.663 1.00 40.03 365 ALA A N 1
ATOM 2995 C CA . ALA A 1 365 ? 11.692 17.937 -1.081 1.00 40.03 365 ALA A CA 1
ATOM 2996 C C . ALA A 1 365 ? 12.914 17.487 -1.892 1.00 40.03 365 ALA A C 1
ATOM 2998 O O . ALA A 1 365 ? 13.819 16.849 -1.354 1.00 40.03 365 ALA A O 1
ATOM 2999 N N . ASP A 1 366 ? 12.876 17.7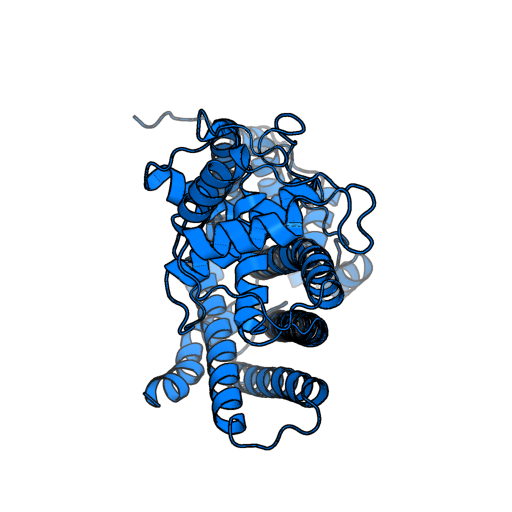71 -3.195 1.00 41.19 366 ASP A N 1
ATOM 3000 C CA . ASP A 1 366 ? 13.924 17.449 -4.154 1.00 41.19 366 ASP A CA 1
ATOM 3001 C C . ASP A 1 366 ? 15.224 18.069 -3.644 1.00 41.19 366 ASP A C 1
ATOM 3003 O O . ASP A 1 366 ? 15.415 19.290 -3.660 1.00 41.19 366 ASP A O 1
ATOM 3007 N N . ILE A 1 367 ? 16.128 17.234 -3.140 1.00 45.03 367 ILE A N 1
ATOM 3008 C CA . ILE A 1 367 ? 17.440 17.711 -2.729 1.00 45.03 367 ILE A CA 1
ATOM 3009 C C . ILE A 1 367 ? 18.224 17.941 -3.988 1.00 45.03 367 ILE A C 1
ATOM 3011 O O . ILE A 1 367 ? 18.757 17.016 -4.590 1.00 45.03 367 ILE A O 1
ATOM 3015 N N . LYS A 1 368 ? 18.235 19.223 -4.351 1.00 45.34 368 LYS A N 1
ATOM 3016 C CA . LYS A 1 368 ? 18.923 19.792 -5.496 1.00 45.34 368 LYS A CA 1
ATOM 3017 C C . LYS A 1 368 ? 18.506 19.075 -6.771 1.00 45.34 368 LYS A C 1
ATOM 3019 O O . LYS A 1 368 ? 19.103 18.082 -7.176 1.00 45.34 368 LYS A O 1
ATOM 3024 N N . ASP A 1 369 ? 17.487 19.642 -7.408 1.00 41.53 369 ASP A N 1
ATOM 3025 C CA . ASP A 1 369 ? 17.358 19.703 -8.861 1.00 41.53 369 ASP A CA 1
ATOM 3026 C C . ASP A 1 369 ? 18.629 19.159 -9.567 1.00 41.53 369 ASP A C 1
ATOM 3028 O O . ASP A 1 369 ? 19.661 19.829 -9.653 1.00 41.53 369 ASP A O 1
ATOM 3032 N N . TYR A 1 370 ? 18.543 17.919 -10.061 1.00 48.66 370 TYR A N 1
ATOM 3033 C CA . TYR A 1 370 ? 19.432 17.329 -11.067 1.00 48.66 370 TYR A CA 1
ATOM 3034 C C . TYR A 1 370 ? 20.755 16.595 -10.710 1.00 48.66 370 TYR A C 1
ATOM 3036 O O . TYR A 1 370 ? 21.667 16.629 -11.541 1.00 48.66 370 TYR A O 1
ATOM 3044 N N . ASP A 1 371 ? 20.896 15.817 -9.633 1.00 51.22 371 ASP A N 1
ATOM 3045 C CA . ASP A 1 371 ? 22.124 14.992 -9.492 1.00 51.22 371 ASP A CA 1
ATOM 3046 C C . ASP A 1 371 ? 22.049 13.610 -10.190 1.00 51.22 371 ASP A C 1
ATOM 3048 O O . ASP A 1 371 ? 22.915 13.283 -11.006 1.00 51.22 371 ASP A O 1
ATOM 3052 N N . LEU A 1 372 ? 20.977 12.825 -10.027 1.00 49.69 372 LEU A N 1
ATOM 3053 C CA . LEU A 1 372 ? 20.917 11.459 -10.598 1.00 49.69 372 LEU A CA 1
ATOM 3054 C C . LEU A 1 372 ? 20.182 11.307 -11.922 1.00 49.69 372 LEU A C 1
ATOM 3056 O O . LEU A 1 372 ? 20.521 10.438 -12.722 1.00 49.69 372 LEU A O 1
ATOM 3060 N N . VAL A 1 373 ? 19.196 12.162 -12.191 1.00 56.09 373 VAL A N 1
ATOM 3061 C CA . VAL A 1 373 ? 18.621 12.331 -13.538 1.00 56.09 373 VAL A CA 1
ATOM 3062 C C . VAL A 1 373 ? 19.678 12.874 -14.508 1.00 56.09 373 VAL A C 1
ATOM 3064 O O . VAL A 1 373 ? 19.529 12.778 -15.717 1.00 56.09 373 VAL A O 1
ATOM 3067 N N . ASN A 1 374 ? 20.788 13.414 -13.996 1.00 64.75 374 ASN A N 1
ATOM 3068 C CA . ASN A 1 374 ? 21.957 13.808 -14.778 1.00 64.75 374 ASN A CA 1
ATOM 3069 C C . ASN A 1 374 ? 23.088 12.773 -14.766 1.00 64.75 374 ASN A C 1
ATOM 3071 O O . ASN A 1 374 ? 24.149 13.065 -15.320 1.00 64.75 374 ASN A O 1
ATOM 3075 N N . LEU A 1 375 ? 22.895 11.601 -14.144 1.00 67.50 375 LEU A N 1
ATOM 3076 C CA . LEU A 1 375 ? 23.939 10.583 -13.993 1.00 67.50 375 LEU A CA 1
ATOM 3077 C C . LEU A 1 375 ? 25.257 11.202 -13.484 1.00 67.50 375 LEU A C 1
ATOM 3079 O O . LEU A 1 375 ? 26.343 10.878 -13.982 1.00 67.50 375 LEU A O 1
ATOM 3083 N N . ARG A 1 376 ? 25.178 12.147 -12.530 1.00 63.88 376 ARG A N 1
ATOM 3084 C CA . ARG A 1 376 ? 26.370 12.630 -11.824 1.00 63.88 376 ARG A CA 1
ATOM 3085 C C . ARG A 1 376 ? 26.956 11.482 -11.013 1.00 63.88 376 ARG A C 1
ATOM 3087 O O . ARG A 1 376 ? 26.280 10.504 -10.695 1.00 63.88 376 ARG A O 1
ATOM 3094 N N . GLU A 1 377 ? 28.258 11.568 -10.787 1.00 57.41 377 GLU A N 1
ATOM 3095 C CA . GLU A 1 377 ? 28.959 10.592 -9.968 1.00 57.41 377 GLU A CA 1
ATOM 3096 C C . GLU A 1 377 ? 28.355 10.595 -8.569 1.00 57.41 377 GLU A C 1
ATOM 3098 O O . GLU A 1 377 ? 28.184 11.664 -7.985 1.00 57.41 377 GLU A O 1
ATOM 3103 N N . ILE A 1 378 ? 28.003 9.405 -8.081 1.00 56.47 378 ILE A N 1
ATOM 3104 C CA . ILE A 1 378 ? 27.559 9.224 -6.704 1.00 56.47 378 ILE A CA 1
ATOM 3105 C C . ILE A 1 378 ? 28.815 9.313 -5.845 1.00 56.47 378 ILE A C 1
ATOM 3107 O O . ILE A 1 378 ? 29.519 8.324 -5.671 1.00 56.47 378 ILE A O 1
ATOM 3111 N N . GLN A 1 379 ? 29.140 10.519 -5.390 1.00 51.22 379 GLN A N 1
ATOM 3112 C CA . GLN A 1 379 ? 30.301 10.764 -4.533 1.00 51.22 379 GLN A CA 1
ATOM 3113 C C . GLN A 1 379 ? 30.028 10.281 -3.107 1.00 51.22 379 GLN A C 1
ATOM 3115 O O . GLN A 1 379 ? 30.926 9.805 -2.418 1.00 51.22 379 GLN A O 1
ATOM 3120 N N . THR A 1 380 ? 28.766 10.362 -2.687 1.00 53.53 380 THR A N 1
ATOM 3121 C CA . THR A 1 380 ? 28.266 9.871 -1.405 1.00 53.53 380 THR A CA 1
ATOM 3122 C C . THR A 1 380 ? 26.870 9.281 -1.613 1.00 53.53 380 THR A C 1
ATOM 3124 O O . THR A 1 380 ? 26.164 9.634 -2.560 1.00 53.53 380 THR A O 1
ATOM 3127 N N . GLY A 1 381 ? 26.411 8.416 -0.703 1.00 50.34 381 GLY A N 1
ATOM 3128 C CA . GLY A 1 381 ? 25.017 7.938 -0.690 1.00 50.34 381 GLY A CA 1
ATOM 3129 C C . GLY A 1 381 ? 23.970 9.055 -0.533 1.00 50.34 381 GLY A C 1
ATOM 3130 O O . GLY A 1 381 ? 22.774 8.777 -0.542 1.00 50.34 381 GLY A O 1
ATOM 3131 N N . GLU A 1 382 ? 24.405 10.317 -0.414 1.00 48.75 382 GLU A N 1
ATOM 3132 C CA . GLU A 1 382 ? 23.584 11.508 -0.205 1.00 48.75 382 GLU A CA 1
ATOM 3133 C C . GLU A 1 382 ? 22.772 11.969 -1.408 1.00 48.75 382 GLU A C 1
ATOM 3135 O O . GLU A 1 382 ? 21.888 12.811 -1.266 1.00 48.75 382 GLU A O 1
ATOM 3140 N N . GLN A 1 383 ? 23.042 11.396 -2.578 1.00 53.12 383 GLN A N 1
ATOM 3141 C CA . GLN A 1 383 ? 22.528 11.895 -3.849 1.00 53.12 383 GLN A CA 1
ATOM 3142 C C . GLN A 1 383 ? 21.317 11.113 -4.381 1.00 53.12 383 GLN A C 1
ATOM 3144 O O . GLN A 1 383 ? 20.748 11.530 -5.388 1.00 53.12 383 GLN A O 1
ATOM 3149 N N . VAL A 1 384 ? 20.899 10.006 -3.738 1.00 57.72 384 VAL A N 1
ATOM 3150 C CA . VAL A 1 384 ? 19.810 9.137 -4.232 1.00 57.72 384 VAL A CA 1
ATOM 3151 C C . VAL A 1 384 ? 18.526 9.237 -3.412 1.00 57.72 384 VAL A C 1
ATOM 3153 O O . VAL A 1 384 ? 18.519 8.769 -2.278 1.00 57.72 384 VAL A O 1
ATOM 3156 N N . PRO A 1 385 ? 17.411 9.754 -3.976 1.00 59.78 385 PRO A N 1
ATOM 3157 C CA . PRO A 1 385 ? 16.137 9.758 -3.278 1.00 59.78 385 PRO A CA 1
ATOM 3158 C C . PRO A 1 385 ? 15.546 8.347 -3.261 1.00 59.78 385 PRO A C 1
ATOM 3160 O O . PRO A 1 385 ? 15.525 7.631 -4.262 1.00 59.78 385 PRO A O 1
ATOM 3163 N N . LEU A 1 386 ? 15.009 7.950 -2.116 1.00 60.59 386 LEU A N 1
ATOM 3164 C CA . LEU A 1 386 ? 14.464 6.615 -1.901 1.00 60.59 386 LEU A CA 1
ATOM 3165 C C . LEU A 1 386 ? 13.249 6.284 -2.787 1.00 60.59 386 LEU A C 1
ATOM 3167 O O . LEU A 1 386 ? 13.090 5.148 -3.241 1.00 60.59 386 LEU A O 1
ATOM 3171 N N . THR A 1 387 ? 12.408 7.277 -3.075 1.00 62.91 387 THR A N 1
ATOM 3172 C CA . THR A 1 387 ? 11.279 7.141 -4.010 1.00 62.91 387 THR A CA 1
ATOM 3173 C C . THR A 1 387 ? 11.737 6.663 -5.383 1.00 62.91 387 THR A C 1
ATOM 3175 O O . THR A 1 387 ? 11.009 5.914 -6.030 1.00 62.91 387 THR A O 1
ATOM 3178 N N . ARG A 1 388 ? 12.969 6.994 -5.799 1.00 70.50 388 ARG A N 1
ATOM 3179 C CA . ARG A 1 388 ? 13.569 6.475 -7.032 1.00 70.50 388 ARG A CA 1
ATOM 3180 C C . ARG A 1 388 ? 13.869 4.984 -6.944 1.00 70.50 388 ARG A C 1
ATOM 3182 O O . ARG A 1 388 ? 13.615 4.290 -7.918 1.00 70.50 388 ARG A O 1
ATOM 3189 N N . ILE A 1 389 ? 14.363 4.472 -5.815 1.00 72.88 389 ILE A N 1
ATOM 3190 C CA . ILE A 1 389 ? 14.624 3.029 -5.660 1.00 72.88 389 ILE A CA 1
ATOM 3191 C C . ILE A 1 389 ? 13.320 2.251 -5.844 1.00 72.88 389 ILE A C 1
ATOM 3193 O O . ILE A 1 389 ? 13.247 1.367 -6.693 1.00 72.88 389 ILE A O 1
ATOM 3197 N N . LYS A 1 390 ? 12.261 2.632 -5.118 1.00 74.06 390 LYS A N 1
ATOM 3198 C CA . LYS A 1 390 ? 10.950 1.967 -5.214 1.00 74.06 390 LYS A CA 1
ATOM 3199 C C . LYS A 1 390 ? 10.306 2.134 -6.592 1.00 74.06 390 LYS A C 1
ATOM 3201 O O . LYS A 1 390 ? 9.756 1.171 -7.121 1.00 74.06 390 LYS A O 1
A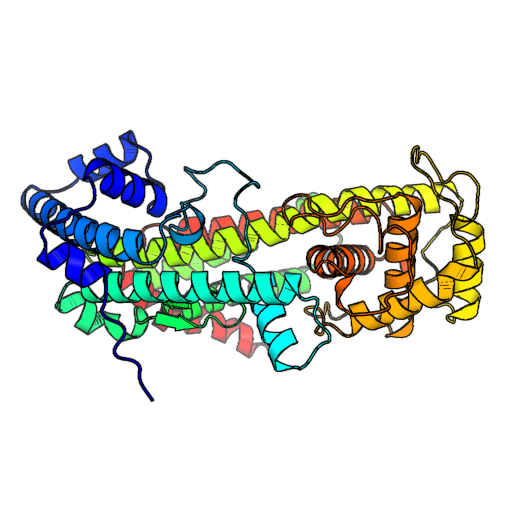TOM 3206 N N . TYR A 1 391 ? 10.428 3.310 -7.205 1.00 78.19 391 TYR A N 1
ATOM 3207 C CA . TYR A 1 391 ? 9.991 3.557 -8.582 1.00 78.19 391 TYR A CA 1
ATOM 3208 C C . TYR A 1 391 ? 10.695 2.633 -9.588 1.00 78.19 391 TYR A C 1
ATOM 3210 O O . TYR A 1 391 ? 10.033 1.947 -10.363 1.00 78.19 391 TYR A O 1
ATOM 3218 N N . GLN A 1 392 ? 12.027 2.552 -9.537 1.00 79.56 392 GLN A N 1
ATOM 3219 C CA . GLN A 1 392 ? 12.830 1.722 -10.441 1.00 79.56 392 GLN A CA 1
ATOM 3220 C C . GLN A 1 392 ? 12.560 0.227 -10.224 1.00 79.56 392 GLN A C 1
ATOM 3222 O O . GLN A 1 392 ? 12.389 -0.521 -11.187 1.00 79.56 392 GLN A O 1
ATOM 3227 N N . GLN A 1 393 ? 12.419 -0.205 -8.967 1.00 79.50 393 GLN A N 1
ATOM 3228 C CA . GLN A 1 393 ? 11.983 -1.563 -8.630 1.00 79.50 393 GLN A CA 1
ATOM 3229 C C . GLN A 1 393 ? 10.576 -1.857 -9.181 1.00 79.50 393 GLN A C 1
ATOM 3231 O O . GLN A 1 393 ? 10.325 -2.958 -9.672 1.00 79.50 393 GLN A O 1
ATOM 3236 N N . ARG A 1 394 ? 9.652 -0.883 -9.168 1.00 81.19 394 ARG A N 1
ATOM 3237 C CA . ARG A 1 394 ? 8.311 -1.047 -9.756 1.00 81.19 394 ARG A CA 1
ATOM 3238 C C . ARG A 1 394 ? 8.359 -1.185 -11.277 1.00 81.19 394 ARG A C 1
ATOM 3240 O O . ARG A 1 394 ? 7.661 -2.047 -11.815 1.00 81.19 394 ARG A O 1
ATOM 3247 N N . GLN A 1 395 ? 9.176 -0.384 -11.962 1.00 85.88 395 GLN A N 1
ATOM 3248 C CA . GLN A 1 395 ? 9.374 -0.498 -13.411 1.00 85.88 395 GLN A CA 1
ATOM 3249 C C . GLN A 1 395 ? 9.975 -1.852 -13.791 1.00 85.88 395 GLN A C 1
ATOM 3251 O O . GLN A 1 395 ? 9.434 -2.528 -14.664 1.00 85.88 395 GLN A O 1
ATOM 3256 N N . LEU A 1 396 ? 11.022 -2.284 -13.081 1.00 86.69 396 LEU A N 1
ATOM 3257 C CA . LEU A 1 396 ? 11.644 -3.598 -13.256 1.00 86.69 396 LEU A CA 1
ATOM 3258 C C . LEU A 1 396 ? 10.616 -4.728 -13.101 1.00 86.69 396 LEU A C 1
ATOM 3260 O O . LEU A 1 396 ? 10.440 -5.531 -14.013 1.00 86.69 396 LEU A O 1
ATOM 3264 N N . ASN A 1 397 ? 9.870 -4.740 -11.992 1.00 83.38 397 ASN A N 1
ATOM 3265 C CA . ASN A 1 397 ? 8.839 -5.749 -11.734 1.00 83.38 397 ASN A CA 1
ATOM 3266 C C . ASN A 1 397 ? 7.755 -5.786 -12.814 1.00 83.38 397 ASN A C 1
ATOM 3268 O O . ASN A 1 397 ? 7.304 -6.861 -13.211 1.00 83.38 397 ASN A O 1
ATOM 3272 N N . THR A 1 398 ? 7.328 -4.618 -13.293 1.00 86.44 398 THR A N 1
ATOM 3273 C CA . THR A 1 398 ? 6.302 -4.523 -14.338 1.00 86.44 398 THR A CA 1
ATOM 3274 C C . THR A 1 398 ? 6.837 -5.039 -15.671 1.00 86.44 398 THR A C 1
ATOM 3276 O O . THR A 1 398 ? 6.142 -5.789 -16.353 1.00 86.44 398 THR A O 1
ATOM 3279 N N . MET A 1 399 ? 8.082 -4.705 -16.025 1.00 88.25 399 MET A N 1
ATOM 3280 C CA . MET A 1 399 ? 8.724 -5.165 -17.259 1.00 88.25 399 MET A CA 1
ATOM 3281 C C . MET A 1 399 ? 8.928 -6.688 -17.274 1.00 88.25 399 MET A C 1
ATOM 3283 O O . MET A 1 399 ? 8.678 -7.330 -18.295 1.00 88.25 399 MET A O 1
ATOM 3287 N N . LEU A 1 400 ? 9.324 -7.268 -16.137 1.00 86.12 400 LEU A N 1
ATOM 3288 C CA . LEU A 1 400 ? 9.481 -8.715 -15.974 1.00 86.12 400 LEU A CA 1
ATOM 3289 C C . LEU A 1 400 ? 8.137 -9.438 -16.090 1.00 86.12 400 LEU A C 1
ATOM 3291 O O . LEU A 1 400 ? 7.981 -10.292 -16.954 1.00 86.12 400 LEU A O 1
ATOM 3295 N N . ARG A 1 401 ? 7.130 -9.042 -15.300 1.00 84.44 401 ARG A N 1
ATOM 3296 C CA . ARG A 1 401 ? 5.806 -9.698 -15.305 1.00 84.44 401 ARG A CA 1
ATOM 3297 C C . ARG A 1 401 ? 5.061 -9.572 -16.633 1.00 84.44 401 ARG A C 1
ATOM 3299 O O . ARG A 1 401 ? 4.266 -10.440 -16.966 1.00 84.44 401 ARG A O 1
ATOM 3306 N N . SER A 1 402 ? 5.317 -8.510 -17.393 1.00 87.50 402 SER A N 1
ATOM 3307 C CA . SER A 1 402 ? 4.758 -8.333 -18.740 1.00 87.50 402 SER A CA 1
ATOM 3308 C C . SER A 1 402 ? 5.632 -8.933 -19.853 1.00 87.50 402 SER A C 1
ATOM 3310 O O . SER A 1 402 ? 5.305 -8.758 -21.026 1.00 87.50 402 SER A O 1
ATOM 3312 N N . LEU A 1 403 ? 6.710 -9.649 -19.501 1.00 88.75 403 LEU A N 1
ATOM 3313 C CA . LEU A 1 403 ? 7.593 -10.407 -20.397 1.00 88.75 403 LEU A CA 1
ATOM 3314 C C . LEU A 1 403 ? 8.197 -9.580 -21.546 1.00 88.75 403 LEU A C 1
ATOM 3316 O O . LEU A 1 403 ? 8.399 -10.085 -22.651 1.00 88.75 403 LEU A O 1
ATOM 3320 N N . GLN A 1 404 ? 8.532 -8.311 -21.297 1.00 91.50 404 GLN A N 1
ATOM 3321 C CA . GLN A 1 404 ? 9.066 -7.423 -22.349 1.00 91.50 404 GLN A CA 1
ATOM 3322 C C . GLN A 1 404 ? 10.466 -7.835 -22.838 1.00 91.50 404 GLN A C 1
ATOM 3324 O O . GLN A 1 404 ? 10.893 -7.452 -23.926 1.00 91.50 404 GLN A O 1
ATOM 3329 N N . HIS A 1 405 ? 11.179 -8.648 -22.058 1.00 87.19 405 HIS A N 1
ATOM 3330 C CA . HIS A 1 405 ? 12.444 -9.266 -22.465 1.00 87.19 405 HIS A CA 1
ATOM 3331 C C . HIS A 1 405 ? 12.254 -10.386 -23.510 1.00 87.19 405 HIS A C 1
ATOM 3333 O O . HIS A 1 405 ? 13.191 -10.717 -24.237 1.00 87.19 405 HIS A O 1
ATOM 3339 N N . GLN A 1 406 ? 11.036 -10.930 -23.631 1.00 88.81 406 GLN A N 1
ATOM 3340 C CA . GLN A 1 406 ? 10.669 -11.929 -24.640 1.00 88.81 406 GLN A CA 1
ATOM 3341 C C . GLN A 1 406 ? 10.039 -11.279 -25.874 1.00 88.81 406 GLN A C 1
ATOM 3343 O O . GLN A 1 406 ? 10.417 -11.604 -26.996 1.00 88.81 406 GLN A O 1
ATOM 3348 N N . ALA A 1 407 ? 9.095 -10.355 -25.672 1.00 92.50 407 ALA A N 1
ATOM 3349 C CA . ALA A 1 407 ? 8.455 -9.603 -26.748 1.00 92.50 407 ALA A CA 1
ATOM 3350 C C . ALA A 1 407 ? 7.970 -8.238 -26.245 1.00 92.50 407 ALA A C 1
ATOM 3352 O O . ALA A 1 407 ? 7.240 -8.178 -25.252 1.00 92.50 407 ALA A O 1
ATOM 3353 N N . LEU A 1 408 ? 8.341 -7.162 -26.945 1.00 93.25 408 LEU A N 1
ATOM 3354 C CA . LEU A 1 408 ? 7.827 -5.823 -26.670 1.00 93.25 408 LEU A CA 1
ATOM 3355 C C . LEU A 1 408 ? 6.341 -5.768 -27.002 1.00 93.25 408 LEU A C 1
ATOM 3357 O O . LEU A 1 408 ? 5.937 -5.938 -28.149 1.00 93.25 408 LEU A O 1
ATOM 3361 N N . ASP A 1 409 ? 5.537 -5.501 -25.985 1.00 93.00 409 ASP A N 1
ATOM 3362 C CA . ASP A 1 409 ? 4.092 -5.422 -26.109 1.00 93.00 409 ASP A CA 1
ATOM 3363 C C . ASP A 1 409 ? 3.558 -4.430 -25.063 1.00 93.00 409 ASP A C 1
ATOM 3365 O O . ASP A 1 409 ? 3.399 -4.788 -23.886 1.00 93.00 409 ASP A O 1
ATOM 3369 N N . PRO A 1 410 ? 3.289 -3.169 -25.460 1.00 91.44 410 PRO A N 1
ATOM 3370 C CA . PRO A 1 410 ? 2.708 -2.169 -24.570 1.00 91.44 410 PRO A CA 1
ATOM 3371 C C . PRO A 1 410 ? 1.360 -2.597 -23.981 1.00 91.44 410 PRO A C 1
ATOM 3373 O O . PRO A 1 410 ? 0.994 -2.138 -22.897 1.00 91.44 410 PRO A O 1
ATOM 3376 N N . GLU A 1 411 ? 0.615 -3.458 -24.677 1.00 90.19 411 GLU A N 1
ATOM 3377 C CA . GLU A 1 411 ? -0.691 -3.916 -24.224 1.00 90.19 411 GLU A CA 1
ATOM 3378 C C . GLU A 1 411 ? -0.551 -4.911 -23.071 1.00 90.19 411 GLU A C 1
ATOM 3380 O O . GLU A 1 411 ? -1.302 -4.828 -22.103 1.00 90.19 411 GLU A O 1
ATOM 3385 N N . LYS A 1 412 ? 0.486 -5.761 -23.066 1.00 90.00 412 LYS A N 1
ATOM 3386 C CA . LYS A 1 412 ? 0.809 -6.594 -21.888 1.00 90.00 412 LYS A CA 1
ATOM 3387 C C . LYS A 1 412 ? 1.109 -5.769 -20.643 1.00 90.00 412 LYS A C 1
ATOM 3389 O O . LYS A 1 412 ? 0.717 -6.176 -19.552 1.00 90.00 412 LYS A O 1
ATOM 3394 N N . ILE A 1 413 ? 1.773 -4.618 -20.780 1.00 90.69 413 ILE A N 1
ATOM 3395 C CA . ILE A 1 413 ? 1.996 -3.712 -19.643 1.00 90.69 413 ILE A CA 1
ATOM 3396 C C . ILE A 1 413 ? 0.665 -3.153 -19.142 1.00 90.69 413 ILE A C 1
ATOM 3398 O O . ILE A 1 413 ? 0.401 -3.218 -17.944 1.00 90.69 413 ILE A O 1
ATOM 3402 N N . ARG A 1 414 ? -0.187 -2.642 -20.042 1.00 89.31 414 ARG A N 1
ATOM 3403 C CA . ARG A 1 414 ? -1.511 -2.116 -19.673 1.00 89.31 414 ARG A CA 1
ATOM 3404 C C . ARG A 1 414 ? -2.369 -3.170 -18.989 1.00 89.31 414 ARG A C 1
ATOM 3406 O O . ARG A 1 414 ? -2.812 -2.932 -17.872 1.00 89.31 414 ARG A O 1
ATOM 3413 N N . MET A 1 415 ? -2.521 -4.343 -19.602 1.00 86.00 415 MET A N 1
ATOM 3414 C CA . MET A 1 415 ? -3.282 -5.457 -19.037 1.00 86.00 415 MET A CA 1
ATOM 3415 C C . MET A 1 415 ? -2.746 -5.867 -17.662 1.00 86.00 415 MET A C 1
ATOM 3417 O O . MET A 1 415 ? -3.529 -6.044 -16.732 1.00 86.00 415 MET A O 1
ATOM 3421 N N . GLN A 1 416 ? -1.422 -5.977 -17.494 1.00 85.44 416 GLN A N 1
ATOM 3422 C CA . GLN A 1 416 ? -0.823 -6.317 -16.201 1.00 85.44 416 GLN A CA 1
ATOM 3423 C C . GLN A 1 416 ? -1.110 -5.245 -15.145 1.00 85.44 416 GLN A C 1
ATOM 3425 O O . GLN A 1 416 ? -1.436 -5.578 -14.006 1.00 85.44 416 GLN A O 1
ATOM 3430 N N . THR A 1 417 ? -0.982 -3.967 -15.497 1.00 86.38 417 THR A N 1
ATOM 3431 C CA . THR A 1 417 ? -1.238 -2.851 -14.581 1.00 86.38 417 THR A CA 1
ATOM 3432 C C . THR A 1 417 ? -2.710 -2.744 -14.209 1.00 86.38 417 THR A C 1
ATOM 3434 O O . THR A 1 417 ? -3.029 -2.605 -13.029 1.00 86.38 417 THR A O 1
ATOM 3437 N N . GLU A 1 418 ? -3.616 -2.868 -15.176 1.00 86.44 418 GLU A N 1
ATOM 3438 C CA . GLU A 1 418 ? -5.057 -2.885 -14.928 1.00 86.44 418 GLU A CA 1
ATOM 3439 C C . GLU A 1 418 ? -5.453 -4.081 -14.065 1.00 86.44 418 GLU A C 1
ATOM 3441 O O . GLU A 1 418 ? -6.149 -3.904 -13.068 1.00 86.44 418 GLU A O 1
ATOM 3446 N N . SER A 1 419 ? -4.933 -5.274 -14.367 1.00 85.19 419 SER A N 1
ATOM 3447 C CA . SER A 1 419 ? -5.144 -6.468 -13.548 1.00 85.19 419 SER A CA 1
ATOM 3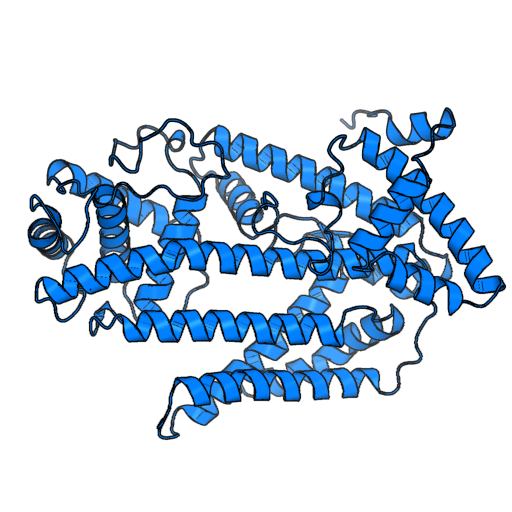448 C C . SER A 1 419 ? -4.599 -6.285 -12.130 1.00 85.19 419 SER A C 1
ATOM 3450 O O . SER A 1 419 ? -5.263 -6.677 -11.178 1.00 85.19 419 SER A O 1
ATOM 3452 N N . ASN A 1 420 ? -3.420 -5.679 -11.951 1.00 83.75 420 ASN A N 1
ATOM 3453 C CA . ASN A 1 420 ? -2.857 -5.403 -10.624 1.00 83.75 420 ASN A CA 1
ATOM 3454 C C . ASN A 1 420 ? -3.711 -4.404 -9.833 1.00 83.75 420 ASN A C 1
ATOM 3456 O O . ASN A 1 420 ? -3.887 -4.569 -8.624 1.00 83.75 420 ASN A O 1
ATOM 3460 N N . ARG A 1 421 ? -4.212 -3.355 -10.496 1.00 84.12 421 ARG A N 1
ATOM 3461 C CA . ARG A 1 421 ? -5.109 -2.372 -9.881 1.00 84.12 421 ARG A CA 1
ATOM 3462 C C . ARG A 1 421 ? -6.418 -3.036 -9.466 1.00 84.12 421 ARG A C 1
ATOM 3464 O O . ARG A 1 421 ? -6.832 -2.889 -8.322 1.00 84.12 421 ARG A O 1
ATOM 3471 N N . ASP A 1 422 ? -7.019 -3.821 -10.350 1.00 85.75 422 ASP A N 1
ATOM 3472 C CA . ASP A 1 422 ? -8.256 -4.551 -10.076 1.00 85.75 422 ASP A CA 1
ATOM 3473 C C . ASP A 1 422 ? -8.085 -5.564 -8.929 1.00 85.75 422 ASP A C 1
ATOM 3475 O O . ASP A 1 422 ? -8.882 -5.598 -7.992 1.00 85.75 422 ASP A O 1
ATOM 3479 N N . LEU A 1 423 ? -6.969 -6.300 -8.919 1.00 85.56 423 LEU A N 1
ATOM 3480 C CA . LEU A 1 423 ? -6.573 -7.194 -7.829 1.00 85.56 423 LEU A CA 1
ATOM 3481 C C . LEU A 1 423 ? -6.522 -6.461 -6.481 1.00 85.56 423 LEU A C 1
ATOM 3483 O O . LEU A 1 423 ? -7.056 -6.948 -5.481 1.00 85.56 423 LEU A O 1
ATOM 3487 N N . ARG A 1 424 ? -5.871 -5.290 -6.434 1.00 84.56 424 ARG A N 1
ATOM 3488 C CA . ARG A 1 424 ? -5.804 -4.461 -5.221 1.00 84.56 424 ARG A CA 1
ATOM 3489 C C . ARG A 1 424 ? -7.180 -3.961 -4.808 1.00 84.56 424 ARG A C 1
ATOM 3491 O O . ARG A 1 424 ? -7.489 -4.030 -3.624 1.00 84.56 424 ARG A O 1
ATOM 3498 N N . ASN A 1 425 ? -8.004 -3.521 -5.754 1.00 85.44 425 ASN A N 1
ATOM 3499 C CA . ASN A 1 425 ? -9.363 -3.058 -5.481 1.00 85.44 425 ASN A CA 1
ATOM 3500 C C . ASN A 1 425 ? -10.210 -4.164 -4.848 1.00 85.44 425 ASN A C 1
ATOM 3502 O O . ASN A 1 425 ? -10.823 -3.942 -3.808 1.00 85.44 425 ASN A O 1
ATOM 3506 N N . HIS A 1 426 ? -10.179 -5.374 -5.406 1.00 87.94 426 HIS A N 1
ATOM 3507 C CA . HIS A 1 426 ? -10.894 -6.527 -4.861 1.00 87.94 426 HIS A CA 1
ATOM 3508 C C . HIS A 1 426 ? -10.371 -6.962 -3.486 1.00 87.94 426 HIS A C 1
ATOM 3510 O O . HIS A 1 426 ? -11.162 -7.251 -2.587 1.00 87.94 426 HIS A O 1
ATOM 3516 N N . ARG A 1 427 ? -9.049 -6.949 -3.272 1.00 86.69 427 ARG A N 1
ATOM 3517 C CA . ARG A 1 427 ? -8.459 -7.193 -1.943 1.00 86.69 427 ARG A CA 1
ATOM 3518 C C . ARG A 1 427 ? -8.884 -6.135 -0.934 1.00 86.69 427 ARG A C 1
ATOM 3520 O O . ARG A 1 427 ? -9.298 -6.473 0.171 1.00 86.69 427 ARG A O 1
ATOM 3527 N N . MET A 1 428 ? -8.852 -4.862 -1.317 1.00 83.06 428 MET A N 1
ATOM 3528 C CA . MET A 1 428 ? -9.293 -3.774 -0.450 1.00 83.06 428 MET A CA 1
ATOM 3529 C C . MET A 1 428 ? -10.785 -3.855 -0.142 1.00 83.06 428 MET A C 1
ATOM 3531 O O . MET A 1 428 ? -11.176 -3.638 1.003 1.00 83.06 428 MET A O 1
ATOM 3535 N N . GLN A 1 429 ? -11.606 -4.214 -1.128 1.00 85.06 429 GLN A N 1
ATOM 3536 C CA . GLN A 1 429 ? -13.028 -4.467 -0.948 1.00 85.06 429 GLN A CA 1
ATOM 3537 C C . GLN A 1 429 ? -13.255 -5.624 0.029 1.00 85.06 429 GLN A C 1
ATOM 3539 O O . GLN A 1 429 ? -14.046 -5.477 0.953 1.00 85.06 429 GLN A O 1
ATOM 3544 N N . PHE A 1 430 ? -12.529 -6.738 -0.114 1.00 87.56 430 PHE A N 1
ATOM 3545 C CA . PHE A 1 430 ? -12.578 -7.847 0.839 1.00 87.56 430 PHE A CA 1
ATOM 3546 C C . PHE A 1 430 ? -12.279 -7.367 2.265 1.00 87.56 430 PHE A C 1
ATOM 3548 O O . PHE A 1 430 ? -13.081 -7.607 3.165 1.00 87.56 430 PHE A O 1
ATOM 3555 N N . ILE A 1 431 ? -11.180 -6.637 2.475 1.00 85.88 431 ILE A N 1
ATOM 3556 C CA . ILE A 1 431 ? -10.825 -6.141 3.808 1.00 85.88 431 ILE A CA 1
ATOM 3557 C C . ILE A 1 431 ? -11.905 -5.192 4.353 1.00 85.88 431 ILE A C 1
ATOM 3559 O O . ILE A 1 431 ? -12.389 -5.358 5.470 1.00 85.88 431 ILE A O 1
ATOM 3563 N N . ARG A 1 432 ? -12.334 -4.209 3.558 1.00 83.06 432 ARG A N 1
ATOM 3564 C CA . ARG A 1 432 ? -13.298 -3.186 3.986 1.00 83.06 432 ARG A CA 1
ATOM 3565 C C . ARG A 1 432 ? -14.673 -3.774 4.275 1.00 83.06 432 ARG A C 1
ATOM 3567 O O . ARG A 1 432 ? -15.230 -3.502 5.329 1.00 83.06 432 ARG A O 1
ATOM 3574 N N . SER A 1 433 ? -15.210 -4.597 3.380 1.00 81.19 433 SER A N 1
ATOM 3575 C CA . SER A 1 433 ? -16.557 -5.155 3.522 1.00 81.19 433 SER A CA 1
ATOM 3576 C C . SER A 1 433 ? -16.687 -6.169 4.657 1.00 81.19 433 SER A C 1
ATOM 3578 O O . SER A 1 433 ? -17.806 -6.421 5.090 1.00 81.19 433 SER A O 1
ATOM 3580 N N . ASN A 1 434 ? -15.583 -6.764 5.123 1.00 83.00 434 ASN A N 1
ATOM 3581 C CA . ASN A 1 434 ? -15.626 -7.774 6.182 1.00 83.00 434 ASN A CA 1
ATOM 3582 C C . ASN A 1 434 ? -15.106 -7.296 7.529 1.00 83.00 434 ASN A C 1
ATOM 3584 O O . ASN A 1 434 ? -15.418 -7.947 8.515 1.00 83.00 434 ASN A O 1
ATOM 3588 N N . PHE A 1 435 ? -14.296 -6.236 7.575 1.00 84.69 435 PHE A N 1
ATOM 3589 C CA . PHE A 1 435 ? -13.598 -5.835 8.802 1.00 84.69 435 PHE A CA 1
ATOM 3590 C C . PHE A 1 435 ? -13.844 -4.378 9.198 1.00 84.69 435 PHE A C 1
ATOM 3592 O O . PHE A 1 435 ? -13.448 -3.954 10.284 1.00 84.69 435 PHE A O 1
ATOM 3599 N N . LYS A 1 436 ? -14.500 -3.582 8.343 1.00 80.44 436 LYS A N 1
ATOM 3600 C CA . LYS A 1 436 ? -15.010 -2.274 8.759 1.00 80.44 436 LYS A CA 1
ATOM 3601 C C . LYS A 1 436 ? -16.198 -2.502 9.692 1.00 80.44 436 LYS A C 1
ATOM 3603 O O . LYS A 1 436 ? -17.127 -3.218 9.333 1.00 80.44 436 LYS A O 1
ATOM 3608 N N . ASN A 1 437 ? -16.164 -1.865 10.860 1.00 82.75 437 ASN A N 1
ATOM 3609 C CA . ASN A 1 437 ? -17.193 -1.946 11.902 1.00 82.75 437 ASN A CA 1
ATOM 3610 C C . ASN A 1 437 ? -17.376 -3.330 12.546 1.00 82.75 437 ASN A C 1
ATOM 3612 O O . ASN A 1 437 ? -18.367 -3.534 13.242 1.00 82.75 437 ASN A O 1
ATOM 3616 N N . THR A 1 438 ? -16.448 -4.273 12.358 1.00 89.56 438 THR A N 1
ATOM 3617 C CA . THR A 1 438 ? -16.497 -5.531 13.112 1.00 89.56 438 THR A CA 1
ATOM 3618 C C . THR A 1 438 ? -16.117 -5.321 14.564 1.00 89.56 438 THR A C 1
ATOM 3620 O O . THR A 1 438 ? -15.184 -4.577 14.869 1.00 89.56 438 THR A O 1
ATOM 3623 N N . THR A 1 439 ? -16.809 -6.034 15.443 1.00 93.50 439 THR A N 1
ATOM 3624 C CA . THR A 1 439 ? -16.633 -5.918 16.889 1.00 93.50 439 THR A CA 1
ATOM 3625 C C . THR A 1 439 ? -15.424 -6.707 17.404 1.00 93.50 439 THR A C 1
ATOM 3627 O O . THR A 1 439 ? -14.886 -7.581 16.712 1.00 93.50 439 THR A O 1
ATOM 3630 N N . LEU A 1 440 ? -14.986 -6.443 18.637 1.00 95.12 440 LEU A N 1
ATOM 3631 C CA . LEU A 1 440 ? -13.892 -7.160 19.301 1.00 95.12 440 LEU A CA 1
ATOM 3632 C C . LEU A 1 440 ? -14.144 -8.671 19.360 1.00 95.12 440 LEU A C 1
ATOM 3634 O O . LEU A 1 440 ? -13.243 -9.467 19.075 1.00 95.12 440 LEU A O 1
ATOM 3638 N N . SER A 1 441 ? -15.376 -9.076 19.673 1.00 94.81 441 SER A N 1
ATOM 3639 C CA . SER A 1 441 ? -15.795 -10.485 19.668 1.00 94.81 441 SER A CA 1
ATOM 3640 C C . SER A 1 441 ? -15.626 -11.144 18.290 1.00 94.81 441 SER A C 1
ATOM 3642 O O . SER A 1 441 ? -15.080 -12.248 18.195 1.00 94.81 441 SER A O 1
ATOM 3644 N N . GLN A 1 442 ? -16.001 -10.451 17.210 1.00 94.25 442 GLN A N 1
ATOM 3645 C CA . GLN A 1 442 ? -15.824 -10.918 15.832 1.00 94.25 442 GLN A CA 1
ATOM 3646 C C . GLN A 1 442 ? -14.345 -11.021 15.459 1.00 94.25 442 GLN A C 1
ATOM 3648 O O . GLN A 1 442 ? -13.926 -12.042 14.912 1.00 94.25 442 GLN A O 1
ATOM 3653 N N . TRP A 1 443 ? -13.526 -10.032 15.820 1.00 93.44 443 TRP A N 1
ATOM 3654 C CA . TRP A 1 443 ? -12.078 -10.099 15.619 1.00 93.44 443 TRP A CA 1
ATOM 3655 C C . TRP A 1 443 ? -11.443 -11.281 16.351 1.00 93.44 443 TRP A C 1
ATOM 3657 O O . TRP A 1 443 ? -10.680 -12.031 15.749 1.00 93.44 443 TRP A O 1
ATOM 3667 N N . LYS A 1 444 ? -11.809 -11.523 17.613 1.00 93.19 444 LYS A N 1
ATOM 3668 C CA . LYS A 1 444 ? -11.321 -12.674 18.389 1.00 93.19 444 LYS A CA 1
ATOM 3669 C C . LYS A 1 444 ? -11.715 -14.012 17.757 1.00 93.19 444 LYS A C 1
ATOM 3671 O O . LYS A 1 444 ? -10.900 -14.943 17.704 1.00 93.19 444 LYS A O 1
ATOM 3676 N N . ALA A 1 445 ? -12.942 -14.111 17.247 1.00 92.75 445 ALA A N 1
ATOM 3677 C CA . ALA A 1 445 ? -13.398 -15.283 16.510 1.00 92.75 445 ALA A CA 1
ATOM 3678 C C . ALA A 1 445 ? -12.591 -15.488 15.219 1.00 92.75 445 ALA A C 1
ATOM 3680 O O . ALA A 1 445 ? -12.189 -16.614 14.927 1.00 92.75 445 ALA A O 1
ATOM 3681 N N . LEU A 1 446 ? -12.280 -14.413 14.488 1.00 91.12 446 LEU A N 1
ATOM 3682 C CA . LEU A 1 446 ? -11.429 -14.461 13.297 1.00 91.12 446 LEU A CA 1
ATOM 3683 C C . LEU A 1 446 ? -10.004 -14.894 13.629 1.00 91.12 446 LEU A C 1
ATOM 3685 O O . LEU A 1 446 ? -9.495 -15.793 12.970 1.00 91.12 446 LEU A O 1
ATOM 3689 N N . THR A 1 447 ? -9.388 -14.354 14.679 1.00 90.12 447 THR A N 1
ATOM 3690 C CA . THR A 1 447 ? -8.045 -14.755 15.130 1.00 90.12 447 THR A CA 1
ATOM 3691 C C . THR A 1 447 ? -7.962 -16.253 15.409 1.00 90.12 447 THR A C 1
ATOM 3693 O O . THR A 1 447 ? -6.993 -16.914 15.040 1.00 90.12 447 THR A O 1
ATOM 3696 N N . THR A 1 448 ? -9.002 -16.807 16.031 1.00 86.69 448 THR A N 1
ATOM 3697 C CA . THR A 1 448 ? -9.070 -18.231 16.384 1.00 86.69 448 THR A CA 1
ATOM 3698 C C . THR A 1 448 ? -9.433 -19.098 15.172 1.00 86.69 448 THR A C 1
ATOM 3700 O O . THR A 1 448 ? -8.911 -20.198 14.990 1.00 86.69 448 THR A O 1
ATOM 3703 N N . GLY A 1 449 ? -10.337 -18.606 14.325 1.00 83.06 449 GLY A N 1
ATOM 3704 C CA . GLY A 1 449 ? -10.892 -19.320 13.181 1.00 83.06 449 GLY A CA 1
ATOM 3705 C C . GLY A 1 449 ? -10.076 -19.211 11.896 1.00 83.06 449 GLY A C 1
ATOM 3706 O O . GLY A 1 449 ? -10.280 -20.037 11.010 1.00 83.06 449 GLY A O 1
ATOM 3707 N N . VAL A 1 450 ? -9.145 -18.255 11.774 1.00 79.50 450 VAL A N 1
ATOM 3708 C CA . VAL A 1 450 ? -8.367 -18.016 10.542 1.00 79.50 450 VAL A CA 1
ATOM 3709 C C . VAL A 1 450 ? -7.626 -19.270 10.097 1.00 79.50 450 VAL A C 1
ATOM 3711 O O . VAL A 1 450 ? -7.569 -19.576 8.914 1.00 79.50 450 VAL A O 1
ATOM 3714 N N . PHE A 1 451 ? -7.166 -20.082 11.044 1.00 73.81 451 PHE A N 1
ATOM 3715 C CA . PHE A 1 451 ? -6.525 -21.363 10.775 1.00 73.81 451 PHE A CA 1
ATOM 3716 C C . PHE A 1 451 ? -7.442 -22.364 10.062 1.00 73.81 451 PHE A C 1
ATOM 3718 O O . PHE A 1 451 ? -6.972 -23.101 9.204 1.00 73.81 451 PHE A O 1
ATOM 3725 N N . LYS A 1 452 ? -8.758 -22.342 10.308 1.00 70.94 452 LYS A N 1
ATOM 3726 C CA . LYS A 1 452 ? -9.728 -23.156 9.550 1.00 70.94 452 LYS A CA 1
ATOM 3727 C C . LYS A 1 452 ? -9.821 -22.733 8.082 1.00 70.94 452 LYS A C 1
ATOM 3729 O O . LYS A 1 452 ? -10.310 -23.500 7.261 1.00 70.94 452 LYS A O 1
ATOM 3734 N N . ILE A 1 453 ? -9.383 -21.515 7.766 1.00 69.00 453 ILE A N 1
ATOM 3735 C CA . ILE A 1 453 ? -9.277 -21.007 6.400 1.00 69.00 453 ILE A CA 1
ATOM 3736 C C . ILE A 1 453 ? -7.906 -21.340 5.811 1.00 69.00 453 ILE A C 1
ATOM 3738 O O . ILE A 1 453 ? -7.864 -21.824 4.690 1.00 69.00 453 ILE A O 1
ATOM 3742 N N . VAL A 1 454 ? -6.822 -21.106 6.559 1.00 63.44 454 VAL A N 1
ATOM 3743 C CA . VAL A 1 454 ? -5.435 -21.267 6.087 1.00 63.44 454 VAL A CA 1
ATOM 3744 C C . VAL A 1 454 ? -5.037 -22.741 5.924 1.00 63.44 454 VAL A C 1
ATOM 3746 O O . VAL A 1 454 ? -4.465 -23.116 4.906 1.00 63.44 454 VAL A O 1
ATOM 3749 N N . PHE A 1 455 ? -5.310 -23.599 6.916 1.00 62.25 455 PHE A N 1
ATOM 3750 C CA . PHE A 1 455 ? -4.782 -24.973 6.939 1.00 62.25 455 PHE A CA 1
ATOM 3751 C C . PHE A 1 455 ? -5.251 -25.859 5.783 1.00 62.25 455 PHE A C 1
ATOM 3753 O O . PHE A 1 455 ? -4.409 -26.575 5.242 1.00 62.25 455 PHE A O 1
ATOM 3760 N N . PRO A 1 456 ? -6.528 -25.830 5.354 1.00 60.09 456 PRO A N 1
ATOM 3761 C CA . PRO A 1 456 ? -6.945 -26.584 4.173 1.00 60.09 456 PRO A CA 1
ATOM 3762 C C . PRO A 1 456 ? -6.182 -26.201 2.895 1.00 60.09 456 PRO A C 1
ATOM 3764 O O . PRO A 1 456 ? -6.138 -27.001 1.973 1.00 60.09 456 PRO A O 1
ATOM 3767 N N . GLN A 1 457 ? -5.582 -25.007 2.849 1.00 56.25 457 GLN A N 1
ATOM 3768 C CA . GLN A 1 457 ? -4.814 -24.509 1.701 1.00 56.25 457 GLN A CA 1
ATOM 3769 C C . GLN A 1 457 ? -3.326 -24.856 1.809 1.00 56.25 457 GLN A C 1
ATOM 3771 O O . GLN A 1 457 ? -2.694 -25.198 0.820 1.00 56.25 457 GLN A O 1
ATOM 3776 N N . LEU A 1 458 ? -2.763 -24.829 3.023 1.00 49.44 458 LEU A N 1
ATOM 3777 C CA . LEU A 1 458 ? -1.361 -25.202 3.261 1.00 49.44 458 LEU A CA 1
ATOM 3778 C C . LEU A 1 458 ? -1.117 -26.718 3.266 1.00 49.44 458 LEU A C 1
ATOM 3780 O O . LEU A 1 458 ? 0.012 -27.148 3.072 1.00 49.44 458 LEU A O 1
ATOM 3784 N N . SER A 1 459 ? -2.150 -27.529 3.506 1.00 49.06 459 SER A N 1
ATOM 3785 C CA . SER A 1 459 ? -2.056 -29.001 3.529 1.00 49.06 459 SER A CA 1
ATOM 3786 C C . SER A 1 459 ? -2.136 -29.657 2.143 1.00 49.06 459 SER A C 1
ATOM 3788 O O . SER A 1 459 ? -2.113 -30.882 2.052 1.00 49.06 459 SER A O 1
ATOM 3790 N N . GLY A 1 460 ? -2.223 -28.853 1.078 1.00 45.97 460 GLY A N 1
ATOM 3791 C CA . GLY A 1 460 ? -2.070 -29.296 -0.311 1.00 45.97 460 GLY A CA 1
ATOM 3792 C C . GLY A 1 460 ? -0.618 -29.349 -0.807 1.00 45.97 460 GLY A C 1
ATOM 3793 O O . GLY A 1 460 ? -0.420 -29.675 -1.975 1.00 45.97 460 GLY A O 1
ATOM 3794 N N . PHE A 1 461 ? 0.361 -29.031 0.051 1.00 38.62 461 PHE A N 1
ATOM 3795 C CA . PHE A 1 461 ? 1.801 -29.138 -0.216 1.00 38.62 461 PHE A CA 1
ATOM 3796 C C . PHE A 1 461 ? 2.410 -30.413 0.370 1.00 38.62 461 PHE A C 1
ATOM 3798 O O . PHE A 1 461 ? 2.114 -30.723 1.550 1.00 38.62 461 PHE A O 1
#

Organism: NCBI:txid251702

Secondary structure (DSSP, 8-state):
-------HHHHHHHTT----HHHHHHHHHHHHT--HHHHHHHHHTS-HHHHHHHHHHHHHHHHHHHHHHHH-S---HHHHT--TTT---TTS--TTSHHHHHHHHHHHTT----HHHHHHHHHHHHHHHHHHHHHHHHHHHS-HHHHHHHHHHHSEEE-TT-SSEEETTHHHHHHHHHHHHHHHHHHHHHHTTS--S-HHHHHHHHHHHHHHHHHHHHHHHHTTPPPP---HHHHHHHHHHHHHHHHHHHHHHHHHHHHHHHHHHHHHHHHHTT-SS--TTS-HHHHHHHHHHHHSSS--TT-TT-----GGGHHHHHHHHHHHHTSS--S-------HHHHHHHHHHHHHHHHHTTPPP-TTS--SSTTSTTTT---SSGGG--HHHHHHHHHHHHHHHHTTTTT---HHHHHHHHHHHHHHHHHHHHHHHHHHTT--HHHHHHHHHHHHHHHHHHHTT-

Radius of gyration: 25.16 Å; Cα contacts (8 Å, |Δi|>4): 515; chains: 1; bounding box: 61×52×70 Å

Sequence (461 aa):
MEENMNDKGQERLDEGFLARRDRALQSIQEILGLDKQAYQDWLDGMTSEERSTHDHEVGRYMELCTIMYTEHIQWSSQLLLTAPEVSSGNGQSSYIGPLGKFLQGAIKDGKPLAQHLRDAADQISKLNGARRRFLVELFDQLRPEERRDYGDLLRDCEAMLSALPNIKLWDTLERLDLCWKFRYEEINELMEHVPVFDRMAEAKWRHQRVTDKSNKAVRHILKEVIESSDSLAAKLMLASMVNRYHWEFLELERFEDIAVPSLLRLIRGLHSAGNGRVPADLHEEAFRDWMMDHLSGPTFGEEHAWRPLKSVHLNRVYAQAKWILSWERIDFVAHEATENELQNICALNLAWSYCTREKHDIRIADIKDYDLVNLREIQTGEQVPLTRIKYQQRQLNTMLRSLQHQALDPEKIRMQTESNRDLRNHRMQFIRSNFKNTTLSQWKALTTGVFKIVFPQLSGF